Protein AF-0000000082090007 (afdb_homodimer)

Sequence (434 aa):
MTSSAVQLPGYALALIGLVGSVIATTMVEWKRHSYTESTVTSKETYLGLWMSCTVDATRHTMCVNYKSLFHLPAEILITRVVMILSVLLSAIGVLVATLGMRCTRCLEEDENQKDRVAIVGGFLFIIAGVLAISVTSWFANAIIRSFVFSDSPTSLHNRFEFGNAVLVSWGAGICSVVGGFLLGCRYLWSCPQGSRSVSSFTQPKVIPGTRPGTHYVMTSSAVQLPGYALALIGLVGSVIATTMVEWKRHSYTESTVTSKETYLGLWMSCTVDATRHTMCVNYKSLFHLPAEILITRVVMILSVLLSAIGVLVATLGMRCTRCLEEDENQKDRVAIVGGFLFIIAGVLAISVTSWFANAIIRSFVFSDSPTSLHNRFEFGNAVLVSWGAGICSVVGGFLLGCRYLWSCPQGSRSVSSFTQPKVIPGTRPGTHYV

InterPro domains:
  IPR004031 PMP-22/EMP/MP20/Claudin [PF00822] (5-183)
  IPR006187 Claudin [PTHR12002] (5-191)

Organism: Oncorhynchus tshawytscha (NCBI:txid74940)

Nearest PDB structures (foldseek):
  9cmi-assembly1_A  TM=8.777E-01  e=2.753E-13  Homo sapiens
  6akf-assembly1_A  TM=8.889E-01  e=2.957E-12  Mus musculus
  4p79-assembly1_A  TM=8.836E-01  e=3.077E-10  Mus musculus
  8oyv-assembly1_A  TM=7.530E-01  e=3.360E-03  synthetic construct
  8oyv-assembly2_B  TM=6.836E-01  e=5.928E-03  synthetic construct

Solvent-accessible surface area (backbone atoms only — not comparable to full-atom values): 21446 Å² total; per-residue (Å²): 117,71,69,60,60,47,34,52,55,14,47,51,33,27,50,50,10,42,54,31,36,48,46,27,65,55,37,44,37,44,34,30,38,34,36,45,81,44,93,73,56,24,32,35,34,30,36,26,72,56,32,36,31,35,27,38,52,85,59,46,15,35,29,38,69,64,75,56,77,82,78,48,56,65,69,46,54,52,43,47,53,48,44,52,49,21,42,52,36,28,56,51,15,54,56,37,30,58,46,12,34,85,34,23,50,71,54,60,78,43,72,68,56,24,52,51,37,20,38,50,12,12,49,32,19,29,52,19,10,49,46,32,36,48,44,48,49,52,50,50,47,52,54,49,44,56,60,64,60,49,60,69,88,66,70,98,28,60,46,75,43,83,16,67,24,45,55,37,25,44,51,12,12,50,31,9,29,54,10,11,45,40,38,20,47,51,50,67,67,56,49,68,69,70,71,66,62,64,68,64,64,63,63,71,73,67,64,72,69,76,70,72,78,74,72,80,116,118,69,67,60,60,46,34,52,57,13,49,51,34,27,50,50,10,42,54,30,37,48,46,27,64,55,36,46,37,44,35,31,39,35,36,46,82,42,92,75,58,25,32,34,33,29,37,28,72,58,32,36,30,36,26,39,52,84,60,46,16,36,28,38,71,65,76,57,76,81,78,48,57,69,70,46,54,52,44,48,53,48,44,53,49,20,42,51,36,29,55,51,14,54,56,37,31,57,47,12,33,86,33,23,48,70,53,60,79,44,70,67,58,25,52,50,38,19,38,50,12,12,47,32,19,30,52,19,11,48,47,32,35,48,45,48,49,51,52,50,45,52,53,49,45,54,58,64,60,48,59,68,87,64,68,99,28,62,47,76,42,84,16,69,24,45,54,38,25,45,51,12,12,50,31,10,30,54,10,11,45,41,38,21,48,51,52,67,65,55,48,67,68,69,73,66,63,61,67,65,65,62,63,71,72,68,63,73,71,75,69,74,73,72,71,79,117

Radius of gyration: 31.5 Å; Cα contacts (8 Å, |Δi|>4): 747; chains: 2; bounding box: 42×128×87 Å

pLDDT: mean 73.84, std 19.96, range [28.86, 97.62]

Foldseek 3Di:
DVLVVLLVVLLVLLVLLLVLLVVLLPDQAQKWKWFPPDCQFIKIWGGGLFKIWIAGSVRDIDIGGPPDLVVDPPLSNVLNVLSVVLNVLSVVLSVLLVCLDPVHCNVVPDVVVSLVSQLVSLVSLQVSLVSLQVSLVVSVVVNVCCVVPVPPPDDPRIDMDGTPSSVSSNSSSVSSNSSSCSRNVSSVVPPPPPPCPVPVCVVPPVPVPPPPPPPPD/DVLVVLLVVLLVLLVLLLVLLVVLLPDQAQKWKWFPPDCQFIWIWGGGLFKIWIQGSVRDIDIGGPPDLVVDPPLSNVLNVLSVVLNVLSVVLSVLLVCLDPVHCNVVPDVVVSLVSQLVSLVSLQVSLVSLQVSLVVSVVVNVCCVVPVPPPDDPRIDMDGTPSSVSSNSSSVSSNSSSCSRNVSSVVPPPPPPCPVPVCVVPPVPVPPPPPPPPD

Secondary structure (DSSP, 8-state):
-HHHHHHHHHHHHHHHHHHHHHHHHH-S-SEEEEE-SSSSS-EEEEE-SSEEEEE-TTS-EEEEE---GGGS-HHHHHHHHHHHHHHHHHHHHHHHHHHH-TTB-SS-S-HHHHHHHHHHHHHHHHHHHHHHHHHHHHHHHHHHHHHHT------TTEEEEE-HHHHHHHHHHHHHHHHHHHHHHHHHH----------------------------/-HHHHHHHHHHHHHHHHHHHHHHHHH-S-SEEEEE-SSTTS-EEEEE-SSEEEEE-TTS-EEEEE---GGGS-HHHHHHHHHHHHHHHHHHHHHHHHHHH-TTB-SS-S-HHHHHHHHHHHHHHHHHHHHHHHHHHHHHHHHHHHHHHT------TTEEEEE-HHHHHHHHHHHHHHHHHHHHHHHHHH----------------------------

Structure (mmCIF, N/CA/C/O backbone):
data_AF-0000000082090007-model_v1
#
loop_
_entity.id
_entity.type
_entity.pdbx_description
1 polymer Claudin
#
loop_
_atom_site.group_PDB
_atom_site.id
_atom_site.type_symbol
_atom_site.label_atom_id
_atom_site.label_alt_id
_atom_site.label_comp_id
_atom_site.label_asym_id
_atom_site.label_entity_id
_atom_site.label_seq_id
_atom_site.pdbx_PDB_ins_code
_atom_site.Cartn_x
_atom_site.Cartn_y
_atom_site.Cartn_z
_atom_site.occupancy
_atom_site.B_iso_or_equiv
_atom_site.auth_seq_id
_atom_site.auth_comp_id
_atom_site.auth_asym_id
_atom_site.auth_atom_id
_atom_site.pdbx_PDB_model_num
ATOM 1 N N . MET A 1 1 ? 2.451 21.078 24.266 1 41.59 1 MET A N 1
ATOM 2 C CA . MET A 1 1 ? 3.574 20.391 23.625 1 41.59 1 MET A CA 1
ATOM 3 C C . MET A 1 1 ? 3.348 18.891 23.594 1 41.59 1 MET A C 1
ATOM 5 O O . MET A 1 1 ? 3.742 18.219 22.641 1 41.59 1 MET A O 1
ATOM 9 N N . THR A 1 2 ? 2.744 18.312 24.719 1 49.06 2 THR A N 1
ATOM 10 C CA . THR A 1 2 ? 2.539 16.891 24.953 1 49.06 2 THR A CA 1
ATOM 11 C C . THR A 1 2 ? 1.57 16.312 23.938 1 49.06 2 THR A C 1
ATOM 13 O O . THR A 1 2 ? 1.733 15.164 23.5 1 49.06 2 THR A O 1
ATOM 16 N N . SER A 1 3 ? 0.665 17.203 23.484 1 57.69 3 SER A N 1
ATOM 17 C CA . SER A 1 3 ? -0.402 16.688 22.625 1 57.69 3 SER A CA 1
ATOM 18 C C . SER A 1 3 ? 0.12 16.359 21.234 1 57.69 3 SER A C 1
ATOM 20 O O . SER A 1 3 ? -0.281 15.359 20.641 1 57.69 3 SER A O 1
ATOM 22 N N . SER A 1 4 ? 1.176 17.109 20.828 1 63.59 4 SER A N 1
ATOM 23 C CA . SER A 1 4 ? 1.758 16.844 19.516 1 63.59 4 SER A CA 1
ATOM 24 C C . SER A 1 4 ? 2.578 15.562 19.516 1 63.59 4 SER A C 1
ATOM 26 O O . SER A 1 4 ? 2.697 14.898 18.484 1 63.59 4 SER A O 1
ATOM 28 N N . ALA A 1 5 ? 2.988 15.172 20.797 1 67.5 5 ALA A N 1
ATOM 29 C CA . ALA A 1 5 ? 3.863 14.008 20.906 1 67.5 5 ALA A CA 1
ATOM 30 C C . ALA A 1 5 ? 3.094 12.719 20.656 1 67.5 5 ALA A C 1
ATOM 32 O O . ALA A 1 5 ? 3.66 11.742 20.156 1 67.5 5 ALA A O 1
ATOM 33 N N . VAL A 1 6 ? 1.842 12.719 20.969 1 74.75 6 VAL A N 1
ATOM 34 C CA . VAL A 1 6 ? 1.074 11.492 20.797 1 74.75 6 VAL A CA 1
ATOM 35 C C . VAL A 1 6 ? 0.455 11.453 19.406 1 74.75 6 VAL A C 1
ATOM 37 O O . VAL A 1 6 ? 0.202 10.383 18.859 1 74.75 6 VAL A O 1
ATOM 40 N N . GLN A 1 7 ? 0.35 12.516 18.828 1 78.25 7 GLN A N 1
ATOM 41 C CA . GLN A 1 7 ? -0.293 12.602 17.516 1 78.25 7 GLN A CA 1
ATOM 42 C C . GLN A 1 7 ? 0.617 12.062 16.422 1 78.25 7 GLN A C 1
ATOM 44 O O . GLN A 1 7 ? 0.152 11.383 15.5 1 78.25 7 GLN A O 1
ATOM 49 N N . LEU A 1 8 ? 1.911 12.234 16.641 1 82.62 8 LEU A N 1
ATOM 50 C CA . LEU A 1 8 ? 2.838 11.812 15.602 1 82.62 8 LEU A CA 1
ATOM 51 C C . LEU A 1 8 ? 2.971 10.297 15.57 1 82.62 8 LEU A C 1
ATOM 53 O O . LEU A 1 8 ? 2.855 9.68 14.508 1 82.62 8 LEU A O 1
ATOM 57 N N . PRO A 1 9 ? 3.123 9.68 16.703 1 86.62 9 PRO A N 1
ATOM 58 C CA . PRO A 1 9 ? 3.156 8.219 16.672 1 86.62 9 PRO A CA 1
ATOM 59 C C . PRO A 1 9 ? 1.831 7.605 16.219 1 86.62 9 PRO A C 1
ATOM 61 O O . PRO A 1 9 ? 1.82 6.555 15.578 1 86.62 9 PRO A O 1
ATOM 64 N N . GLY A 1 10 ? 0.76 8.219 16.672 1 88.44 10 GLY A N 1
ATOM 65 C CA . GLY A 1 10 ? -0.526 7.758 16.172 1 88.44 10 GLY A CA 1
ATOM 66 C C . GLY A 1 10 ? -0.646 7.836 14.664 1 88.44 10 GLY A C 1
ATOM 67 O O . GLY A 1 10 ? -1.145 6.906 14.031 1 88.44 10 GLY A O 1
ATOM 68 N N . TYR A 1 11 ? -0.145 8.883 14.18 1 89.81 11 TYR A N 1
ATOM 69 C CA . TYR A 1 11 ? -0.153 9.062 12.734 1 89.81 11 TYR A CA 1
ATOM 70 C C . TYR A 1 11 ? 0.752 8.047 12.047 1 89.81 11 TYR A C 1
ATOM 72 O O . TYR A 1 11 ? 0.391 7.477 11.016 1 89.81 11 TYR A O 1
ATOM 80 N N . ALA A 1 12 ? 1.851 7.789 12.594 1 91.69 12 ALA A N 1
ATOM 81 C CA . ALA A 1 12 ? 2.779 6.805 12.039 1 91.69 12 ALA A CA 1
ATOM 82 C C . ALA A 1 12 ? 2.174 5.402 12.07 1 91.69 12 ALA A C 1
ATOM 84 O O . ALA A 1 12 ? 2.295 4.648 11.102 1 91.69 12 ALA A O 1
ATOM 85 N N . LEU A 1 13 ? 1.574 5.129 13.102 1 93.94 13 LEU A N 1
ATOM 86 C CA . LEU A 1 13 ? 0.938 3.822 13.234 1 93.94 13 LEU A CA 1
ATOM 87 C C . LEU A 1 13 ? -0.187 3.658 12.211 1 93.94 13 LEU A C 1
ATOM 89 O O . LEU A 1 13 ? -0.354 2.584 11.633 1 93.94 13 LEU A O 1
ATOM 93 N N . ALA A 1 14 ? -0.936 4.656 12.047 1 94.56 14 ALA A N 1
ATOM 94 C CA . ALA A 1 14 ? -2.014 4.621 11.062 1 94.56 14 ALA A CA 1
ATOM 95 C C . ALA A 1 14 ? -1.461 4.441 9.648 1 94.56 14 ALA A C 1
ATOM 97 O O . ALA A 1 14 ? -2.066 3.76 8.82 1 94.56 14 ALA A O 1
ATOM 98 N N . LEU A 1 15 ? -0.342 5.047 9.391 1 94.69 15 LEU A N 1
ATOM 99 C CA . LEU A 1 15 ? 0.294 4.906 8.086 1 94.69 15 LEU A CA 1
ATOM 100 C C . LEU A 1 15 ? 0.761 3.471 7.859 1 94.69 15 LEU A C 1
ATOM 102 O O . LEU A 1 15 ? 0.615 2.932 6.762 1 94.69 15 LEU A O 1
ATOM 106 N N . ILE A 1 16 ? 1.284 2.895 8.875 1 95 16 ILE A N 1
ATOM 107 C CA . ILE A 1 16 ? 1.68 1.492 8.805 1 95 16 ILE A CA 1
ATOM 108 C C . ILE A 1 16 ? 0.454 0.625 8.523 1 95 16 ILE A C 1
ATOM 110 O O . ILE A 1 16 ? 0.528 -0.335 7.75 1 95 16 ILE A O 1
ATOM 114 N N . GLY A 1 17 ? -0.614 1.001 9.211 1 96.25 17 GLY A N 1
ATOM 115 C CA . GLY A 1 17 ? -1.858 0.298 8.945 1 96.25 17 GLY A CA 1
ATOM 116 C C . GLY A 1 17 ? -2.301 0.395 7.496 1 96.25 17 GLY A C 1
ATOM 117 O O . GLY A 1 17 ? -2.742 -0.595 6.91 1 96.25 17 GLY A O 1
ATOM 118 N N . LEU A 1 18 ? -2.18 1.53 6.871 1 96.06 18 LEU A N 1
ATOM 119 C CA . LEU A 1 18 ? -2.551 1.724 5.473 1 96.06 18 LEU A CA 1
ATOM 120 C C . LEU A 1 18 ? -1.677 0.875 4.555 1 96.06 18 LEU A C 1
ATOM 122 O O . LEU A 1 18 ? -2.186 0.189 3.666 1 96.06 18 LEU A O 1
ATOM 126 N N . VAL A 1 19 ? -0.382 0.891 4.742 1 95.19 19 VAL A N 1
ATOM 127 C CA . VAL A 1 19 ? 0.553 0.125 3.926 1 95.19 19 VAL A CA 1
ATOM 128 C C . VAL A 1 19 ? 0.28 -1.369 4.09 1 95.19 19 VAL A C 1
ATOM 130 O O . VAL A 1 19 ? 0.233 -2.111 3.107 1 95.19 19 VAL A O 1
ATOM 133 N N . GLY A 1 20 ? 0.087 -1.74 5.32 1 95.12 20 GLY A N 1
ATOM 134 C CA . GLY A 1 20 ? -0.217 -3.139 5.582 1 95.12 20 GLY A CA 1
ATOM 135 C C . GLY A 1 20 ? -1.51 -3.6 4.938 1 95.12 20 GLY A C 1
ATOM 136 O O . GLY A 1 20 ? -1.596 -4.723 4.441 1 95.12 20 GLY A O 1
ATOM 137 N N . SER A 1 21 ? -2.518 -2.764 4.973 1 95.69 21 SER A N 1
ATOM 138 C CA . SER A 1 21 ? -3.793 -3.119 4.355 1 95.69 21 SER A CA 1
ATOM 139 C C . SER A 1 21 ? -3.654 -3.268 2.844 1 95.69 21 SER A C 1
ATOM 141 O O . SER A 1 21 ? -4.281 -4.137 2.24 1 95.69 21 SER A O 1
ATOM 143 N N . VAL A 1 22 ? -2.855 -2.449 2.242 1 94.94 22 VAL A N 1
ATOM 144 C CA . VAL A 1 22 ? -2.625 -2.547 0.805 1 94.94 22 VAL A CA 1
ATOM 145 C C . VAL A 1 22 ? -1.886 -3.846 0.487 1 94.94 22 VAL A C 1
ATOM 147 O O . VAL A 1 22 ? -2.236 -4.551 -0.462 1 94.94 22 VAL A O 1
ATOM 150 N N . ILE A 1 23 ? -0.953 -4.188 1.283 1 92.88 23 ILE A N 1
ATOM 151 C CA . ILE A 1 23 ? -0.194 -5.418 1.093 1 92.88 23 ILE A CA 1
ATOM 152 C C . ILE A 1 23 ? -1.124 -6.621 1.223 1 92.88 23 ILE A C 1
ATOM 154 O O . ILE A 1 23 ? -1.107 -7.523 0.378 1 92.88 23 ILE A O 1
ATOM 158 N N . ALA A 1 24 ? -1.917 -6.602 2.232 1 93 24 ALA A N 1
ATOM 159 C CA . ALA A 1 24 ? -2.82 -7.727 2.473 1 93 24 ALA A CA 1
ATOM 160 C C . ALA A 1 24 ? -3.824 -7.879 1.334 1 93 24 ALA A C 1
ATOM 162 O O . ALA A 1 24 ? -4.203 -8.992 0.979 1 93 24 ALA A O 1
ATOM 163 N N . THR A 1 25 ? -4.273 -6.77 0.793 1 91 25 THR A N 1
ATOM 164 C CA . THR A 1 25 ? -5.25 -6.805 -0.292 1 91 25 THR A CA 1
ATOM 165 C C . THR A 1 25 ? -4.617 -7.355 -1.567 1 91 25 THR A C 1
ATOM 167 O O . THR A 1 25 ? -5.297 -7.996 -2.373 1 91 25 THR A O 1
ATOM 170 N N . THR A 1 26 ? -3.342 -7.164 -1.77 1 88.06 26 THR A N 1
ATOM 171 C CA . THR A 1 26 ? -2.686 -7.543 -3.016 1 88.06 26 THR A CA 1
ATOM 172 C C . THR A 1 26 ? -2.066 -8.93 -2.896 1 88.06 26 THR A C 1
ATOM 174 O O . THR A 1 26 ? -1.794 -9.586 -3.906 1 88.06 26 THR A O 1
ATOM 177 N N . MET A 1 27 ? -1.935 -9.438 -1.695 1 84.44 27 MET A N 1
ATOM 178 C CA . MET A 1 27 ? -1.356 -10.758 -1.477 1 84.44 27 MET A CA 1
ATOM 179 C C . MET A 1 27 ? -2.355 -11.852 -1.835 1 84.44 27 MET A C 1
ATOM 181 O O . MET A 1 27 ? -3.559 -11.695 -1.619 1 84.44 27 MET A O 1
ATOM 185 N N . VAL A 1 28 ? -1.865 -12.961 -2.311 1 76.94 28 VAL A N 1
ATOM 186 C CA . VAL A 1 28 ? -2.744 -14.031 -2.758 1 76.94 28 VAL A CA 1
ATOM 187 C C . VAL A 1 28 ? -2.826 -15.117 -1.685 1 76.94 28 VAL A C 1
ATOM 189 O O . VAL A 1 28 ? -3.629 -16.047 -1.792 1 76.94 28 VAL A O 1
ATOM 192 N N . GLU A 1 29 ? -2.184 -15.078 -0.596 1 80.19 29 GLU A N 1
ATOM 193 C CA . GLU A 1 29 ? -2.17 -16.156 0.394 1 80.19 29 GLU A CA 1
ATOM 194 C C . GLU A 1 29 ? -3.133 -15.859 1.54 1 80.19 29 GLU A C 1
ATOM 196 O O . GLU A 1 29 ? -2.711 -15.695 2.688 1 80.19 29 GLU A O 1
ATOM 201 N N . TRP A 1 30 ? -4.43 -15.898 1.336 1 82.19 30 TRP A N 1
ATOM 202 C CA . TRP A 1 30 ? -5.414 -15.68 2.391 1 82.19 30 TRP A CA 1
ATOM 203 C C . TRP A 1 30 ? -5.793 -17 3.062 1 82.19 30 TRP A C 1
ATOM 205 O O . TRP A 1 30 ? -6.016 -17.031 4.273 1 82.19 30 TRP A O 1
ATOM 215 N N . LYS A 1 31 ? -5.91 -18.031 2.227 1 81.62 31 LYS A N 1
ATOM 216 C CA . LYS A 1 31 ? -6.223 -19.359 2.744 1 81.62 31 LYS A CA 1
ATOM 217 C C . LYS A 1 31 ? -5.242 -20.391 2.203 1 81.62 31 LYS A C 1
ATOM 219 O O . LYS A 1 31 ? -4.887 -20.359 1.024 1 81.62 31 LYS A O 1
ATOM 224 N N . ARG A 1 32 ? -4.781 -21.219 3.193 1 77.81 32 ARG A N 1
ATOM 225 C CA . ARG A 1 32 ? -3.879 -22.297 2.795 1 77.81 32 ARG A CA 1
ATOM 226 C C . ARG A 1 32 ? -4.426 -23.656 3.223 1 77.81 32 ARG A C 1
ATOM 228 O O . ARG A 1 32 ? -4.84 -23.828 4.371 1 77.81 32 ARG A O 1
ATOM 235 N N . HIS A 1 33 ? -4.594 -24.5 2.188 1 75.44 33 HIS A N 1
ATOM 236 C CA . HIS A 1 33 ? -5.066 -25.844 2.453 1 75.44 33 HIS A CA 1
ATOM 237 C C . HIS A 1 33 ? -4.031 -26.891 2.035 1 75.44 33 HIS A C 1
ATOM 239 O O . HIS A 1 33 ? -3.473 -26.812 0.938 1 75.44 33 HIS A O 1
ATOM 245 N N . SER A 1 34 ? -3.494 -27.656 3.037 1 73.5 34 SER A N 1
ATOM 246 C CA . SER A 1 34 ? -2.541 -28.703 2.693 1 73.5 34 SER A CA 1
ATOM 247 C C . SER A 1 34 ? -3.168 -30.094 2.832 1 73.5 34 SER A C 1
ATOM 249 O O . SER A 1 34 ? -3.924 -30.344 3.773 1 73.5 34 SER A O 1
ATOM 251 N N . TYR A 1 35 ? -3.223 -30.734 1.665 1 68.44 35 TYR A N 1
ATOM 252 C CA . TYR A 1 35 ? -3.684 -32.125 1.677 1 68.44 35 TYR A CA 1
ATOM 253 C C . TYR A 1 35 ? -2.508 -33.094 1.641 1 68.44 35 TYR A C 1
ATOM 255 O O . TYR A 1 35 ? -1.648 -33 0.761 1 68.44 35 TYR A O 1
ATOM 263 N N . THR A 1 36 ? -2.168 -33.562 2.773 1 60.84 36 THR A N 1
ATOM 264 C CA . THR A 1 36 ? -1.068 -34.531 2.807 1 60.84 36 THR A CA 1
ATOM 265 C C . THR A 1 36 ? -1.594 -35.969 2.684 1 60.84 36 THR A C 1
ATOM 267 O O . THR A 1 36 ? -2.221 -36.469 3.609 1 60.84 36 THR A O 1
ATOM 270 N N . GLU A 1 37 ? -2.012 -36.5 1.482 1 59.78 37 GLU A N 1
ATOM 271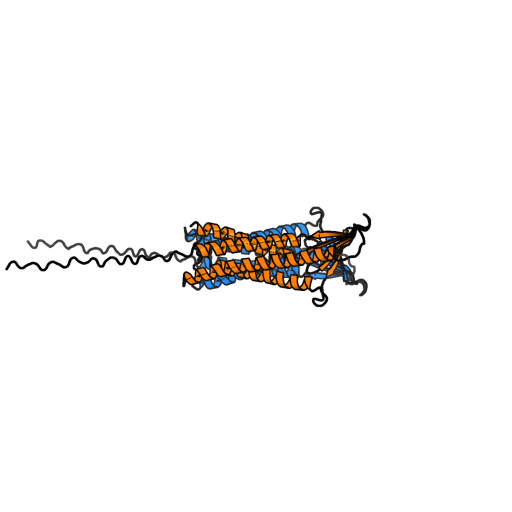 C CA . GLU A 1 37 ? -2.287 -37.938 1.447 1 59.78 37 GLU A CA 1
ATOM 272 C C . GLU A 1 37 ? -1.001 -38.75 1.574 1 59.78 37 GLU A C 1
ATOM 274 O O . GLU A 1 37 ? -0.936 -39.688 2.357 1 59.78 37 GLU A O 1
ATOM 279 N N . SER A 1 38 ? 0.025 -38.656 0.646 1 57.34 38 SER A N 1
ATOM 280 C CA . SER A 1 38 ? 1.357 -39.25 0.712 1 57.34 38 SER A CA 1
ATOM 281 C C . SER A 1 38 ? 2.439 -38.219 0.486 1 57.34 38 SER A C 1
ATOM 283 O O . SER A 1 38 ? 2.145 -37.094 0.078 1 57.34 38 SER A O 1
ATOM 285 N N . THR A 1 39 ? 3.623 -38.25 1.146 1 55.34 39 THR A N 1
ATOM 286 C CA . THR A 1 39 ? 4.77 -37.375 1.008 1 55.34 39 THR A CA 1
ATOM 287 C C . THR A 1 39 ? 4.945 -36.938 -0.445 1 55.34 39 THR A C 1
ATOM 289 O O . THR A 1 39 ? 5.465 -35.844 -0.716 1 55.34 39 THR A O 1
ATOM 292 N N . VAL A 1 40 ? 4.441 -37.938 -1.372 1 58.09 40 VAL A N 1
ATOM 293 C CA . VAL A 1 40 ? 4.684 -37.719 -2.799 1 58.09 40 VAL A CA 1
ATOM 294 C C . VAL A 1 40 ? 3.555 -36.906 -3.406 1 58.09 40 VAL A C 1
ATOM 296 O O . VAL A 1 40 ? 3.773 -36.156 -4.363 1 58.09 40 VAL A O 1
ATOM 299 N N . THR A 1 41 ? 2.322 -37 -2.746 1 61.72 41 THR A N 1
ATOM 300 C CA . THR A 1 41 ? 1.188 -36.312 -3.369 1 61.72 41 THR A CA 1
ATOM 301 C C . THR A 1 41 ? 0.667 -35.188 -2.48 1 61.72 41 THR A C 1
ATOM 303 O O . THR A 1 41 ? -0.542 -34.969 -2.393 1 61.72 41 THR A O 1
ATOM 306 N N . SER A 1 42 ? 1.658 -34.594 -1.74 1 68.44 42 SER A N 1
ATOM 307 C CA . SER A 1 42 ? 1.177 -33.5 -0.906 1 68.44 42 SER A CA 1
ATOM 308 C C . SER A 1 42 ? 0.817 -32.281 -1.749 1 68.44 42 SER A C 1
ATOM 310 O O . SER A 1 42 ? 1.557 -31.906 -2.662 1 68.44 42 SER A O 1
ATOM 312 N N . LYS A 1 43 ? -0.474 -32.031 -1.738 1 73.31 43 LYS A N 1
ATOM 313 C CA . LYS A 1 43 ? -0.955 -30.844 -2.451 1 73.31 43 LYS A CA 1
ATOM 314 C C . LYS A 1 43 ? -1.351 -29.734 -1.478 1 73.31 43 LYS A C 1
ATOM 316 O O . LYS A 1 43 ? -1.983 -30 -0.453 1 73.31 43 LYS A O 1
ATOM 321 N N . GLU A 1 44 ? -0.694 -28.578 -1.656 1 77.25 44 GLU A N 1
ATOM 322 C CA . GLU A 1 44 ? -1.05 -27.406 -0.88 1 77.25 44 GLU A CA 1
ATOM 323 C C . GLU A 1 44 ? -1.771 -26.375 -1.745 1 77.25 44 GLU A C 1
ATOM 325 O O . GLU A 1 44 ? -1.311 -26.047 -2.84 1 77.25 44 GLU A O 1
ATOM 330 N N . THR A 1 45 ? -2.988 -26.078 -1.346 1 77.25 45 THR A N 1
ATOM 331 C CA . THR A 1 45 ? -3.742 -25.078 -2.096 1 77.25 45 THR A CA 1
ATOM 332 C C . THR A 1 45 ? -3.799 -23.75 -1.332 1 77.25 45 THR A C 1
ATOM 334 O O . THR A 1 45 ? -4.051 -23.75 -0.125 1 77.25 45 THR A O 1
ATOM 337 N N . TYR A 1 46 ? -3.357 -22.703 -2.025 1 79.75 46 TYR A N 1
ATOM 338 C CA . TYR A 1 46 ? -3.469 -21.344 -1.507 1 79.75 46 TYR A CA 1
ATOM 339 C C . TYR A 1 46 ? -4.559 -20.578 -2.238 1 79.75 46 TYR A C 1
ATOM 341 O O . TYR A 1 46 ? -4.641 -20.625 -3.467 1 79.75 46 TYR A O 1
ATOM 349 N N . LEU A 1 47 ? -5.547 -20.109 -1.479 1 77.12 47 LEU A N 1
ATOM 350 C CA . LEU A 1 47 ? -6.609 -19.281 -2.051 1 77.12 47 LEU A CA 1
ATOM 351 C C . LEU A 1 47 ? -6.406 -17.812 -1.71 1 77.12 47 LEU A C 1
ATOM 353 O O . LEU A 1 47 ? -6.176 -17.469 -0.549 1 77.12 47 LEU A O 1
ATOM 357 N N . GLY A 1 48 ? -6.328 -17.047 -2.723 1 77.25 48 GLY A N 1
ATOM 358 C CA . GLY A 1 48 ? -6.258 -15.609 -2.551 1 77.25 48 GLY A CA 1
ATOM 359 C C . GLY A 1 48 ? -7.516 -14.891 -2.998 1 77.25 48 GLY A C 1
ATOM 360 O O . GLY A 1 48 ? -8.523 -15.531 -3.303 1 77.25 48 GLY A O 1
ATOM 361 N N . LEU A 1 49 ? -7.523 -13.609 -2.92 1 81.5 49 LEU A N 1
ATOM 362 C CA . LEU A 1 49 ? -8.664 -12.789 -3.314 1 81.5 49 LEU A CA 1
ATOM 363 C C . LEU A 1 49 ? -8.758 -12.688 -4.832 1 81.5 49 LEU A C 1
ATOM 365 O O . LEU A 1 49 ? -9.852 -12.5 -5.379 1 81.5 49 LEU A O 1
ATOM 369 N N . TRP A 1 50 ? -7.613 -12.93 -5.473 1 80.56 50 TRP A N 1
ATOM 370 C CA . TRP A 1 50 ? -7.605 -12.688 -6.914 1 80.56 50 TRP A CA 1
ATOM 371 C C . TRP A 1 50 ? -7.277 -13.961 -7.68 1 80.56 50 TRP A C 1
ATOM 373 O O . TRP A 1 50 ? -7.535 -14.055 -8.883 1 80.56 50 TRP A O 1
ATOM 383 N N . MET A 1 51 ? -6.66 -14.852 -6.953 1 78.25 51 MET A N 1
ATOM 384 C CA . MET A 1 51 ? -6.27 -16.094 -7.621 1 78.25 51 MET A CA 1
ATOM 385 C C . MET A 1 51 ? -6.195 -17.25 -6.629 1 78.25 51 MET A C 1
ATOM 387 O O . MET A 1 51 ? -6.047 -17.031 -5.426 1 78.25 51 MET A O 1
ATOM 391 N N . SER A 1 52 ? -6.477 -18.406 -7.141 1 79.38 52 SER A N 1
ATOM 392 C CA . SER A 1 52 ? -6.305 -19.641 -6.359 1 79.38 52 SER A CA 1
ATOM 393 C C . SER A 1 52 ? -5.145 -20.469 -6.891 1 79.38 52 SER A C 1
ATOM 395 O O . SER A 1 52 ? -4.988 -20.625 -8.102 1 79.38 52 SER A O 1
ATOM 397 N N . CYS A 1 53 ? -4.309 -20.859 -5.926 1 76.25 53 CYS A N 1
ATOM 398 C CA . CYS A 1 53 ? -3.125 -21.594 -6.355 1 76.25 53 CYS A CA 1
ATOM 399 C C . CYS A 1 53 ? -3.014 -22.922 -5.629 1 76.25 53 CYS A C 1
ATOM 401 O O . CYS A 1 53 ? -3.328 -23.016 -4.438 1 76.25 53 CYS A O 1
ATOM 403 N N . THR A 1 54 ? -2.73 -23.969 -6.352 1 78.62 54 THR A N 1
ATOM 404 C CA . THR A 1 54 ? -2.504 -25.281 -5.777 1 78.62 54 THR A CA 1
ATOM 405 C C . TH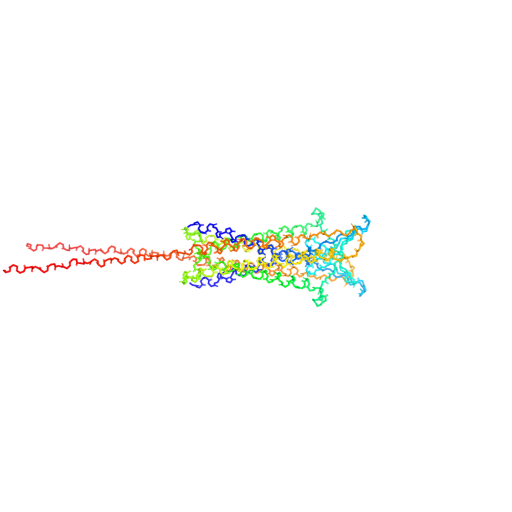R A 1 54 ? -1.064 -25.734 -6.012 1 78.62 54 THR A C 1
ATOM 407 O O . THR A 1 54 ? -0.537 -25.594 -7.117 1 78.62 54 THR A O 1
ATOM 410 N N . VAL A 1 55 ? -0.35 -25.984 -4.957 1 75.06 55 VAL A N 1
ATOM 411 C CA . VAL A 1 55 ? 1.037 -26.422 -5.047 1 75.06 55 VAL A CA 1
ATOM 412 C C . VAL A 1 55 ? 1.106 -27.938 -4.887 1 75.06 55 VAL A C 1
ATOM 414 O O . VAL A 1 55 ? 0.557 -28.5 -3.934 1 75.06 55 VAL A O 1
ATOM 417 N N . ASP A 1 56 ? 1.698 -28.547 -5.922 1 73.44 56 ASP A N 1
ATOM 418 C CA . ASP A 1 56 ? 1.84 -30 -5.848 1 73.44 56 ASP A CA 1
ATOM 419 C C . ASP A 1 56 ? 3.158 -30.391 -5.184 1 73.44 56 ASP A C 1
ATOM 421 O O . ASP A 1 56 ? 3.949 -29.531 -4.805 1 73.44 56 ASP A O 1
ATOM 425 N N . ALA A 1 57 ? 3.369 -31.656 -4.91 1 69.69 57 ALA A N 1
ATOM 426 C CA . ALA A 1 57 ? 4.547 -32.188 -4.227 1 69.69 57 ALA A CA 1
ATOM 427 C C . ALA A 1 57 ? 5.828 -31.812 -4.965 1 69.69 57 ALA A C 1
ATOM 429 O O . ALA A 1 57 ? 6.883 -31.656 -4.348 1 69.69 57 ALA A O 1
ATOM 430 N N . THR A 1 58 ? 5.73 -31.609 -6.316 1 65.81 58 THR A N 1
ATOM 431 C CA . THR A 1 58 ? 6.914 -31.281 -7.105 1 65.81 58 THR A CA 1
ATOM 432 C C . THR A 1 58 ? 7.164 -29.766 -7.105 1 65.81 58 THR A C 1
ATOM 434 O O . THR A 1 58 ? 7.996 -29.281 -7.871 1 65.81 58 THR A O 1
ATOM 437 N N . ARG A 1 59 ? 6.527 -29 -6.145 1 65.5 59 ARG A N 1
ATOM 438 C CA . ARG A 1 59 ? 6.711 -27.562 -5.934 1 65.5 59 ARG A CA 1
ATOM 439 C C . ARG A 1 59 ? 6.266 -26.766 -7.156 1 65.5 59 ARG A C 1
ATOM 441 O O . ARG A 1 59 ? 6.84 -25.719 -7.465 1 65.5 59 ARG A O 1
ATOM 448 N N . HIS A 1 60 ? 5.398 -27.516 -8.062 1 70.69 60 HIS A N 1
ATOM 449 C CA . HIS A 1 60 ? 4.734 -26.766 -9.117 1 70.69 60 HIS A CA 1
ATOM 450 C C . HIS A 1 60 ? 3.402 -26.188 -8.633 1 70.69 60 HIS A C 1
ATOM 452 O O . HIS A 1 60 ? 2.604 -26.906 -8.023 1 70.69 60 HIS A O 1
ATOM 458 N N . THR A 1 61 ? 3.383 -24.938 -8.703 1 72.81 61 THR A N 1
ATOM 459 C CA . THR A 1 61 ? 2.178 -24.25 -8.242 1 72.81 61 THR A CA 1
ATOM 460 C C . THR A 1 61 ? 1.25 -23.953 -9.414 1 72.81 61 THR A C 1
ATOM 462 O O . THR A 1 61 ? 1.668 -23.344 -10.406 1 72.81 61 THR A O 1
ATOM 465 N N . MET A 1 62 ? 0.06 -24.594 -9.469 1 76.12 62 MET A N 1
ATOM 466 C CA . MET A 1 62 ? -0.979 -24.266 -10.438 1 76.12 62 MET A CA 1
ATOM 467 C C . MET A 1 62 ? -1.948 -23.234 -9.883 1 76.12 62 MET A C 1
ATOM 469 O O . MET A 1 62 ? -2.502 -23.422 -8.797 1 76.12 62 MET A O 1
ATOM 473 N N . CYS A 1 63 ? -1.974 -22.141 -10.562 1 73.81 63 CYS A N 1
ATOM 474 C CA . CYS A 1 63 ? -2.846 -21.078 -10.094 1 73.81 63 CYS A CA 1
ATOM 475 C C . CYS A 1 63 ? -3.936 -20.766 -11.117 1 73.81 63 CYS A C 1
ATOM 477 O O . CYS A 1 63 ? -3.711 -20.891 -12.32 1 73.81 63 CYS A O 1
ATOM 479 N N . VAL A 1 64 ? -5.191 -20.578 -10.625 1 74.88 64 VAL A N 1
ATOM 480 C CA . VAL A 1 64 ? -6.324 -20.203 -11.469 1 74.88 64 VAL A CA 1
ATOM 481 C C . VAL A 1 64 ? -6.793 -18.797 -11.094 1 74.88 64 VAL A C 1
ATOM 483 O O . VAL A 1 64 ? -7.004 -18.5 -9.922 1 74.88 64 VAL A O 1
ATOM 486 N N . ASN A 1 65 ? -6.766 -17.891 -12.164 1 73.25 65 ASN A N 1
ATOM 487 C CA . ASN A 1 65 ? -7.238 -16.516 -11.938 1 73.25 65 ASN A CA 1
ATOM 488 C C . ASN A 1 65 ? -8.766 -16.453 -11.914 1 73.25 65 ASN A C 1
ATOM 490 O O . ASN A 1 65 ? -9.43 -17.094 -12.734 1 73.25 65 ASN A O 1
ATOM 494 N N . TYR A 1 66 ? -9.203 -15.727 -10.859 1 71.38 66 TYR A N 1
ATOM 495 C CA . TYR A 1 66 ? -10.648 -15.57 -10.75 1 71.38 66 TYR A CA 1
ATOM 496 C C . TYR A 1 66 ? -11.164 -14.547 -11.75 1 71.38 66 TYR A C 1
ATOM 498 O O . TYR A 1 66 ? -10.867 -13.359 -11.633 1 71.38 66 TYR A O 1
ATOM 506 N N . LYS A 1 67 ? -11.18 -14.852 -13.133 1 61.75 67 LYS A N 1
ATOM 507 C CA . LYS A 1 67 ? -11.617 -13.867 -14.117 1 61.75 67 LYS A CA 1
ATOM 508 C C . LYS A 1 67 ? -13.078 -13.477 -13.898 1 61.75 67 LYS A C 1
ATOM 510 O O . LYS A 1 67 ? -13.469 -12.336 -14.133 1 61.75 67 LYS A O 1
ATOM 515 N N . SER A 1 68 ? -14.008 -14.469 -13.633 1 61.81 68 SER A N 1
ATOM 516 C CA . SER A 1 68 ? -15.414 -14.086 -13.656 1 61.81 68 SER A CA 1
ATOM 517 C C . SER A 1 68 ? -15.914 -13.75 -12.258 1 61.81 68 SER A C 1
ATOM 519 O O . SER A 1 68 ? -15.867 -14.586 -11.352 1 61.81 68 SER A O 1
ATOM 521 N N . LEU A 1 69 ? -15.93 -12.375 -11.914 1 59 69 LEU A N 1
ATOM 522 C CA . LEU A 1 69 ? -16.469 -11.844 -10.672 1 59 69 LEU A CA 1
ATOM 523 C C . LEU A 1 69 ? -17.75 -12.594 -10.281 1 59 69 LEU A C 1
ATOM 525 O O . LEU A 1 69 ? -17.984 -12.836 -9.094 1 59 69 LEU A O 1
ATOM 529 N N . PHE A 1 70 ? -18.453 -12.977 -11.281 1 59.72 70 PHE A N 1
ATOM 530 C CA . PHE A 1 70 ? -19.812 -13.438 -11.039 1 59.72 70 PHE A CA 1
ATOM 531 C C . PHE A 1 70 ? -19.828 -14.906 -10.641 1 59.72 70 PHE A C 1
ATOM 533 O O . PHE A 1 70 ? -20.766 -15.367 -9.969 1 59.72 70 PHE A O 1
ATOM 540 N N . HIS A 1 71 ? -18.828 -15.586 -10.867 1 66.56 71 HIS A N 1
ATOM 541 C CA . HIS A 1 71 ? -18.891 -17 -10.5 1 66.56 71 HIS A CA 1
ATOM 542 C C . HIS A 1 71 ? -18.047 -17.281 -9.258 1 66.56 71 HIS A C 1
ATOM 544 O O . HIS A 1 71 ? -17.953 -18.422 -8.812 1 66.56 71 HIS A O 1
ATOM 550 N N . LEU A 1 72 ? -17.688 -16.156 -8.609 1 70.75 72 LEU A N 1
ATOM 551 C CA . LEU A 1 72 ? -16.875 -16.328 -7.406 1 70.75 72 LEU A CA 1
ATOM 552 C C . LEU A 1 72 ? -17.766 -16.453 -6.172 1 70.75 72 LEU A C 1
ATOM 554 O O . LEU A 1 72 ? -18.859 -15.883 -6.125 1 70.75 72 LEU A O 1
ATOM 558 N N . PRO A 1 73 ? -17.359 -17.25 -5.23 1 77.94 73 PRO A N 1
ATOM 559 C CA . PRO A 1 73 ? -18.109 -17.297 -3.969 1 77.94 73 PRO A CA 1
ATOM 560 C C . PRO A 1 73 ? -18.234 -15.93 -3.301 1 77.94 73 PRO A C 1
ATOM 562 O O . PRO A 1 73 ? -17.359 -15.078 -3.459 1 77.94 73 PRO A O 1
ATOM 565 N N . ALA A 1 74 ? -19.422 -15.734 -2.818 1 77.62 74 ALA A N 1
ATOM 566 C CA . ALA A 1 74 ? -19.766 -14.477 -2.154 1 77.62 74 ALA A CA 1
ATOM 567 C C . ALA A 1 74 ? -18.672 -14.07 -1.161 1 77.62 74 ALA A C 1
ATOM 569 O O . ALA A 1 74 ? -18.406 -12.883 -0.965 1 77.62 74 ALA A O 1
ATOM 570 N N . GLU A 1 75 ? -17.984 -15.039 -0.537 1 83.94 75 GLU A N 1
ATOM 571 C CA . GLU A 1 75 ? -16.984 -14.758 0.486 1 83.94 75 GLU A CA 1
ATOM 572 C C . GLU A 1 75 ? -15.789 -14.008 -0.099 1 83.94 75 GLU A C 1
ATOM 574 O O . GLU A 1 75 ? -15.281 -13.07 0.513 1 83.94 75 GLU A O 1
ATOM 579 N N . ILE A 1 76 ? -15.469 -14.336 -1.282 1 85.31 76 ILE A N 1
ATOM 580 C CA . ILE A 1 76 ? -14.312 -13.719 -1.919 1 85.31 76 ILE A CA 1
ATOM 581 C C . ILE A 1 76 ? -14.688 -12.336 -2.449 1 85.31 76 ILE A C 1
ATOM 583 O O . ILE A 1 76 ? -13.938 -11.375 -2.281 1 85.31 76 ILE A O 1
ATOM 587 N N . LEU A 1 77 ? -15.891 -12.242 -2.975 1 85.06 77 LEU A N 1
ATOM 588 C CA . LEU A 1 77 ? -16.344 -10.977 -3.551 1 85.06 77 LEU A CA 1
ATOM 589 C C . LEU A 1 77 ? -16.516 -9.922 -2.469 1 85.06 77 LEU A C 1
ATOM 591 O O . LEU A 1 77 ? -16.078 -8.781 -2.631 1 85.06 77 LEU A O 1
ATOM 595 N N . ILE A 1 78 ? -17.141 -10.336 -1.406 1 88.38 78 ILE A N 1
ATOM 596 C CA . ILE A 1 78 ? -17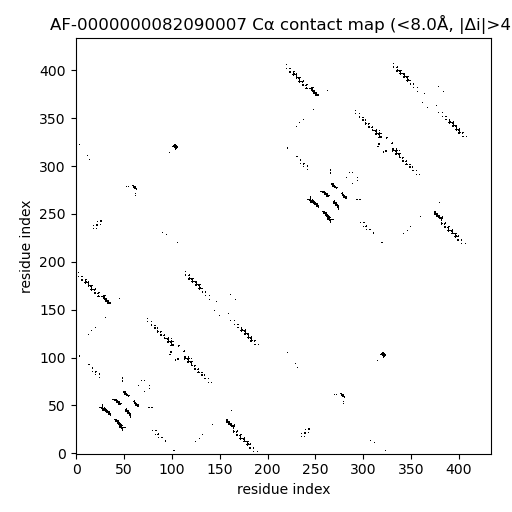.375 -9.398 -0.313 1 88.38 78 ILE A CA 1
ATOM 597 C C . ILE A 1 78 ? -16.047 -8.992 0.316 1 88.38 78 ILE A C 1
ATOM 599 O O . ILE A 1 78 ? -15.844 -7.824 0.645 1 88.38 78 ILE A O 1
ATOM 603 N N . THR A 1 79 ? -15.117 -9.922 0.487 1 90.25 79 THR A N 1
ATOM 604 C CA . THR A 1 79 ? -13.82 -9.617 1.083 1 90.25 79 THR A CA 1
ATOM 605 C C . THR A 1 79 ? -13.016 -8.672 0.19 1 90.25 79 THR A C 1
ATOM 607 O O . THR A 1 79 ? -12.391 -7.734 0.679 1 90.25 79 THR A O 1
ATOM 610 N N . ARG A 1 80 ? -13.18 -8.812 -1.082 1 90.19 80 ARG A N 1
ATOM 611 C CA . ARG A 1 80 ? -12.5 -7.938 -2.035 1 90.19 80 ARG A CA 1
ATOM 612 C C . ARG A 1 80 ? -12.992 -6.5 -1.903 1 90.19 80 ARG A C 1
ATOM 614 O O . ARG A 1 80 ? -12.188 -5.574 -1.787 1 90.19 80 ARG A O 1
ATOM 621 N N . VAL A 1 81 ? -14.281 -6.422 -1.946 1 91.38 81 VAL A N 1
ATOM 622 C CA . VAL A 1 81 ? -14.891 -5.094 -1.946 1 91.38 81 VAL A CA 1
ATOM 623 C C . VAL A 1 81 ? -14.594 -4.387 -0.626 1 91.38 81 VAL A C 1
ATOM 625 O O . VAL A 1 81 ? -14.219 -3.215 -0.615 1 91.38 81 VAL A O 1
ATOM 628 N N . VAL A 1 82 ? -14.695 -5.07 0.441 1 95.19 82 VAL A N 1
ATOM 629 C CA . VAL A 1 82 ? -14.523 -4.461 1.757 1 95.19 82 VAL A CA 1
ATOM 630 C C . VAL A 1 82 ? -13.062 -4.074 1.958 1 95.19 82 VAL A C 1
ATOM 632 O O . VAL A 1 82 ? -12.766 -3.018 2.523 1 95.19 82 VAL A O 1
ATOM 635 N N . MET A 1 83 ? -12.125 -4.879 1.536 1 95 83 MET A N 1
ATOM 636 C CA . MET A 1 83 ? -10.703 -4.555 1.677 1 95 83 MET A CA 1
ATOM 637 C C . MET A 1 83 ? -10.344 -3.334 0.842 1 95 83 MET A C 1
ATOM 639 O O . MET A 1 83 ? -9.578 -2.475 1.29 1 95 83 MET A O 1
ATOM 643 N N . ILE A 1 84 ? -10.875 -3.209 -0.344 1 94.38 84 ILE A N 1
ATOM 644 C CA . ILE A 1 84 ? -10.625 -2.045 -1.189 1 94.38 84 ILE A CA 1
ATOM 645 C C . ILE A 1 84 ? -11.188 -0.792 -0.52 1 94.38 84 ILE A C 1
ATOM 647 O O . ILE A 1 84 ? -10.531 0.255 -0.508 1 94.38 84 ILE A O 1
ATOM 651 N N . LEU A 1 85 ? -12.336 -0.952 0.004 1 96.06 85 LEU A N 1
ATOM 652 C CA . LEU A 1 85 ? -12.961 0.171 0.696 1 96.06 85 LEU A CA 1
ATOM 653 C C . LEU A 1 85 ? -12.133 0.585 1.91 1 96.06 85 LEU A C 1
ATOM 655 O O . LEU A 1 85 ? -11.992 1.777 2.193 1 96.06 85 LEU A O 1
ATOM 659 N N . SER A 1 86 ? -11.68 -0.38 2.572 1 96.62 86 SER A N 1
ATOM 660 C CA . SER A 1 86 ? -10.844 -0.088 3.732 1 96.62 86 SER A CA 1
ATOM 661 C C . SER A 1 86 ? -9.594 0.685 3.332 1 96.62 86 SER A C 1
ATOM 663 O O . SER A 1 86 ? -9.211 1.651 3.998 1 96.62 86 SER A O 1
ATOM 665 N N . VAL A 1 87 ? -9.008 0.318 2.285 1 96.38 87 VAL A N 1
ATOM 666 C CA . VAL A 1 87 ? -7.801 0.981 1.804 1 96.38 87 VAL A CA 1
ATOM 667 C C . VAL A 1 87 ? -8.125 2.412 1.386 1 96.38 87 VAL A C 1
ATOM 669 O O . VAL A 1 87 ? -7.398 3.348 1.725 1 96.38 87 VAL A O 1
ATOM 672 N N . LEU A 1 88 ? -9.195 2.602 0.693 1 95.94 88 LEU A N 1
ATOM 673 C CA . LEU A 1 88 ? -9.602 3.926 0.241 1 95.94 88 LEU A CA 1
ATOM 674 C C . LEU A 1 88 ? -9.898 4.836 1.428 1 95.94 88 LEU A C 1
ATOM 676 O O . LEU A 1 88 ? -9.477 5.992 1.45 1 95.94 88 LEU A O 1
ATOM 680 N N . LEU A 1 89 ? -10.578 4.277 2.344 1 96.31 89 LEU A N 1
ATOM 681 C CA . LEU A 1 89 ? -10.906 5.055 3.535 1 96.31 89 LEU A CA 1
ATOM 682 C C . LEU A 1 89 ? -9.641 5.457 4.285 1 96.31 89 LEU A C 1
ATOM 684 O O . LEU A 1 89 ? -9.539 6.586 4.777 1 96.31 89 LEU A O 1
ATOM 688 N N . SER A 1 90 ? -8.75 4.539 4.406 1 95.62 90 SER A N 1
ATOM 689 C CA . SER A 1 90 ? -7.5 4.836 5.098 1 95.62 90 SER A CA 1
ATOM 690 C C . SER A 1 90 ? -6.699 5.902 4.355 1 95.62 90 SER A C 1
ATOM 692 O O . SER A 1 90 ? -6.113 6.789 4.977 1 95.62 90 SER A O 1
ATOM 694 N N . ALA A 1 91 ? -6.691 5.812 3.068 1 94.5 91 ALA A N 1
ATOM 695 C CA . ALA A 1 91 ? -5.98 6.801 2.262 1 94.5 91 ALA A CA 1
ATOM 696 C C . ALA A 1 91 ? -6.59 8.188 2.439 1 94.5 91 ALA A C 1
ATOM 698 O O . ALA A 1 91 ? -5.871 9.172 2.629 1 94.5 91 ALA A O 1
ATOM 699 N N . ILE A 1 92 ? -7.852 8.273 2.422 1 94.12 92 ILE A N 1
ATOM 700 C CA . ILE A 1 92 ? -8.547 9.531 2.656 1 94.12 92 ILE A CA 1
ATOM 701 C C . ILE A 1 92 ? -8.289 10.008 4.086 1 94.12 92 ILE A C 1
ATOM 703 O O . ILE A 1 92 ? -8.133 11.203 4.328 1 94.12 92 ILE A O 1
ATOM 707 N N . GLY A 1 93 ? -8.273 9.016 4.977 1 93.56 93 GLY A N 1
ATOM 708 C CA . GLY A 1 93 ? -7.98 9.344 6.359 1 93.56 93 GLY A CA 1
ATOM 709 C C . GLY A 1 93 ? -6.637 10.031 6.535 1 93.56 93 GLY A C 1
ATOM 710 O O . GLY A 1 93 ? -6.516 10.977 7.32 1 93.56 93 GLY A O 1
ATOM 711 N N . VAL A 1 94 ? -5.633 9.602 5.855 1 92.19 94 VAL A N 1
ATOM 712 C CA . VAL A 1 94 ? -4.312 10.219 5.941 1 92.19 94 VAL A CA 1
ATOM 713 C C . VAL A 1 94 ? -4.395 11.68 5.508 1 92.19 94 VAL A C 1
A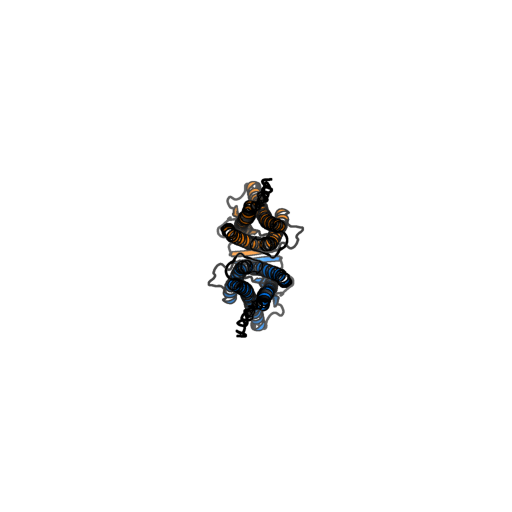TOM 715 O O . VAL A 1 94 ? -3.828 12.562 6.164 1 92.19 94 VAL A O 1
ATOM 718 N N . LEU A 1 95 ? -5.152 11.977 4.48 1 89.12 95 LEU A N 1
ATOM 719 C CA . LEU A 1 95 ? -5.297 13.328 3.965 1 89.12 95 LEU A CA 1
ATOM 720 C C . LEU A 1 95 ? -6.043 14.211 4.961 1 89.12 95 LEU A C 1
ATOM 722 O O . LEU A 1 95 ? -5.59 15.312 5.281 1 89.12 95 LEU A O 1
ATOM 726 N N . VAL A 1 96 ? -7.09 13.719 5.465 1 89.19 96 VAL A N 1
ATOM 727 C CA . VAL A 1 96 ? -7.93 14.477 6.387 1 89.19 96 VAL A CA 1
ATOM 728 C C . VAL A 1 96 ? -7.184 14.695 7.703 1 89.19 96 VAL A C 1
ATOM 730 O O . VAL A 1 96 ? -7.254 15.781 8.289 1 89.19 96 VAL A O 1
ATOM 733 N N . ALA A 1 97 ? -6.531 13.664 8.156 1 87.69 97 ALA A N 1
ATOM 734 C CA . ALA A 1 97 ? -5.773 13.781 9.398 1 87.69 97 ALA A CA 1
ATOM 735 C C . ALA A 1 97 ? -4.656 14.812 9.266 1 87.69 97 ALA A C 1
ATOM 737 O O . ALA A 1 97 ? -4.359 15.539 10.219 1 87.69 97 ALA A O 1
ATOM 738 N N . THR A 1 98 ? -4.035 14.867 8.188 1 85.5 98 THR A N 1
ATOM 739 C CA . THR A 1 98 ? -2.969 15.836 7.965 1 85.5 98 THR A CA 1
ATOM 740 C C . THR A 1 98 ? -3.521 17.25 7.949 1 85.5 98 THR A C 1
ATOM 742 O O . THR A 1 98 ? -2.881 18.188 8.453 1 85.5 98 THR A O 1
ATOM 745 N N . LEU A 1 99 ? -4.742 17.438 7.477 1 81.19 99 LEU A N 1
ATOM 746 C CA . LEU A 1 99 ? -5.363 18.766 7.414 1 81.19 99 LEU A CA 1
ATOM 747 C C . LEU A 1 99 ? -5.871 19.188 8.789 1 81.19 99 LEU A C 1
ATOM 749 O O . LEU A 1 99 ? -5.949 20.391 9.078 1 81.19 99 LEU A O 1
ATOM 753 N N . GLY A 1 100 ? -6.258 18.25 9.555 1 74.69 100 GLY A N 1
ATOM 754 C CA . GLY A 1 100 ? -6.91 18.562 10.812 1 74.69 100 GLY A CA 1
ATOM 755 C C . GLY A 1 100 ? -5.949 18.609 11.992 1 74.69 100 GLY A C 1
ATOM 756 O O . GLY A 1 100 ? -6.34 18.953 13.109 1 74.69 100 GLY A O 1
ATOM 757 N N . MET A 1 101 ? -4.777 18.312 11.828 1 71 101 MET A N 1
ATOM 758 C CA . MET A 1 101 ? -3.844 18.312 12.953 1 71 101 MET A CA 1
ATOM 759 C C . MET A 1 101 ? -3.646 19.719 13.508 1 71 101 MET A C 1
ATOM 761 O O . MET A 1 101 ? -3.729 20.703 12.766 1 71 101 MET A O 1
ATOM 765 N N . ARG A 1 102 ? -3.625 19.891 14.836 1 61.91 102 ARG A N 1
ATOM 766 C CA . ARG A 1 102 ? -3.551 21.172 15.516 1 61.91 102 ARG A CA 1
ATOM 767 C C . ARG A 1 102 ? -2.314 21.953 15.086 1 61.91 102 ARG A C 1
ATOM 769 O O . ARG A 1 102 ? -2.311 23.188 15.109 1 61.91 102 ARG A O 1
ATOM 776 N N . CYS A 1 103 ? -1.407 21.109 14.68 1 61.38 103 CYS A N 1
ATOM 777 C CA . CYS A 1 103 ? -0.191 21.812 14.281 1 61.38 103 CYS A CA 1
ATOM 778 C C . CYS A 1 103 ? -0.292 22.312 12.836 1 61.38 103 CYS A C 1
ATOM 780 O O . CYS A 1 103 ? 0.591 23.016 12.359 1 61.38 103 CYS A O 1
ATOM 782 N N . THR A 1 104 ? -1.549 22.016 12.234 1 66.44 104 THR A N 1
ATOM 783 C CA . THR A 1 104 ? -1.714 22.453 10.852 1 66.44 104 THR A CA 1
ATOM 784 C C . THR A 1 104 ? -2.643 23.656 10.773 1 66.44 104 THR A C 1
ATOM 786 O O . THR A 1 104 ? -3.594 23.766 11.547 1 66.44 104 THR A O 1
ATOM 789 N N . ARG A 1 105 ? -2.191 24.766 10.219 1 62.34 105 ARG A N 1
ATOM 790 C CA . ARG A 1 105 ? -3.018 25.953 10.031 1 62.34 105 ARG A CA 1
ATOM 791 C C . ARG A 1 105 ? -3.641 25.969 8.641 1 62.34 105 ARG A C 1
ATOM 793 O O . ARG A 1 105 ? -3.939 27.047 8.102 1 62.34 105 ARG A O 1
ATOM 800 N N . CYS A 1 106 ? -3.646 24.703 8.031 1 63.84 106 CYS A N 1
ATOM 801 C CA . CYS A 1 106 ? -4.176 24.641 6.672 1 63.84 106 CYS A CA 1
ATOM 802 C C . CYS A 1 106 ? -5.652 25.031 6.645 1 63.84 106 CYS A C 1
ATOM 804 O O . CYS A 1 106 ? -6.137 25.578 5.656 1 63.84 106 CYS A O 1
ATOM 806 N N . LEU A 1 107 ? -6.277 24.719 7.836 1 61.97 107 LEU A N 1
ATOM 807 C CA . LEU A 1 107 ? -7.676 25.125 7.926 1 61.97 107 LEU A CA 1
ATOM 808 C C . LEU A 1 107 ? -7.844 26.297 8.883 1 61.97 107 LEU A C 1
ATOM 810 O O . LEU A 1 107 ? -7.668 26.156 10.094 1 61.97 107 LEU A O 1
ATOM 814 N N . GLU A 1 108 ? -7.008 27.375 8.648 1 59.41 108 GLU A N 1
ATOM 815 C CA . GLU A 1 108 ? -6.848 28.562 9.508 1 59.41 108 GLU A CA 1
ATOM 816 C C . GLU A 1 108 ? -8.188 29.016 10.07 1 59.41 108 GLU A C 1
ATOM 818 O O . GLU A 1 108 ? -8.227 29.75 11.055 1 59.41 108 GLU A O 1
ATOM 823 N N . GLU A 1 109 ? -9.227 28.688 9.516 1 60.62 109 GLU A N 1
ATOM 824 C CA . GLU A 1 109 ? -10.32 29.547 9.953 1 60.62 109 GLU A CA 1
ATOM 825 C C . GLU A 1 109 ? -10.641 29.328 11.43 1 60.62 109 GLU A C 1
ATOM 827 O O . GLU A 1 109 ? -10.594 30.281 12.219 1 60.62 109 GLU A O 1
ATOM 832 N N . ASP A 1 110 ? -11.43 28.422 11.727 1 62.16 110 ASP A N 1
ATOM 833 C CA . ASP A 1 110 ? -12.07 28.219 13.031 1 62.16 110 ASP A CA 1
ATOM 834 C C . ASP A 1 110 ? -11.469 27.016 13.75 1 62.16 110 ASP A C 1
ATOM 836 O O . ASP A 1 110 ? -11.281 25.953 13.148 1 62.16 110 ASP A O 1
ATOM 840 N N . GLU A 1 111 ? -10.742 27.281 14.836 1 67.56 111 GLU A N 1
ATOM 841 C CA . GLU A 1 111 ? -10.211 26.219 15.688 1 67.56 111 GLU A CA 1
ATOM 842 C C . GLU A 1 111 ? -11.211 25.078 15.852 1 67.56 111 GLU A C 1
ATOM 844 O O . GLU A 1 111 ? -10.828 23.906 15.875 1 67.56 111 GLU A O 1
ATOM 849 N N . ASN A 1 112 ? -12.461 25.531 15.961 1 71.69 112 ASN A N 1
ATOM 850 C CA . ASN A 1 112 ? -13.492 24.5 16.109 1 71.69 112 ASN A CA 1
ATOM 851 C C . ASN A 1 112 ? -13.586 23.609 14.883 1 71.69 112 ASN A C 1
ATOM 853 O O . ASN A 1 112 ? -13.789 22.406 15.008 1 71.69 112 ASN A O 1
ATOM 857 N N . GLN A 1 113 ? -13.414 24.266 13.742 1 75.44 113 GLN A N 1
ATOM 858 C CA . GLN A 1 113 ? -13.477 23.484 12.508 1 75.44 113 GLN A CA 1
ATOM 859 C C . GLN A 1 113 ? -12.266 22.562 12.391 1 75.44 113 GLN A C 1
ATOM 861 O O . GLN A 1 113 ? -12.383 21.422 11.906 1 75.44 113 GLN A O 1
ATOM 866 N N . LYS A 1 114 ? -11.25 22.953 12.953 1 73.5 114 LYS A N 1
ATOM 867 C CA . LYS A 1 114 ? -10.023 22.172 12.898 1 73.5 114 LYS A CA 1
ATOM 868 C C . LYS A 1 114 ? -10.125 20.922 13.781 1 73.5 114 LYS A C 1
ATOM 870 O O . LYS A 1 114 ? -9.719 19.844 13.383 1 73.5 114 LYS A O 1
ATOM 875 N N . ASP A 1 115 ? -10.656 21.156 14.914 1 75.69 115 ASP A N 1
ATOM 876 C CA . ASP A 1 115 ? -10.836 20.016 15.812 1 75.69 115 ASP A CA 1
ATOM 877 C C . ASP A 1 115 ? -11.797 19 15.211 1 75.69 115 ASP A C 1
ATOM 879 O O . ASP A 1 115 ? -11.594 17.781 15.359 1 75.69 115 ASP A O 1
ATOM 883 N N . ARG A 1 116 ? -12.766 19.516 14.57 1 82.25 116 ARG A N 1
ATOM 884 C CA . ARG A 1 116 ? -13.734 18.625 13.945 1 82.25 116 ARG A CA 1
ATOM 885 C C . ARG A 1 116 ? -13.094 17.812 12.828 1 82.25 116 ARG A C 1
ATOM 887 O O . ARG A 1 116 ? -13.352 16.609 12.695 1 82.25 116 ARG A O 1
ATOM 894 N N . VAL A 1 117 ? -12.32 18.406 12.07 1 83.56 117 VAL A N 1
ATOM 895 C CA . VAL A 1 117 ? -11.672 17.734 10.945 1 83.56 117 VAL A CA 1
ATOM 896 C C . VAL A 1 117 ? -10.664 16.703 11.469 1 83.56 117 VAL A C 1
ATOM 898 O O . VAL A 1 117 ? -10.531 15.617 10.898 1 83.56 117 VAL A O 1
ATOM 901 N N . ALA A 1 118 ? -10 17.062 12.523 1 81.62 118 ALA A N 1
ATOM 902 C CA . ALA A 1 118 ? -9.047 16.125 13.125 1 81.62 118 ALA A CA 1
ATOM 903 C C . ALA A 1 118 ? -9.75 14.883 13.656 1 81.62 118 ALA A C 1
ATOM 905 O O . ALA A 1 118 ? -9.266 13.766 13.5 1 81.62 118 ALA A O 1
ATOM 906 N N . ILE A 1 119 ? -10.875 15.102 14.266 1 84.5 119 ILE A N 1
ATOM 907 C CA . ILE A 1 119 ? -11.648 13.992 14.805 1 84.5 119 ILE A CA 1
ATOM 908 C C . ILE A 1 119 ? -12.156 13.109 13.664 1 84.5 119 ILE A C 1
ATOM 910 O O . ILE A 1 119 ? -12.141 11.883 13.766 1 84.5 119 ILE A O 1
ATOM 914 N N . VAL A 1 120 ? -12.531 13.75 12.617 1 89.25 120 VAL A N 1
ATOM 915 C CA . VAL A 1 120 ? -13.031 13.008 11.469 1 89.25 120 VAL A CA 1
ATOM 916 C C . VAL A 1 120 ? -11.914 12.148 10.875 1 89.25 120 VAL A C 1
ATOM 918 O O . VAL A 1 120 ? -12.141 11 10.492 1 89.25 120 VAL A O 1
ATOM 921 N N . GLY A 1 121 ? -10.766 12.695 10.828 1 89.69 121 GLY A N 1
ATOM 922 C CA . GLY A 1 121 ? -9.633 11.922 10.336 1 89.69 121 GLY A CA 1
ATOM 923 C C . GLY A 1 121 ? -9.359 10.68 11.164 1 89.69 121 GLY A C 1
ATOM 924 O O . GLY A 1 121 ? -9.18 9.594 10.617 1 89.69 121 GLY A O 1
ATOM 925 N N . GLY A 1 122 ? -9.305 10.852 12.461 1 90.31 122 GLY A N 1
ATOM 926 C CA . GLY A 1 122 ? -9.109 9.703 13.336 1 90.31 122 GLY A CA 1
ATOM 927 C C . GLY A 1 122 ? -10.203 8.664 13.203 1 90.31 122 GLY A C 1
ATOM 928 O O . GLY A 1 122 ? -9.93 7.465 13.156 1 90.31 122 GLY A O 1
ATOM 929 N N . PHE A 1 123 ? -11.383 9.094 13.062 1 93 123 PHE A N 1
ATOM 930 C CA . PHE A 1 123 ? -12.523 8.195 12.945 1 93 123 PHE A CA 1
ATOM 931 C C . PHE A 1 123 ? -12.461 7.418 11.633 1 93 123 PHE A C 1
ATOM 933 O O . PHE A 1 123 ? -12.844 6.25 11.578 1 93 123 PHE A O 1
ATOM 940 N N . LEU A 1 124 ? -12.039 8.008 10.609 1 95.81 124 LEU A N 1
ATOM 941 C CA . LEU A 1 124 ? -11.906 7.324 9.328 1 95.81 124 LEU A CA 1
ATOM 942 C C . LEU A 1 124 ? -10.93 6.156 9.43 1 95.81 124 LEU A C 1
ATOM 944 O O . LEU A 1 124 ? -11.188 5.082 8.883 1 95.81 124 LEU A O 1
ATOM 948 N N . PHE A 1 125 ? -9.898 6.336 10.18 1 96.19 125 PHE A N 1
ATOM 949 C CA . PHE A 1 125 ? -8.93 5.262 10.375 1 96.19 125 PHE A CA 1
ATOM 950 C C . PHE A 1 125 ? -9.523 4.137 11.203 1 96.19 125 PHE A C 1
ATOM 952 O O . PHE A 1 125 ? -9.289 2.961 10.93 1 96.19 125 PHE A O 1
ATOM 959 N N . ILE A 1 126 ? -10.289 4.504 12.133 1 96.25 126 ILE A N 1
ATOM 960 C CA . ILE A 1 126 ? -10.906 3.498 12.992 1 96.25 126 ILE A CA 1
ATOM 961 C C . ILE A 1 126 ? -11.898 2.664 12.188 1 96.25 126 ILE A C 1
ATOM 963 O O . ILE A 1 126 ? -11.875 1.432 12.242 1 96.25 126 ILE A O 1
ATOM 967 N N . ILE A 1 127 ? -12.664 3.318 11.391 1 97.38 127 ILE A N 1
ATOM 968 C CA . ILE A 1 127 ? -13.641 2.604 10.578 1 97.38 127 ILE A CA 1
ATOM 969 C C . ILE A 1 127 ? -12.922 1.703 9.578 1 97.38 127 ILE A C 1
ATOM 971 O O . ILE A 1 127 ? -13.305 0.548 9.383 1 97.38 127 ILE A O 1
ATOM 975 N N . ALA A 1 128 ? -11.945 2.27 8.977 1 97.62 128 ALA A N 1
ATOM 976 C CA . ALA A 1 128 ? -11.172 1.486 8.016 1 97.62 128 ALA A CA 1
ATOM 977 C C . ALA A 1 128 ? -10.57 0.248 8.68 1 97.62 128 ALA A C 1
ATOM 979 O O . ALA A 1 128 ? -10.625 -0.85 8.117 1 97.62 128 ALA A O 1
ATOM 980 N N . GLY A 1 129 ? -9.992 0.412 9.867 1 97.5 129 GLY A N 1
ATOM 981 C CA . GLY A 1 129 ? -9.414 -0.708 10.586 1 97.5 129 GLY A CA 1
ATOM 982 C C . GLY A 1 129 ? -10.438 -1.739 11.016 1 97.5 129 GLY A C 1
ATOM 983 O O . GLY A 1 129 ? -10.211 -2.943 10.891 1 97.5 129 GLY A O 1
ATOM 984 N N . VAL A 1 130 ? -11.516 -1.301 11.453 1 97.12 130 VAL A N 1
ATOM 985 C CA . VAL A 1 130 ? -12.578 -2.199 11.906 1 97.12 130 VAL A CA 1
ATOM 986 C C . VAL A 1 130 ? -13.125 -2.98 10.711 1 97.12 130 VAL A C 1
ATOM 988 O O . VAL A 1 130 ? -13.414 -4.176 10.828 1 97.12 130 VAL A O 1
ATOM 991 N N . LEU A 1 131 ? -13.297 -2.307 9.609 1 97.31 131 LEU A N 1
ATOM 992 C CA . LEU A 1 131 ? -13.75 -2.998 8.406 1 97.31 131 LEU A CA 1
ATOM 993 C C . LEU A 1 131 ? -12.773 -4.102 8.023 1 97.31 131 LEU A C 1
ATOM 995 O O . LEU A 1 131 ? -13.188 -5.227 7.723 1 97.31 131 LEU A O 1
ATOM 999 N N . ALA A 1 132 ? -11.539 -3.785 8.078 1 96.62 132 ALA A N 1
ATOM 1000 C CA . ALA A 1 132 ? -10.516 -4.77 7.715 1 96.62 132 ALA A CA 1
ATOM 1001 C C . ALA A 1 132 ? -10.508 -5.938 8.695 1 96.62 132 ALA A C 1
ATOM 1003 O O . ALA A 1 132 ? -10.461 -7.102 8.281 1 96.62 132 ALA A O 1
ATOM 1004 N N . ILE A 1 133 ? -10.578 -5.656 9.969 1 96.62 133 ILE A N 1
ATOM 1005 C CA . ILE A 1 133 ? -10.562 -6.707 10.984 1 96.62 133 ILE A CA 1
ATOM 1006 C C . ILE A 1 133 ? -11.828 -7.555 10.867 1 96.62 133 ILE A C 1
ATOM 1008 O O . ILE A 1 133 ? -11.766 -8.781 10.961 1 96.62 133 ILE A O 1
ATOM 1012 N N . SER A 1 134 ? -12.969 -6.977 10.617 1 96.06 134 SER A N 1
ATOM 1013 C CA . SER A 1 134 ? -14.242 -7.68 10.531 1 96.06 134 SER A CA 1
ATOM 1014 C C . SER A 1 134 ? -14.273 -8.617 9.328 1 96.06 134 SER A C 1
ATOM 1016 O O . SER A 1 134 ? -14.633 -9.789 9.461 1 96.06 134 SER A O 1
ATOM 1018 N N . VAL A 1 135 ? -13.922 -8.062 8.234 1 94.81 135 VAL A N 1
ATOM 1019 C CA . VAL A 1 135 ? -13.992 -8.891 7.031 1 94.81 135 VAL A CA 1
ATOM 1020 C C . VAL A 1 135 ? -12.969 -10.023 7.117 1 94.81 135 VAL A C 1
ATOM 1022 O O . VAL A 1 135 ? -13.242 -11.141 6.688 1 94.81 135 VAL A O 1
ATOM 1025 N N . THR A 1 136 ? -11.797 -9.727 7.621 1 93.12 136 THR A N 1
ATOM 1026 C CA . THR A 1 136 ? -10.781 -10.758 7.785 1 93.12 136 THR A CA 1
ATOM 1027 C C . THR A 1 136 ? -11.258 -11.836 8.742 1 93.12 136 THR A C 1
ATOM 1029 O O . THR A 1 136 ? -11 -13.023 8.523 1 93.12 136 THR A O 1
ATOM 1032 N N . SER A 1 137 ? -11.93 -11.438 9.805 1 92.31 137 SER A N 1
ATOM 1033 C CA . SER A 1 137 ? -12.461 -12.398 10.766 1 92.31 137 SER A CA 1
ATOM 1034 C C . SER A 1 137 ? -13.594 -13.211 10.148 1 92.31 137 SER A C 1
ATOM 1036 O O . SER A 1 137 ? -13.719 -14.406 10.422 1 92.31 137 SER A O 1
ATOM 1038 N N . TRP A 1 138 ? -14.398 -12.492 9.43 1 89.62 138 TRP A N 1
ATOM 1039 C CA . TRP A 1 138 ? -15.461 -13.203 8.727 1 89.62 138 TRP A CA 1
ATOM 1040 C C . TRP A 1 138 ? -14.875 -14.227 7.758 1 89.62 138 TRP A C 1
ATOM 1042 O O . TRP A 1 138 ? -15.352 -15.367 7.688 1 89.62 138 TRP A O 1
ATOM 1052 N N . PHE A 1 139 ? -13.844 -13.836 7.027 1 88.06 139 PHE A N 1
ATOM 1053 C CA . PHE A 1 139 ? -13.18 -14.742 6.094 1 88.06 139 PHE A CA 1
ATOM 1054 C C . PHE A 1 139 ? -12.531 -15.906 6.832 1 88.06 139 PHE A C 1
ATOM 1056 O O . PHE A 1 139 ? -12.633 -17.062 6.398 1 88.06 139 PHE A O 1
ATOM 1063 N N . ALA A 1 140 ? -11.922 -15.57 7.898 1 84.25 140 ALA A N 1
ATOM 1064 C CA . ALA A 1 140 ? -11.281 -16.609 8.703 1 84.25 140 ALA A CA 1
ATOM 1065 C C . ALA A 1 140 ? -12.312 -17.609 9.234 1 84.25 140 ALA A C 1
ATOM 1067 O O . ALA A 1 140 ? -12.055 -18.812 9.281 1 84.25 140 ALA A O 1
ATOM 1068 N N . ASN A 1 141 ? -13.445 -17.094 9.633 1 84.25 141 ASN A N 1
ATOM 1069 C CA . ASN A 1 141 ? -14.516 -17.953 10.117 1 84.25 141 ASN A CA 1
ATOM 1070 C C . ASN A 1 141 ? -15.031 -18.875 9.016 1 84.25 141 ASN A C 1
ATOM 1072 O O . ASN A 1 141 ? -15.359 -20.031 9.266 1 84.25 141 ASN A O 1
ATOM 1076 N N . ALA A 1 142 ? -15.18 -18.281 7.887 1 79.94 142 ALA A N 1
ATOM 1077 C CA . ALA A 1 142 ? -15.617 -19.094 6.75 1 79.94 142 ALA A CA 1
ATOM 1078 C C . ALA A 1 142 ? -14.633 -20.219 6.469 1 79.94 142 ALA A C 1
ATOM 1080 O O . ALA A 1 142 ? -15.039 -21.328 6.109 1 79.94 142 ALA A O 1
ATOM 1081 N N . ILE A 1 143 ? -13.391 -19.906 6.648 1 75.25 143 ILE A N 1
ATOM 1082 C CA . ILE A 1 143 ? -12.359 -20.922 6.453 1 75.25 143 ILE A CA 1
ATOM 1083 C C . ILE A 1 143 ? -12.523 -22.031 7.492 1 75.25 143 ILE A C 1
ATOM 1085 O O . ILE A 1 143 ? -12.461 -23.219 7.16 1 75.25 143 ILE A O 1
ATOM 1089 N N . ILE A 1 144 ? -12.758 -21.641 8.711 1 76.06 144 ILE A N 1
ATOM 1090 C CA . ILE A 1 144 ? -12.891 -22.609 9.805 1 76.06 144 ILE A CA 1
ATOM 1091 C C . ILE A 1 144 ? -14.148 -23.453 9.594 1 76.06 144 ILE A C 1
ATOM 1093 O O . ILE A 1 144 ? -14.133 -24.672 9.797 1 76.06 144 ILE A O 1
ATOM 1097 N N . ARG A 1 145 ? -15.242 -22.828 9.195 1 75.88 145 ARG A N 1
ATOM 1098 C CA . ARG A 1 145 ? -16.516 -23.516 9 1 75.88 145 ARG A CA 1
ATOM 1099 C C . ARG A 1 145 ? -16.406 -24.516 7.855 1 75.88 145 ARG A C 1
ATOM 1101 O O . ARG A 1 145 ? -17.016 -25.594 7.91 1 75.88 145 ARG A O 1
ATOM 1108 N N . SER A 1 146 ? -15.75 -24.062 6.805 1 72.56 146 SER A N 1
ATOM 1109 C CA . SER A 1 146 ? -15.586 -24.984 5.684 1 72.56 146 SER A CA 1
ATOM 1110 C C . SER A 1 146 ? -14.797 -26.219 6.094 1 72.56 146 SER A C 1
ATOM 1112 O O . SER A 1 146 ? -14.992 -27.297 5.531 1 72.56 146 SER A O 1
ATOM 1114 N N . PHE A 1 147 ? -14.008 -26.062 7.098 1 68.81 147 PHE A N 1
ATOM 1115 C CA . PHE A 1 147 ? -13.203 -27.188 7.551 1 68.81 147 PHE A CA 1
ATOM 1116 C C . PHE A 1 147 ? -13.969 -28.016 8.57 1 68.81 147 PHE A C 1
ATOM 1118 O O . PHE A 1 147 ? -13.844 -29.25 8.602 1 68.81 147 PHE A O 1
ATOM 1125 N N . VAL A 1 148 ? -14.688 -27.25 9.391 1 63.16 148 VAL A N 1
ATOM 1126 C CA . VAL A 1 148 ? -15.406 -27.969 10.438 1 63.16 148 VAL A CA 1
ATOM 1127 C C . VAL A 1 148 ? -16.625 -28.688 9.844 1 63.16 148 VAL A C 1
ATOM 1129 O O . VAL A 1 148 ? -16.891 -29.844 10.18 1 63.16 148 VAL A O 1
ATOM 1132 N N . PHE A 1 149 ? -17.453 -27.938 9.094 1 57.91 149 PHE A N 1
ATOM 1133 C CA . PHE A 1 149 ? -18.703 -28.516 8.609 1 57.91 149 PHE A CA 1
ATOM 1134 C C . PHE A 1 149 ? -18.469 -29.375 7.371 1 57.91 149 PHE A C 1
ATOM 1136 O O . PHE A 1 149 ? -19.359 -30.062 6.902 1 57.91 149 PHE A O 1
ATOM 1143 N N . SER A 1 150 ? -17.594 -28.938 6.613 1 52.91 150 SER A N 1
ATOM 1144 C CA . SER A 1 150 ? -17.375 -29.922 5.559 1 52.91 150 SER A CA 1
ATOM 1145 C C . SER A 1 150 ? -17.188 -31.312 6.141 1 52.91 150 SER A C 1
ATOM 1147 O O . SER A 1 150 ? -16.203 -31.578 6.84 1 52.91 150 SER A O 1
ATOM 1149 N N . ASP A 1 151 ? -18.312 -31.891 6.68 1 44.72 151 ASP A N 1
ATOM 1150 C CA . ASP A 1 151 ? -18.609 -33.25 7.102 1 44.72 151 ASP A CA 1
ATOM 1151 C C . ASP A 1 151 ? -17.656 -34.25 6.438 1 44.72 151 ASP A C 1
ATOM 1153 O O . ASP A 1 151 ? -17.906 -35.438 6.457 1 44.72 151 ASP A O 1
ATOM 1157 N N . SER A 1 152 ? -17.141 -33.969 5.281 1 44.19 152 SER A N 1
ATOM 1158 C CA . SER A 1 152 ? -16.625 -35.25 4.832 1 44.19 152 SER A CA 1
ATOM 1159 C C . SER A 1 152 ? -15.82 -35.938 5.93 1 44.19 152 SER A C 1
ATOM 1161 O O . SER A 1 152 ? -14.922 -35.344 6.516 1 44.19 152 SER A O 1
ATOM 1163 N N . PRO A 1 153 ? -16.422 -36.938 6.723 1 40.62 153 PRO A N 1
ATOM 1164 C CA . PRO A 1 153 ? -15.641 -37.875 7.535 1 40.62 153 PRO A CA 1
ATOM 1165 C C . PRO A 1 153 ? -14.156 -37.844 7.184 1 40.62 153 PRO A C 1
ATOM 1167 O O . PRO A 1 153 ? -13.375 -38.625 7.762 1 40.62 153 PRO A O 1
ATOM 1170 N N . THR A 1 154 ? -13.914 -37.844 5.906 1 42.44 154 THR A N 1
ATOM 1171 C CA . THR A 1 154 ? -12.68 -38.375 5.32 1 42.44 154 THR A CA 1
ATOM 1172 C C . THR A 1 154 ? -11.469 -37.656 5.918 1 42.44 154 THR A C 1
ATOM 1174 O O . THR A 1 154 ? -11.602 -36.594 6.547 1 42.44 154 THR A O 1
ATOM 1177 N N . SER A 1 155 ? -10.133 -37.25 5.066 1 43.47 155 SER A N 1
ATOM 1178 C CA . SER A 1 155 ? -8.727 -37.562 5.316 1 43.47 155 SER A CA 1
ATOM 1179 C C . SER A 1 155 ? -8.109 -36.562 6.281 1 43.47 155 SER A C 1
ATOM 1181 O O . SER A 1 155 ? -8.273 -35.344 6.117 1 43.47 155 SER A O 1
ATOM 1183 N N . LEU A 1 156 ? -8.039 -36.812 7.684 1 47.28 156 LEU A N 1
ATOM 1184 C CA . LEU A 1 156 ? -6.973 -36.562 8.641 1 47.28 156 LEU A CA 1
ATOM 1185 C C . LEU A 1 156 ? -5.832 -35.781 7.973 1 47.28 156 LEU A C 1
ATOM 1187 O O . LEU A 1 156 ? -4.945 -35.281 8.656 1 47.28 156 LEU A O 1
ATOM 1191 N N . HIS A 1 157 ? -6.016 -35.75 6.613 1 55.38 157 HIS A N 1
ATOM 1192 C CA . HIS A 1 157 ? -4.82 -35.344 5.902 1 55.38 157 HIS A CA 1
ATOM 1193 C C . HIS A 1 157 ? -4.953 -33.906 5.406 1 55.38 157 HIS A C 1
ATOM 1195 O O . HIS A 1 157 ? -4.016 -33.344 4.828 1 55.38 157 HIS A O 1
ATOM 1201 N N . ASN A 1 158 ? -6.266 -33.281 5.73 1 60.62 158 ASN A N 1
ATOM 1202 C CA . ASN A 1 158 ? -6.387 -31.891 5.277 1 60.62 158 ASN A CA 1
ATOM 1203 C C . ASN A 1 158 ? -6.105 -30.906 6.406 1 60.62 158 ASN A C 1
ATOM 1205 O O . ASN A 1 158 ? -6.773 -30.938 7.441 1 60.62 158 ASN A O 1
ATOM 1209 N N . ARG A 1 159 ? -4.918 -30.391 6.422 1 68.94 159 ARG A N 1
ATOM 1210 C CA . ARG A 1 159 ? -4.582 -29.344 7.375 1 68.94 159 ARG A CA 1
ATOM 1211 C C . ARG A 1 159 ? -4.754 -27.953 6.75 1 68.94 159 ARG A C 1
ATOM 1213 O O . ARG A 1 159 ? -4.348 -27.734 5.609 1 68.94 159 ARG A O 1
ATOM 1220 N N . PHE A 1 160 ? -5.711 -27.203 7.355 1 69.75 160 PHE A N 1
ATOM 1221 C CA . PHE A 1 160 ? -5.84 -25.828 6.914 1 69.75 160 PHE A CA 1
ATOM 1222 C C . PHE A 1 160 ? -4.957 -24.906 7.75 1 69.75 160 PHE A C 1
ATOM 1224 O O . PHE A 1 160 ? -4.742 -25.156 8.938 1 69.75 160 PHE A O 1
ATOM 1231 N N . GLU A 1 161 ? -4.234 -24.062 7.074 1 75.88 161 GLU A N 1
ATOM 1232 C CA . GLU A 1 161 ? -3.453 -23.016 7.734 1 75.88 161 GLU A CA 1
ATOM 1233 C C . GLU A 1 161 ? -3.855 -21.641 7.242 1 75.88 161 GLU A C 1
ATOM 1235 O O . GLU A 1 161 ? -4.27 -21.469 6.094 1 75.88 161 GLU A O 1
ATOM 1240 N N . PHE A 1 162 ? -4.105 -20.781 8.258 1 80.81 162 PHE A N 1
ATOM 1241 C CA . PHE A 1 162 ? -4.312 -19.391 7.879 1 80.81 162 PHE A CA 1
ATOM 1242 C C . PHE A 1 162 ? -3.16 -18.875 7.016 1 80.81 162 PHE A C 1
ATOM 1244 O O . PHE A 1 162 ? -1.994 -19.156 7.309 1 80.81 162 PHE A O 1
ATOM 1251 N N . GLY A 1 163 ? -3.582 -18.25 5.969 1 81.69 163 GLY A N 1
ATOM 1252 C CA . GLY A 1 163 ? -2.559 -17.641 5.137 1 81.69 163 GLY A CA 1
ATOM 1253 C C . GLY A 1 163 ? -1.91 -16.422 5.777 1 81.69 163 GLY A C 1
ATOM 1254 O O . GLY A 1 163 ? -2.48 -15.82 6.688 1 81.69 163 GLY A O 1
ATOM 1255 N N . ASN A 1 164 ? -0.71 -16.078 5.309 1 84.44 164 ASN A N 1
ATOM 1256 C CA . ASN A 1 164 ? 0.022 -14.93 5.82 1 84.44 164 ASN A CA 1
ATOM 1257 C C . ASN A 1 164 ? -0.746 -13.625 5.59 1 84.44 164 ASN A C 1
ATOM 1259 O O . ASN A 1 164 ? -0.616 -12.68 6.363 1 84.44 164 ASN A O 1
ATOM 1263 N N . ALA A 1 165 ? -1.581 -13.602 4.582 1 89.38 165 ALA A N 1
ATOM 1264 C CA . ALA A 1 165 ? -2.334 -12.391 4.266 1 89.38 165 ALA A CA 1
ATOM 1265 C C . ALA A 1 165 ? -3.34 -12.07 5.367 1 89.38 165 ALA A C 1
ATOM 1267 O O . ALA A 1 165 ? -3.617 -10.898 5.641 1 89.38 165 ALA A O 1
ATOM 1268 N N . VAL A 1 166 ? -3.91 -13.109 6 1 90.81 166 VAL A N 1
ATOM 1269 C CA . VAL A 1 166 ? -4.887 -12.914 7.07 1 90.81 166 VAL A CA 1
ATOM 1270 C C . VAL A 1 166 ? -4.203 -12.289 8.281 1 90.81 166 VAL A C 1
ATOM 1272 O O . VAL A 1 166 ? -4.734 -11.352 8.883 1 90.81 166 VAL A O 1
ATOM 1275 N N . LEU A 1 167 ? -2.988 -12.75 8.539 1 91.5 167 LEU A N 1
ATOM 1276 C CA . LEU A 1 167 ? -2.24 -12.211 9.664 1 91.5 167 LEU A CA 1
ATOM 1277 C C . LEU A 1 167 ? -1.839 -10.758 9.406 1 91.5 167 LEU A C 1
ATOM 1279 O O . LEU A 1 167 ? -1.927 -9.914 10.297 1 91.5 167 LEU A O 1
ATOM 1283 N N . VAL A 1 168 ? -1.478 -10.523 8.266 1 92.88 168 VAL A N 1
ATOM 1284 C CA . VAL A 1 168 ? -1.086 -9.164 7.891 1 92.88 168 VAL A CA 1
ATOM 1285 C C . VAL A 1 168 ? -2.299 -8.242 7.961 1 92.88 168 VAL A C 1
ATOM 1287 O O . VAL A 1 168 ? -2.195 -7.109 8.438 1 92.88 168 VAL A O 1
ATOM 1290 N N . SER A 1 169 ? -3.408 -8.719 7.484 1 94.44 169 SER A N 1
ATOM 1291 C CA . SER A 1 169 ? -4.617 -7.902 7.492 1 94.44 169 SER A CA 1
ATOM 1292 C C . SER A 1 169 ? -5.074 -7.613 8.914 1 94.44 169 SER A C 1
ATOM 1294 O O . SER A 1 169 ? -5.457 -6.484 9.234 1 94.44 169 SER A O 1
ATOM 1296 N N . TRP A 1 170 ? -5.039 -8.578 9.844 1 95.25 170 TRP A N 1
ATOM 1297 C CA . TRP A 1 170 ? -5.375 -8.367 11.25 1 95.25 170 TRP A CA 1
ATOM 1298 C C . TRP A 1 170 ? -4.445 -7.344 11.883 1 95.25 170 TRP A C 1
ATOM 1300 O O . TRP A 1 170 ? -4.902 -6.422 12.562 1 95.25 170 TRP A O 1
ATOM 1310 N N . GLY A 1 171 ? -3.18 -7.578 11.641 1 95.5 171 GLY A N 1
ATOM 1311 C CA . GLY A 1 171 ? -2.201 -6.641 12.172 1 95.5 171 GLY A CA 1
ATOM 1312 C C . GLY A 1 171 ? -2.385 -5.227 11.656 1 95.5 171 GLY A C 1
ATOM 1313 O O . GLY A 1 171 ? -2.334 -4.266 12.43 1 95.5 171 GLY A O 1
ATOM 1314 N N . ALA A 1 172 ? -2.602 -5.125 10.398 1 96.88 172 ALA A N 1
ATOM 1315 C CA . ALA A 1 172 ? -2.809 -3.814 9.789 1 96.88 172 ALA A CA 1
ATOM 1316 C C . ALA A 1 172 ? -4.066 -3.145 10.344 1 96.88 172 ALA A C 1
ATOM 1318 O O . ALA A 1 172 ? -4.07 -1.94 10.602 1 96.88 172 ALA A O 1
ATOM 1319 N N . GLY A 1 173 ? -5.137 -3.939 10.453 1 97.25 173 GLY A N 1
ATOM 1320 C CA . GLY A 1 173 ? -6.363 -3.4 11.016 1 97.25 173 GLY A CA 1
ATOM 1321 C C . GLY A 1 173 ? -6.191 -2.883 12.43 1 97.25 173 GLY A C 1
ATOM 1322 O O . GLY A 1 173 ? -6.664 -1.794 12.766 1 97.25 173 GLY A O 1
ATOM 1323 N N . ILE A 1 174 ? -5.508 -3.602 13.234 1 96.94 174 ILE A N 1
ATOM 1324 C CA . ILE A 1 174 ? -5.258 -3.203 14.617 1 96.94 174 ILE A CA 1
ATOM 1325 C C . ILE A 1 174 ? -4.418 -1.929 14.641 1 96.94 174 ILE A C 1
ATOM 1327 O O . ILE A 1 174 ? -4.703 -1.008 15.414 1 96.94 174 ILE A O 1
ATOM 1331 N N . CYS A 1 175 ? -3.424 -1.913 13.844 1 96.88 175 CYS A N 1
ATOM 1332 C CA . CYS A 1 175 ? -2.586 -0.721 13.758 1 96.88 175 CYS A CA 1
ATOM 1333 C C . CYS A 1 175 ? -3.41 0.497 13.359 1 96.88 175 CYS A C 1
ATOM 1335 O O . CYS A 1 175 ? -3.24 1.579 13.922 1 96.88 175 CYS A O 1
ATOM 1337 N N . SER A 1 176 ? -4.324 0.32 12.445 1 96.75 176 SER A N 1
ATOM 1338 C CA . SER A 1 176 ? -5.164 1.427 11.992 1 96.75 176 SER A CA 1
ATOM 1339 C C . SER A 1 176 ? -6.113 1.886 13.094 1 96.75 176 SER A C 1
ATOM 1341 O O . SER A 1 176 ? -6.312 3.086 13.289 1 96.75 176 SER A O 1
ATOM 1343 N N . VAL A 1 177 ? -6.664 0.993 13.797 1 96.69 177 VAL A N 1
ATOM 1344 C CA . VAL A 1 177 ? -7.613 1.328 14.859 1 96.69 177 VAL A CA 1
ATOM 1345 C C . VAL A 1 177 ? -6.887 2.031 16 1 96.69 177 VAL A C 1
ATOM 1347 O O . VAL A 1 177 ? -7.328 3.078 16.484 1 96.69 177 VAL A O 1
ATOM 1350 N N . VAL A 1 178 ? -5.762 1.469 16.422 1 95 178 VAL A N 1
ATOM 1351 C CA . VAL A 1 178 ? -4.992 2.053 17.516 1 95 178 VAL A CA 1
ATOM 1352 C C . VAL A 1 178 ? -4.473 3.43 17.094 1 95 178 VAL A C 1
ATOM 1354 O O . VAL A 1 178 ? -4.559 4.387 17.875 1 95 178 VAL A O 1
ATOM 1357 N N . GLY A 1 179 ? -3.971 3.467 15.906 1 93.88 179 GLY A N 1
ATOM 1358 C CA . GLY A 1 179 ? -3.518 4.754 15.406 1 93.88 179 GLY A CA 1
ATOM 1359 C C . GLY A 1 179 ? -4.625 5.785 15.328 1 93.88 179 GLY A C 1
ATOM 1360 O O . GLY A 1 179 ? -4.434 6.941 15.711 1 93.88 179 GLY A O 1
ATOM 1361 N N . GLY A 1 180 ? -5.762 5.406 14.758 1 92.69 180 GLY A N 1
ATOM 1362 C CA . GLY A 1 180 ? -6.895 6.316 14.695 1 92.69 180 GLY A CA 1
ATOM 1363 C C . GLY A 1 180 ? -7.359 6.777 16.062 1 92.69 180 GLY A C 1
ATOM 1364 O O . GLY A 1 180 ? -7.715 7.941 16.25 1 92.69 180 GLY A O 1
ATOM 1365 N N . PHE A 1 181 ? -7.32 5.871 17.016 1 91.5 181 PHE A N 1
ATOM 1366 C CA . PHE A 1 181 ? -7.723 6.195 18.375 1 91.5 181 PHE A CA 1
ATOM 1367 C C . PHE A 1 181 ? -6.766 7.207 19 1 91.5 181 PHE A C 1
ATOM 1369 O O . PHE A 1 181 ? -7.199 8.164 19.641 1 91.5 181 PHE A O 1
ATOM 1376 N N . LEU A 1 182 ? -5.516 7.055 18.859 1 88.31 182 LEU A N 1
ATOM 1377 C CA . LEU A 1 182 ? -4.52 7.98 19.391 1 88.31 182 LEU A CA 1
ATOM 1378 C C . LEU A 1 182 ? -4.676 9.359 18.766 1 88.31 182 LEU A C 1
ATOM 1380 O O . LEU A 1 182 ? -4.516 10.375 19.438 1 88.31 182 LEU A O 1
ATOM 1384 N N . LEU A 1 183 ? -5.027 9.398 17.547 1 83.94 183 LEU A N 1
ATOM 1385 C CA . LEU A 1 183 ? -5.211 10.664 16.844 1 83.94 183 LEU A CA 1
ATOM 1386 C C . LEU A 1 183 ? -6.488 11.359 17.297 1 83.94 183 LEU A C 1
ATOM 1388 O O . LEU A 1 183 ? -6.508 12.578 17.469 1 83.94 183 LEU A O 1
ATOM 1392 N N . GLY A 1 184 ? -7.582 10.602 17.438 1 78.94 184 GLY A N 1
ATOM 1393 C CA . GLY A 1 184 ? -8.875 11.164 17.812 1 78.94 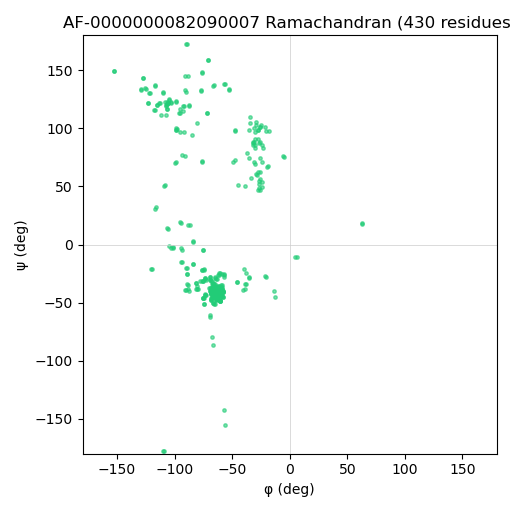184 GLY A CA 1
ATOM 1394 C C . GLY A 1 184 ? -8.969 11.539 19.266 1 78.94 184 GLY A C 1
ATOM 1395 O O . GLY A 1 184 ? -9.523 12.586 19.609 1 78.94 184 GLY A O 1
ATOM 1396 N N . CYS A 1 185 ? -8.562 10.742 20.125 1 74.38 185 CYS A N 1
ATOM 1397 C CA . CYS A 1 185 ? -8.711 10.961 21.547 1 74.38 185 CYS A CA 1
ATOM 1398 C C . CYS A 1 185 ? -7.918 12.188 22 1 74.38 185 CYS A C 1
ATOM 1400 O O . CYS A 1 185 ? -8.398 12.969 22.828 1 74.38 185 CYS A O 1
ATOM 1402 N N . ARG A 1 186 ? -6.773 12.328 21.516 1 67 186 ARG A N 1
ATOM 1403 C CA . ARG A 1 186 ? -5.996 13.492 21.922 1 67 186 ARG A CA 1
ATOM 1404 C C . ARG A 1 186 ? -6.723 14.789 21.578 1 67 186 ARG A C 1
ATOM 1406 O O . ARG A 1 186 ? -6.691 15.75 22.359 1 67 186 ARG A O 1
ATOM 1413 N N . TYR A 1 187 ? -7.391 14.734 20.516 1 64.12 187 TYR A N 1
ATOM 1414 C CA . TYR A 1 187 ? -8.102 15.938 20.094 1 64.12 187 TYR A CA 1
ATOM 1415 C C . TYR A 1 187 ? -9.422 16.078 20.844 1 64.12 187 TYR A C 1
ATOM 1417 O O . TYR A 1 187 ? -9.875 17.188 21.109 1 64.12 187 TYR A O 1
ATOM 1425 N N . LEU A 1 188 ? -9.891 14.93 21.078 1 62.16 188 LEU A N 1
ATOM 1426 C CA . LEU A 1 188 ? -11.125 14.961 21.859 1 62.16 188 LEU A CA 1
ATOM 1427 C C . LEU A 1 188 ? -10.852 15.43 23.281 1 62.16 188 LEU A C 1
ATOM 1429 O O . LEU A 1 188 ? -11.648 16.172 23.859 1 62.16 188 LEU A O 1
ATOM 1433 N N . TRP A 1 189 ? -9.609 15.047 23.672 1 58.88 189 TRP A N 1
ATOM 1434 C CA . TRP A 1 189 ? -9.266 15.422 25.031 1 58.88 189 TRP A CA 1
ATOM 1435 C C . TRP A 1 189 ? -8.633 16.812 25.078 1 58.88 189 TRP A C 1
ATOM 1437 O O . TRP A 1 189 ? -8.75 17.516 26.078 1 58.88 189 TRP A O 1
ATOM 1447 N N . SER A 1 190 ? -7.793 17.203 23.984 1 52.12 190 SER A N 1
ATOM 1448 C CA . SER A 1 190 ? -7.199 18.531 23.969 1 52.12 190 SER A CA 1
ATOM 1449 C C . SER A 1 190 ? -8.227 19.594 23.609 1 52.12 190 SER A C 1
ATOM 1451 O O . SER A 1 190 ? -7.871 20.719 23.219 1 52.12 190 SER A O 1
ATOM 1453 N N . CYS A 1 191 ? -9.406 19.312 23.281 1 44.84 191 CYS A N 1
ATOM 1454 C CA . CYS A 1 191 ? -10.32 20.438 23.188 1 44.84 191 CYS A CA 1
ATOM 1455 C C . CYS A 1 191 ? -9.891 21.562 24.109 1 44.84 191 CYS A C 1
ATOM 1457 O O . CYS A 1 191 ? -9.688 21.344 25.312 1 44.84 191 CYS A O 1
ATOM 1459 N N . PRO A 1 192 ? -9.227 22.547 23.578 1 40.38 192 PRO A N 1
ATOM 1460 C CA . PRO A 1 192 ? -8.969 23.688 24.453 1 40.38 192 PRO A CA 1
ATOM 1461 C C . PRO A 1 192 ? -10.039 23.875 25.516 1 40.38 192 PRO A C 1
ATOM 1463 O O . PRO A 1 192 ? -11.219 23.625 25.266 1 40.38 192 PRO A O 1
ATOM 1466 N N . GLN A 1 193 ? -9.875 23.578 26.766 1 35.5 193 GLN A N 1
ATOM 1467 C CA . GLN A 1 193 ? -10.641 24.438 27.672 1 35.5 193 GLN A CA 1
ATOM 1468 C C . GLN A 1 193 ? -10.945 25.781 27.047 1 35.5 193 GLN A C 1
ATOM 1470 O O . GLN A 1 193 ? -10.07 26.391 26.406 1 35.5 193 GLN A O 1
ATOM 1475 N N . GLY A 1 194 ? -12.172 26.172 26.5 1 34.91 194 GLY A N 1
ATOM 1476 C CA . GLY A 1 194 ? -12.539 27.578 26.406 1 34.91 194 GLY A CA 1
ATOM 1477 C C . GLY A 1 194 ? -11.531 28.5 27.078 1 34.91 194 GLY A C 1
ATOM 1478 O O . GLY A 1 194 ? -11.172 28.297 28.234 1 34.91 194 GLY A O 1
ATOM 1479 N N . SER A 1 195 ? -10.422 28.719 26.438 1 36.12 195 SER A N 1
ATOM 1480 C CA . SER A 1 195 ? -9.953 29.969 27.031 1 36.12 195 SER A CA 1
ATOM 1481 C C . SER A 1 195 ? -11.086 30.719 27.734 1 36.12 195 SER A C 1
ATOM 1483 O O . SER A 1 195 ? -12.062 31.125 27.094 1 36.12 195 SER A O 1
ATOM 1485 N N . ARG A 1 196 ? -11.57 30.141 28.812 1 35 196 ARG A N 1
ATOM 1486 C CA . ARG A 1 196 ? -12.141 31.156 29.703 1 35 196 ARG A CA 1
ATOM 1487 C C . ARG A 1 196 ? -11.477 32.5 29.5 1 35 196 ARG A C 1
ATOM 1489 O O . ARG A 1 196 ? -10.352 32.719 29.969 1 35 196 ARG A O 1
ATOM 1496 N N . SER A 1 197 ? -11.383 32.875 28.203 1 34.69 197 SER A N 1
ATOM 1497 C CA . SER A 1 197 ? -11.297 34.344 28.328 1 34.69 197 SER A CA 1
ATOM 1498 C C . SER A 1 197 ? -11.961 34.812 29.625 1 34.69 197 SER A C 1
ATOM 1500 O O . SER A 1 197 ? -13.172 34.656 29.797 1 34.69 197 SER A O 1
ATOM 1502 N N . VAL A 1 198 ? -11.422 34.375 30.656 1 33.09 198 VAL A N 1
ATOM 1503 C CA . VAL A 1 198 ? -11.711 35.312 31.75 1 33.09 198 VAL A CA 1
ATOM 1504 C C . VAL A 1 198 ? -11.906 36.719 31.188 1 33.09 198 VAL A C 1
ATOM 1506 O O . VAL A 1 198 ? -10.961 37.344 30.688 1 33.09 198 VAL A O 1
ATOM 1509 N N . SER A 1 199 ? -12.914 36.875 30.297 1 32.69 199 SER A N 1
ATOM 1510 C CA . SER A 1 199 ? -13.375 38.281 30.391 1 32.69 199 SER A CA 1
ATOM 1511 C C . SER A 1 199 ? -13.078 38.875 31.766 1 32.69 199 SER A C 1
ATOM 1513 O O . SER A 1 199 ? -13.742 38.531 32.75 1 32.69 199 SER A O 1
ATOM 1515 N N . SER A 1 200 ? -11.812 38.625 32.188 1 31.38 200 SER A N 1
ATOM 1516 C CA . SER A 1 200 ? -11.539 39.625 33.219 1 31.38 200 SER A CA 1
ATOM 1517 C C . SER A 1 200 ? -12.367 40.875 33 1 31.38 200 SER A C 1
ATOM 1519 O O . SER A 1 200 ? -12.102 41.656 32.062 1 31.38 200 SER A O 1
ATOM 1521 N N . PHE A 1 201 ? -13.719 40.688 32.844 1 31.44 201 PHE A N 1
ATOM 1522 C CA . PHE A 1 201 ? -14.516 41.844 33.219 1 31.44 201 PHE A CA 1
ATOM 1523 C C . PHE A 1 201 ? -13.75 42.719 34.219 1 31.44 201 PHE A C 1
ATOM 1525 O O . PHE A 1 201 ? -13.594 42.344 35.375 1 31.44 201 PHE A O 1
ATOM 1532 N N . THR A 1 202 ? -12.508 43.062 33.75 1 33.03 202 THR A N 1
ATOM 1533 C CA . THR A 1 202 ? -11.984 44.188 34.469 1 33.03 202 THR A CA 1
ATOM 1534 C C . THR A 1 202 ? -13.125 45 35.094 1 33.03 202 THR A C 1
ATOM 1536 O O . THR A 1 202 ? -14.023 45.469 34.406 1 33.03 202 THR A O 1
ATOM 1539 N N . GLN A 1 203 ? -13.586 44.531 36.281 1 35.12 203 GLN A N 1
ATOM 1540 C CA . GLN A 1 203 ? -14.469 45.375 37.094 1 35.12 203 GLN A CA 1
ATOM 1541 C C . GLN A 1 203 ? -14.367 46.844 36.656 1 35.12 203 GLN A C 1
ATOM 1543 O O . GLN A 1 203 ? -13.266 47.375 36.5 1 35.12 203 GLN A O 1
ATOM 1548 N N . PRO A 1 204 ? -15.352 47.219 35.812 1 38.75 204 PRO A N 1
ATOM 1549 C CA . PRO A 1 204 ? -15.273 48.656 35.531 1 38.75 204 PRO A CA 1
ATOM 1550 C C . PRO A 1 204 ? -14.609 49.438 36.656 1 38.75 204 PRO A C 1
ATOM 1552 O O . PRO A 1 204 ? -14.938 49.25 37.844 1 38.75 204 PRO A O 1
ATOM 1555 N N . LYS A 1 205 ? -13.234 49.531 36.594 1 37.72 205 LYS A N 1
ATOM 1556 C CA . LYS A 1 205 ? -12.68 50.469 37.562 1 37.72 205 LYS A CA 1
ATOM 1557 C C . LYS A 1 205 ? -13.719 51.5 37.969 1 37.72 205 LYS A C 1
ATOM 1559 O O . LYS A 1 205 ? -14.148 52.312 37.156 1 37.72 205 LYS A O 1
ATOM 1564 N N . VAL A 1 206 ? -14.695 51.031 38.719 1 37.34 206 VAL A N 1
ATOM 1565 C CA . VAL A 1 206 ? -15.516 52.031 39.375 1 37.34 206 VAL A CA 1
ATOM 1566 C C . VAL A 1 206 ? -14.68 53.281 39.656 1 37.34 206 VAL A C 1
ATOM 1568 O O . VAL A 1 206 ? -13.719 53.219 40.438 1 37.34 206 VAL A O 1
ATOM 1571 N N . ILE A 1 207 ? -14.328 53.969 38.531 1 36.34 207 ILE A N 1
ATOM 1572 C CA . ILE A 1 207 ? -13.805 55.312 38.844 1 36.34 207 ILE A CA 1
ATOM 1573 C C . ILE A 1 207 ? -14.461 55.844 40.125 1 36.34 207 ILE A C 1
ATOM 1575 O O . ILE A 1 207 ? -15.695 55.938 40.188 1 36.34 207 ILE A O 1
ATOM 1579 N N . PRO A 1 208 ? -13.914 55.438 41.281 1 36.97 208 PRO A N 1
ATOM 1580 C CA . PRO A 1 208 ? -14.523 56.062 42.438 1 36.97 208 PRO A CA 1
ATOM 1581 C C . PRO A 1 208 ? -15.102 57.438 42.125 1 36.97 208 PRO A C 1
ATOM 1583 O O . PRO A 1 208 ? -14.469 58.219 41.438 1 36.97 208 PRO A O 1
ATOM 1586 N N . GLY A 1 209 ? -16.422 57.5 41.719 1 35.81 209 GLY A N 1
ATOM 1587 C CA . GLY A 1 209 ? -17.141 58.75 41.594 1 35.81 209 GLY A CA 1
ATOM 1588 C C . GLY A 1 209 ? -16.547 59.875 42.406 1 35.81 209 GLY A C 1
ATOM 1589 O O . GLY A 1 209 ? -16.078 59.625 43.531 1 35.81 209 GLY A O 1
ATOM 1590 N N . THR A 1 210 ? -15.812 60.75 41.75 1 36.59 210 THR A N 1
ATOM 1591 C CA . THR A 1 210 ? -15.398 62 42.406 1 36.59 210 THR A CA 1
ATOM 1592 C C . THR A 1 210 ? -16.453 62.469 43.406 1 36.59 210 THR A C 1
ATOM 1594 O O . THR A 1 210 ? -17.609 62.656 43.062 1 36.59 210 THR A O 1
ATOM 1597 N N . ARG A 1 211 ? -16.375 62 44.688 1 34.19 211 ARG A N 1
ATOM 1598 C CA . ARG A 1 211 ? -17.188 62.625 45.75 1 34.19 211 ARG A CA 1
ATOM 1599 C C . ARG A 1 211 ? -17.438 64.125 45.469 1 34.19 211 ARG A C 1
ATOM 1601 O O . ARG A 1 211 ? -16.5 64.812 45.156 1 34.19 211 ARG A O 1
ATOM 1608 N N . PRO A 1 212 ? -18.609 64.438 44.875 1 38.47 212 PRO A N 1
ATOM 1609 C CA . PRO A 1 212 ? -18.906 65.875 44.812 1 38.47 212 PRO A CA 1
ATOM 1610 C C . PRO A 1 212 ? -18.391 66.625 46.031 1 38.47 212 PRO A C 1
ATOM 1612 O O . PRO A 1 212 ? -18.297 66.062 47.125 1 38.47 212 PRO A O 1
ATOM 1615 N N . GLY A 1 213 ? -17.359 67.438 45.844 1 34.72 213 GLY A N 1
ATOM 1616 C CA . GLY A 1 213 ? -16.953 68.438 46.844 1 34.72 213 GLY A CA 1
ATOM 1617 C C . GLY A 1 213 ? -18.125 69 47.656 1 34.72 213 GLY A C 1
ATOM 1618 O O . GLY A 1 213 ? -19.156 69.375 47.125 1 34.72 213 GLY A O 1
ATOM 1619 N N . THR A 1 214 ? -18.5 68.312 48.719 1 32.69 214 THR A N 1
ATOM 1620 C CA . THR A 1 214 ? -19.391 68.875 49.688 1 32.69 214 THR A CA 1
ATOM 1621 C C . THR A 1 214 ? -19.141 70.375 49.844 1 32.69 214 THR A C 1
ATOM 1623 O O . THR A 1 214 ? -18 70.812 50.062 1 32.69 214 THR A O 1
ATOM 1626 N N . HIS A 1 215 ? -20.031 71.125 49.281 1 31.39 215 HIS A N 1
ATOM 1627 C CA . HIS A 1 215 ? -20.406 72.562 49.531 1 31.39 215 HIS A CA 1
ATOM 1628 C C . HIS A 1 215 ? -20.375 72.875 51 1 31.39 215 HIS A C 1
ATOM 1630 O O . HIS A 1 215 ? -21.281 72.5 51.75 1 31.39 215 HIS A O 1
ATOM 1636 N N . TYR A 1 216 ? -19.219 72.5 51.656 1 31.39 216 TYR A N 1
ATOM 1637 C CA . TYR A 1 216 ? -19.203 73.25 52.938 1 31.39 216 TYR A CA 1
ATOM 1638 C C . TYR A 1 216 ? -19.562 74.688 52.719 1 31.39 216 TYR A C 1
ATOM 1640 O O . TYR A 1 216 ? -18.734 75.5 52.25 1 31.39 216 TYR A O 1
ATOM 1648 N N . VAL A 1 217 ? -20.688 75 52.031 1 28.89 217 VAL A N 1
ATOM 1649 C CA . VAL A 1 217 ? -21.156 76.312 52.562 1 28.89 217 VAL A CA 1
ATOM 1650 C C . VAL A 1 217 ? -21.547 76.125 54.031 1 28.89 217 VAL A C 1
ATOM 1652 O O . VAL A 1 217 ? -22.141 75.125 54.406 1 28.89 217 VAL A O 1
ATOM 1655 N N . MET B 1 1 ? -2.143 32.125 1.104 1 41.5 1 MET B N 1
ATOM 1656 C CA . MET B 1 1 ? -3.26 31.203 0.955 1 41.5 1 MET B CA 1
ATOM 1657 C C . MET B 1 1 ? -3.018 30.234 -0.201 1 41.5 1 MET B C 1
ATOM 1659 O O . MET B 1 1 ? -3.412 29.078 -0.135 1 41.5 1 MET B O 1
ATOM 1663 N N . THR B 1 2 ? -2.404 30.797 -1.349 1 48.91 2 THR B N 1
ATOM 1664 C CA . THR B 1 2 ? -2.18 30.094 -2.607 1 48.91 2 THR B CA 1
ATOM 1665 C C . THR B 1 2 ? -1.207 28.938 -2.416 1 48.91 2 THR B C 1
ATOM 1667 O O . THR B 1 2 ? -1.36 27.875 -3.035 1 48.91 2 THR B O 1
ATOM 1670 N N . SER B 1 3 ? -0.319 29.141 -1.446 1 57.66 3 SER B N 1
ATOM 1671 C CA . SER B 1 3 ? 0.753 28.156 -1.296 1 57.66 3 SER B CA 1
ATOM 1672 C C . SER B 1 3 ? 0.236 26.859 -0.682 1 57.66 3 SER B C 1
ATOM 1674 O O . SER B 1 3 ? 0.647 25.781 -1.085 1 57.66 3 SER B O 1
ATOM 1676 N N . SER B 1 4 ? -0.828 27.016 0.141 1 63.34 4 SER B N 1
ATOM 1677 C CA . SER B 1 4 ? -1.407 25.828 0.758 1 63.34 4 SER B CA 1
ATOM 1678 C C . SER B 1 4 ? -2.215 25.016 -0.251 1 63.34 4 SER B C 1
ATOM 1680 O O . SER B 1 4 ? -2.314 23.797 -0.136 1 63.34 4 SER B O 1
ATOM 1682 N N . ALA B 1 5 ? -2.631 25.766 -1.348 1 67.31 5 ALA B N 1
ATOM 1683 C CA . ALA B 1 5 ? -3.492 25.109 -2.338 1 67.31 5 ALA B CA 1
ATOM 1684 C C . ALA B 1 5 ? -2.709 24.109 -3.178 1 67.31 5 ALA B C 1
ATOM 1686 O O . ALA B 1 5 ? -3.26 23.109 -3.633 1 67.31 5 ALA B O 1
ATOM 1687 N N . VAL B 1 6 ? -1.462 24.391 -3.367 1 74.62 6 VAL B N 1
ATOM 1688 C CA . VAL B 1 6 ? -0.677 23.5 -4.215 1 74.62 6 VAL B CA 1
ATOM 1689 C C . VAL B 1 6 ? -0.055 22.391 -3.369 1 74.62 6 VAL B C 1
ATOM 1691 O O . VAL B 1 6 ? 0.208 21.281 -3.867 1 74.62 6 VAL B O 1
ATOM 1694 N N . GLN B 1 7 ? 0.043 22.594 -2.186 1 78.06 7 GLN B N 1
ATOM 1695 C CA . GLN B 1 7 ? 0.689 21.641 -1.296 1 78.06 7 GLN B CA 1
ATOM 1696 C C . GLN B 1 7 ? -0.213 20.438 -1.033 1 78.06 7 GLN B C 1
ATOM 1698 O O . GLN B 1 7 ? 0.259 19.297 -0.982 1 78.06 7 GLN B O 1
ATOM 1703 N N . LEU B 1 8 ? -1.512 20.719 -1.048 1 82.56 8 LEU B N 1
ATOM 1704 C CA . LEU B 1 8 ? -2.432 19.641 -0.723 1 82.56 8 LEU B CA 1
ATOM 1705 C C . LEU B 1 8 ? -2.553 18.656 -1.887 1 82.56 8 LEU B C 1
ATOM 1707 O O . LEU B 1 8 ? -2.428 17.438 -1.699 1 82.56 8 LEU B O 1
ATOM 1711 N N . PRO B 1 9 ? -2.703 19.156 -3.08 1 86.69 9 PRO B N 1
ATOM 1712 C CA . PRO B 1 9 ? -2.721 18.203 -4.199 1 86.69 9 PRO B CA 1
ATOM 1713 C C . PRO B 1 9 ? -1.39 17.484 -4.383 1 86.69 9 PRO B C 1
ATOM 1715 O O . PRO B 1 9 ? -1.366 16.328 -4.801 1 86.69 9 PRO B O 1
ATOM 1718 N N . GLY B 1 10 ? -0.322 18.234 -4.184 1 88.31 10 GLY B N 1
ATOM 1719 C CA . GLY B 1 10 ? 0.969 17.562 -4.227 1 88.31 10 GLY B CA 1
ATOM 1720 C C . GLY B 1 10 ? 1.093 16.438 -3.221 1 88.31 10 GLY B C 1
ATOM 1721 O O . GLY B 1 10 ? 1.598 15.367 -3.547 1 88.31 10 GLY B O 1
ATOM 1722 N N . TYR B 1 11 ? 0.587 16.688 -2.1 1 90 11 TYR B N 1
ATOM 1723 C CA . TYR B 1 11 ? 0.594 15.672 -1.052 1 90 11 TYR B CA 1
ATOM 1724 C C . TYR B 1 11 ? -0.305 14.5 -1.424 1 90 11 TYR B C 1
ATOM 1726 O O . TYR B 1 11 ? 0.062 13.344 -1.22 1 90 11 TYR B O 1
ATOM 1734 N N . ALA B 1 12 ? -1.407 14.766 -1.97 1 91.75 12 ALA B N 1
ATOM 1735 C CA . ALA B 1 12 ? -2.33 13.719 -2.4 1 91.75 12 ALA B CA 1
ATOM 1736 C C . ALA B 1 12 ? -1.716 12.867 -3.508 1 91.75 12 ALA B C 1
ATOM 1738 O O . ALA B 1 12 ? -1.827 11.641 -3.49 1 91.75 12 ALA B O 1
ATOM 1739 N N . LEU B 1 13 ? -1.121 13.5 -4.359 1 93.88 13 LEU B N 1
ATOM 1740 C CA . LEU B 1 13 ? -0.476 12.789 -5.457 1 93.88 13 LEU B CA 1
ATOM 1741 C C . LEU B 1 13 ? 0.651 11.898 -4.945 1 93.88 13 LEU B C 1
ATOM 1743 O O . LEU B 1 13 ? 0.831 10.773 -5.422 1 93.88 13 LEU B O 1
ATOM 1747 N N . ALA B 1 14 ? 1.396 12.391 -4.062 1 94.44 14 ALA B N 1
ATOM 1748 C CA . ALA B 1 14 ? 2.477 11.609 -3.467 1 94.44 14 ALA B CA 1
ATOM 1749 C C . ALA B 1 14 ? 1.927 10.398 -2.725 1 94.44 14 ALA B C 1
ATOM 1751 O O . ALA B 1 14 ? 2.539 9.328 -2.734 1 94.44 14 ALA B O 1
ATOM 1752 N N . LEU B 1 15 ? 0.805 10.562 -2.1 1 94.69 15 LEU B N 1
ATOM 1753 C CA . LEU B 1 15 ? 0.172 9.453 -1.396 1 94.69 15 LEU B CA 1
ATOM 1754 C C . LEU B 1 15 ? -0.283 8.375 -2.377 1 94.69 15 LEU B C 1
ATOM 1756 O O . LEU B 1 15 ? -0.131 7.18 -2.107 1 94.69 15 LEU B O 1
ATOM 1760 N N . ILE B 1 16 ? -0.802 8.805 -3.467 1 95 16 ILE B N 1
ATOM 1761 C CA . ILE B 1 16 ? -1.185 7.863 -4.512 1 95 16 ILE B CA 1
ATOM 1762 C C . ILE B 1 16 ? 0.049 7.113 -5.008 1 95 16 ILE B C 1
ATOM 1764 O O . ILE B 1 16 ? -0.014 5.91 -5.273 1 95 16 ILE B O 1
ATOM 1768 N N . GLY B 1 17 ? 1.106 7.895 -5.145 1 96.19 17 GLY B N 1
ATOM 1769 C CA . GLY B 1 17 ? 2.357 7.258 -5.52 1 96.19 17 GLY B CA 1
ATOM 1770 C C . GLY B 1 17 ? 2.805 6.191 -4.539 1 96.19 17 GLY B C 1
ATOM 1771 O O . GLY B 1 17 ? 3.26 5.117 -4.941 1 96.19 17 GLY B O 1
ATOM 1772 N N . LEU B 1 18 ? 2.676 6.414 -3.258 1 96.12 18 LEU B N 1
ATOM 1773 C CA . LEU B 1 18 ? 3.051 5.445 -2.232 1 96.12 18 LEU B CA 1
ATOM 1774 C C . LEU B 1 18 ? 2.188 4.191 -2.326 1 96.12 18 LEU B C 1
ATOM 1776 O O . LEU B 1 18 ? 2.705 3.074 -2.309 1 96.12 18 LEU B O 1
ATOM 1780 N N . VAL B 1 19 ? 0.892 4.34 -2.436 1 95.06 19 VAL B N 1
ATOM 1781 C CA . VAL B 1 19 ? -0.033 3.213 -2.527 1 95.06 19 VAL B CA 1
ATOM 1782 C C . VAL B 1 19 ? 0.252 2.41 -3.793 1 95.06 19 VAL B C 1
ATOM 1784 O O . VAL B 1 19 ? 0.313 1.179 -3.756 1 95.06 19 VAL B O 1
ATOM 1787 N N . GLY B 1 20 ? 0.43 3.131 -4.852 1 95 20 GLY B N 1
ATOM 1788 C CA . GLY B 1 20 ? 0.747 2.465 -6.105 1 95 20 GLY B CA 1
ATOM 1789 C C . GLY B 1 20 ? 2.047 1.685 -6.055 1 95 20 GLY B C 1
ATOM 1790 O O . GLY B 1 20 ? 2.145 0.595 -6.621 1 95 20 GLY B O 1
ATOM 1791 N N . SER B 1 21 ? 3.059 2.244 -5.414 1 95.62 21 SER B N 1
ATOM 1792 C CA . SER B 1 21 ? 4.34 1.553 -5.297 1 95.62 21 SER B CA 1
ATOM 1793 C C . SER B 1 21 ? 4.203 0.281 -4.469 1 95.62 21 SER B C 1
ATOM 1795 O O . SER B 1 21 ? 4.844 -0.731 -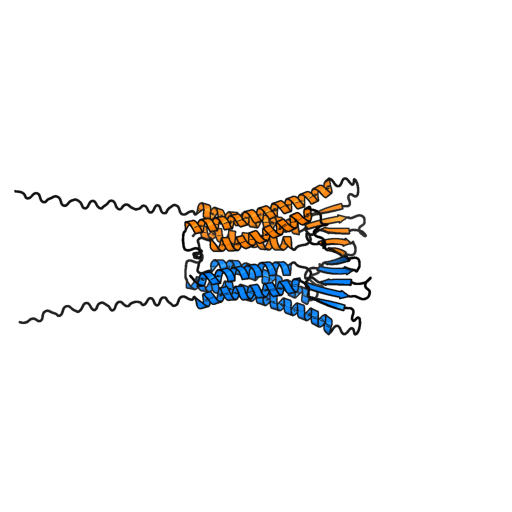4.766 1 95.62 21 SER B O 1
ATOM 1797 N N . VAL B 1 22 ? 3.393 0.31 -3.463 1 94.94 22 VAL B N 1
ATOM 1798 C CA . VAL B 1 22 ? 3.166 -0.874 -2.641 1 94.94 22 VAL B CA 1
ATOM 1799 C C . VAL B 1 22 ? 2.439 -1.94 -3.457 1 94.94 22 VAL B C 1
ATOM 1801 O O . VAL B 1 22 ? 2.801 -3.119 -3.412 1 94.94 22 VAL B O 1
ATOM 1804 N N . ILE B 1 23 ? 1.521 -1.536 -4.23 1 92.81 23 ILE B N 1
ATOM 1805 C CA . ILE B 1 23 ? 0.774 -2.461 -5.074 1 92.81 23 ILE B CA 1
ATOM 1806 C C . ILE B 1 23 ? 1.714 -3.107 -6.09 1 92.81 23 ILE B C 1
ATOM 1808 O O . ILE B 1 23 ? 1.705 -4.328 -6.262 1 92.81 23 ILE B O 1
ATOM 1812 N N . ALA B 1 24 ? 2.494 -2.307 -6.695 1 92.88 24 ALA B N 1
ATOM 1813 C CA . ALA B 1 24 ? 3.408 -2.811 -7.719 1 92.88 24 ALA B CA 1
ATOM 1814 C C . ALA B 1 24 ? 4.414 -3.787 -7.117 1 92.88 24 ALA B C 1
ATOM 1816 O O . ALA B 1 24 ? 4.805 -4.762 -7.766 1 92.88 24 ALA B O 1
ATOM 1817 N N . THR B 1 25 ? 4.859 -3.508 -5.91 1 90.81 25 THR B N 1
ATOM 1818 C CA . THR B 1 25 ? 5.836 -4.367 -5.254 1 90.81 25 THR B CA 1
ATOM 1819 C C . THR B 1 25 ? 5.215 -5.711 -4.887 1 90.81 25 THR B C 1
ATOM 1821 O O . THR B 1 25 ? 5.898 -6.738 -4.879 1 90.81 25 THR B O 1
ATOM 1824 N N . THR B 1 26 ? 3.943 -5.754 -4.613 1 88.12 26 THR B N 1
ATOM 1825 C CA . THR B 1 26 ? 3.295 -6.969 -4.129 1 88.12 26 THR B CA 1
ATOM 1826 C C . THR B 1 26 ? 2.691 -7.758 -5.289 1 88.12 26 THR B C 1
ATOM 1828 O O . THR B 1 26 ? 2.434 -8.953 -5.168 1 88.12 26 THR B O 1
ATOM 1831 N N . MET B 1 27 ? 2.555 -7.145 -6.438 1 84.38 27 MET B N 1
ATOM 1832 C CA . MET B 1 27 ? 1.989 -7.809 -7.609 1 84.38 27 MET B CA 1
ATOM 1833 C C . MET B 1 27 ? 3.002 -8.766 -8.234 1 84.38 27 MET B C 1
ATOM 1835 O O . MET B 1 27 ? 4.203 -8.484 -8.234 1 84.38 27 MET B O 1
ATOM 1839 N N . VAL B 1 28 ? 2.535 -9.828 -8.812 1 76.88 28 VAL B N 1
ATOM 1840 C CA . VAL B 1 28 ? 3.428 -10.844 -9.367 1 76.88 28 VAL B CA 1
ATOM 1841 C C . VAL B 1 28 ? 3.518 -10.68 -10.883 1 76.88 28 VAL B C 1
ATOM 1843 O O . VAL B 1 28 ? 4.34 -11.328 -11.539 1 76.88 28 VAL B O 1
ATOM 1846 N N . GLU B 1 29 ? 2.854 -9.82 -11.539 1 80.12 29 GLU B N 1
ATOM 1847 C CA . GLU B 1 29 ? 2.848 -9.719 -12.992 1 80.12 29 GLU B CA 1
ATOM 1848 C C . GLU B 1 29 ? 3.803 -8.633 -13.477 1 80.12 29 GLU B C 1
ATOM 1850 O O . GLU B 1 29 ? 3.373 -7.641 -14.07 1 80.12 29 GLU B O 1
ATOM 1855 N N . TRP B 1 30 ? 5.109 -8.805 -13.383 1 82 30 TRP B N 1
ATOM 1856 C CA . TRP B 1 30 ? 6.086 -7.832 -13.867 1 82 30 TRP B CA 1
ATOM 1857 C C . TRP B 1 30 ? 6.477 -8.133 -15.312 1 82 30 TRP B C 1
ATOM 1859 O O . TRP B 1 30 ? 6.688 -7.211 -16.109 1 82 30 TRP B O 1
ATOM 1869 N N . LYS B 1 31 ? 6.605 -9.422 -15.578 1 81.44 31 LYS B N 1
ATOM 1870 C CA . LYS B 1 31 ? 6.926 -9.852 -16.938 1 81.44 31 LYS B CA 1
ATOM 1871 C C . LYS B 1 31 ? 5.957 -10.93 -17.422 1 81.44 31 LYS B C 1
ATOM 1873 O O . LYS B 1 31 ? 5.602 -11.836 -16.656 1 81.44 31 LYS B O 1
ATOM 1878 N N . ARG B 1 32 ? 5.5 -10.664 -18.688 1 77.69 32 ARG B N 1
ATOM 1879 C CA . ARG B 1 32 ? 4.605 -11.648 -19.281 1 77.69 32 ARG B CA 1
ATOM 1880 C C . ARG B 1 32 ? 5.164 -12.164 -20.609 1 77.69 32 ARG B C 1
ATOM 1882 O O . ARG B 1 32 ? 5.582 -11.383 -21.453 1 77.69 32 ARG B O 1
ATOM 1889 N N . HIS B 1 33 ? 5.336 -13.508 -20.609 1 75.25 33 HIS B N 1
ATOM 1890 C CA . HIS B 1 33 ? 5.816 -14.148 -21.828 1 75.25 33 HIS B CA 1
ATOM 1891 C C . HIS B 1 33 ? 4.785 -15.125 -22.391 1 75.25 33 HIS B C 1
ATOM 1893 O O . HIS B 1 33 ? 4.219 -15.93 -21.641 1 75.25 33 HIS B O 1
ATOM 1899 N N . SER B 1 34 ? 4.254 -14.82 -23.609 1 73.44 34 SER B N 1
ATOM 1900 C CA . SER B 1 34 ? 3.303 -15.75 -24.219 1 73.44 34 SER B CA 1
ATOM 1901 C C . SER B 1 34 ? 3.936 -16.5 -25.391 1 73.44 34 SER B C 1
ATOM 1903 O O . SER B 1 34 ? 4.699 -15.93 -26.156 1 73.44 34 SER B O 1
ATOM 1905 N N . TYR B 1 35 ? 4 -17.828 -25.156 1 68.44 35 TYR B N 1
ATOM 1906 C CA . TYR B 1 35 ? 4.465 -18.672 -26.234 1 68.44 35 TYR B CA 1
ATOM 1907 C C . TYR B 1 35 ? 3.293 -19.312 -26.969 1 68.44 35 TYR B C 1
ATOM 1909 O O . TYR B 1 35 ? 2.434 -19.953 -26.344 1 68.44 35 TYR B O 1
ATOM 1917 N N . THR B 1 36 ? 2.961 -18.75 -28.078 1 60.91 36 THR B N 1
ATOM 1918 C CA . THR B 1 36 ? 1.863 -19.328 -28.844 1 60.91 36 THR B CA 1
ATOM 1919 C C . THR B 1 36 ? 2.391 -20.312 -29.875 1 60.91 36 THR B C 1
ATOM 1921 O O . THR B 1 36 ? 3.014 -19.922 -30.875 1 60.91 36 THR B O 1
ATOM 1924 N N . GLU B 1 37 ? 2.809 -21.594 -29.531 1 59.91 37 GLU B N 1
ATOM 1925 C CA . GLU B 1 37 ? 3.084 -22.516 -30.625 1 59.91 37 GLU B CA 1
ATOM 1926 C C . GLU B 1 37 ? 1.798 -22.922 -31.344 1 59.91 37 GLU B C 1
ATOM 1928 O O . GLU B 1 37 ? 1.73 -22.891 -32.562 1 59.91 37 GLU B O 1
ATOM 1933 N N . SER B 1 38 ? 0.771 -23.609 -30.703 1 57.66 38 SER B N 1
ATOM 1934 C CA . SER B 1 38 ? -0.561 -23.938 -31.203 1 57.66 38 SER B CA 1
ATOM 1935 C C . SER B 1 38 ? -1.643 -23.469 -30.234 1 57.66 38 SER B C 1
ATOM 1937 O O . SER B 1 38 ? -1.346 -23.094 -29.109 1 57.66 38 SER B O 1
ATOM 1939 N N . THR B 1 39 ? -2.842 -22.969 -30.688 1 55.84 39 THR B N 1
ATOM 1940 C CA . THR B 1 39 ? -3.988 -22.531 -29.906 1 55.84 39 THR B CA 1
ATOM 1941 C C . THR B 1 39 ? -4.164 -23.391 -28.656 1 55.84 39 THR B C 1
ATOM 1943 O O . THR B 1 39 ? -4.688 -22.938 -27.641 1 55.84 39 THR B O 1
ATOM 1946 N N . VAL B 1 40 ? -3.646 -24.734 -28.859 1 58.56 40 VAL B N 1
ATOM 1947 C CA . VAL B 1 40 ? -3.885 -25.734 -27.812 1 58.56 40 VAL B CA 1
ATOM 1948 C C . VAL B 1 40 ? -2.756 -25.688 -26.797 1 58.56 40 VAL B C 1
ATOM 1950 O O . VAL B 1 40 ? -2.969 -25.984 -25.609 1 58.56 40 VAL B O 1
ATOM 1953 N N . THR B 1 41 ? -1.525 -25.203 -27.266 1 62.16 41 THR B N 1
ATOM 1954 C CA . THR B 1 41 ? -0.389 -25.266 -26.359 1 62.16 41 THR B CA 1
ATOM 1955 C C . THR B 1 41 ? 0.126 -23.875 -26.031 1 62.16 41 THR B C 1
ATOM 1957 O O . THR B 1 41 ? 1.335 -23.656 -25.922 1 62.16 41 THR B O 1
ATOM 1960 N N . SER B 1 42 ? -0.877 -22.922 -26.047 1 68.81 42 SER B N 1
ATOM 1961 C CA . SER B 1 42 ? -0.404 -21.578 -25.719 1 68.81 42 SER B CA 1
ATOM 1962 C C . SER B 1 42 ? -0.048 -21.469 -24.234 1 68.81 42 SER B C 1
ATOM 1964 O O . SER B 1 42 ? -0.789 -21.953 -23.375 1 68.81 42 SER B O 1
ATOM 1966 N N . LYS B 1 43 ? 1.243 -21.297 -24.031 1 73.19 43 LYS B N 1
ATOM 1967 C CA . LYS B 1 43 ? 1.722 -21.109 -22.672 1 73.19 43 LYS B CA 1
ATOM 1968 C C . LYS B 1 43 ? 2.105 -19.656 -22.422 1 73.19 43 LYS B C 1
ATOM 1970 O O . LYS B 1 43 ? 2.73 -19.016 -23.266 1 73.19 43 LYS B O 1
ATOM 1975 N N . GLU B 1 44 ? 1.442 -19.078 -21.406 1 77.44 44 GLU B N 1
ATOM 1976 C CA . GLU B 1 44 ? 1.787 -17.734 -20.969 1 77.44 44 GLU B CA 1
ATOM 1977 C C . GLU B 1 44 ? 2.504 -17.75 -19.625 1 77.44 44 GLU B C 1
ATOM 1979 O O . GLU B 1 44 ? 2.041 -18.406 -18.672 1 77.44 44 GLU B O 1
ATOM 1984 N N . THR B 1 45 ? 3.725 -17.25 -19.625 1 77.31 45 THR B N 1
ATOM 1985 C CA . THR B 1 45 ? 4.473 -17.203 -18.375 1 77.31 45 THR B CA 1
ATOM 1986 C C . THR B 1 45 ? 4.527 -15.781 -17.828 1 77.31 45 THR B C 1
ATOM 1988 O O . THR B 1 45 ? 4.781 -14.836 -18.562 1 77.31 45 THR B O 1
ATOM 1991 N N . TYR B 1 46 ? 4.07 -15.672 -16.578 1 79.81 46 TYR B N 1
ATOM 1992 C CA . TYR B 1 46 ? 4.18 -14.414 -15.844 1 79.81 46 TYR B CA 1
ATOM 1993 C C . TYR B 1 46 ? 5.266 -14.5 -14.773 1 79.81 46 TYR B C 1
ATOM 1995 O O . TYR B 1 46 ? 5.344 -15.484 -14.039 1 79.81 46 TYR B O 1
ATOM 2003 N N . LEU B 1 47 ? 6.262 -13.602 -14.891 1 76.81 47 LEU B N 1
ATOM 2004 C CA . LEU B 1 47 ? 7.324 -13.539 -13.891 1 76.81 47 LEU B CA 1
ATOM 2005 C C . LEU B 1 47 ? 7.113 -12.344 -12.953 1 76.81 47 LEU B C 1
ATOM 2007 O O . LEU B 1 47 ? 6.895 -11.227 -13.414 1 76.81 47 LEU B O 1
ATOM 2011 N N . GLY B 1 48 ? 7.016 -12.672 -11.727 1 76.94 48 GLY B N 1
ATOM 2012 C CA . GLY B 1 48 ? 6.93 -11.633 -10.719 1 76.94 48 GLY B CA 1
ATOM 2013 C C . GLY B 1 48 ? 8.18 -11.516 -9.867 1 76.94 48 GLY B C 1
ATOM 2014 O O . GLY B 1 48 ? 9.203 -12.141 -10.172 1 76.94 48 GLY B O 1
ATOM 2015 N N . LEU B 1 49 ? 8.172 -10.656 -8.914 1 81.06 49 LEU B N 1
ATOM 2016 C CA . LEU B 1 49 ? 9.297 -10.438 -8.023 1 81.06 49 LEU B CA 1
ATOM 2017 C C . LEU B 1 49 ? 9.398 -11.555 -6.992 1 81.06 49 LEU B C 1
ATOM 2019 O O . LEU B 1 49 ? 10.492 -11.859 -6.496 1 81.06 49 LEU B O 1
ATOM 2023 N N . TRP B 1 50 ? 8.258 -12.219 -6.789 1 80.38 50 TRP B N 1
ATOM 2024 C CA . TRP B 1 50 ? 8.25 -13.188 -5.695 1 80.38 50 TRP B CA 1
ATOM 2025 C C . TRP B 1 50 ? 7.934 -14.586 -6.215 1 80.38 50 TRP B C 1
ATOM 2027 O O . TRP B 1 50 ? 8.195 -15.578 -5.531 1 80.38 50 TRP B O 1
ATOM 2037 N N . MET B 1 51 ? 7.324 -14.586 -7.363 1 78.25 51 MET B N 1
ATOM 2038 C CA . MET B 1 51 ? 6.945 -15.883 -7.91 1 78.25 51 MET B CA 1
ATOM 2039 C C . MET B 1 51 ? 6.879 -15.836 -9.43 1 78.25 51 MET B C 1
ATOM 2041 O O . MET B 1 51 ? 6.719 -14.766 -10.016 1 78.25 51 MET B O 1
ATOM 2045 N N . SER B 1 52 ? 7.172 -16.969 -10.023 1 79.25 52 SER B N 1
ATOM 2046 C CA . SER B 1 52 ? 7.008 -17.125 -11.461 1 79.25 52 SER B CA 1
ATOM 2047 C C . SER B 1 52 ? 5.852 -18.062 -11.789 1 79.25 52 SER B C 1
ATOM 2049 O O . SER B 1 52 ? 5.695 -19.109 -11.148 1 79.25 52 SER B O 1
ATOM 2051 N N . CYS B 1 53 ? 5.012 -17.562 -12.688 1 76.25 53 CYS B N 1
ATOM 2052 C CA . CYS B 1 53 ? 3.832 -18.359 -13 1 76.25 53 CYS B CA 1
ATOM 2053 C C . CYS B 1 53 ? 3.732 -18.625 -14.5 1 76.25 53 CYS B C 1
ATOM 2055 O O . CYS B 1 53 ? 4.043 -17.75 -15.305 1 76.25 53 CYS B O 1
ATOM 2057 N N . THR B 1 54 ? 3.467 -19.844 -14.844 1 78.75 54 THR B N 1
ATOM 2058 C CA . THR B 1 54 ? 3.25 -20.219 -16.234 1 78.75 54 THR B CA 1
ATOM 2059 C C . THR B 1 54 ? 1.814 -20.703 -16.453 1 78.75 54 THR B C 1
ATOM 2061 O O . THR B 1 54 ? 1.287 -21.469 -15.648 1 78.75 54 THR B O 1
ATOM 2064 N N . VAL B 1 55 ? 1.099 -20.031 -17.312 1 75.25 55 VAL B N 1
ATOM 2065 C CA . VAL B 1 55 ? -0.285 -20.375 -17.594 1 75.25 55 VAL B CA 1
ATOM 2066 C C . VAL B 1 55 ? -0.344 -21.203 -18.891 1 75.25 55 VAL B C 1
ATOM 2068 O O . VAL B 1 55 ? 0.203 -20.812 -19.906 1 75.25 55 VAL B O 1
ATOM 2071 N N . ASP B 1 56 ? -0.925 -22.391 -18.719 1 73.56 56 ASP B N 1
ATOM 2072 C CA . ASP B 1 56 ? -1.057 -23.25 -19.891 1 73.56 56 ASP B CA 1
ATOM 2073 C C . ASP B 1 56 ? -2.371 -22.984 -20.625 1 73.56 56 ASP B C 1
ATOM 2075 O O . ASP B 1 56 ? -3.168 -22.156 -20.188 1 73.56 56 ASP B O 1
ATOM 2079 N N . ALA B 1 57 ? -2.572 -23.578 -21.781 1 70.25 57 ALA B N 1
ATOM 2080 C CA . ALA B 1 57 ? -3.744 -23.375 -22.625 1 70.25 57 ALA B CA 1
ATOM 2081 C C . ALA B 1 57 ? -5.027 -23.734 -21.891 1 70.25 57 ALA B C 1
ATOM 2083 O O . ALA B 1 57 ? -6.086 -23.156 -22.156 1 70.25 57 ALA B O 1
ATOM 2084 N N . THR B 1 58 ? -4.938 -24.656 -20.859 1 66 58 THR B N 1
ATOM 2085 C CA . THR B 1 58 ? -6.125 -25.078 -20.125 1 66 58 THR B CA 1
ATOM 2086 C C . THR B 1 58 ? -6.391 -24.141 -18.953 1 66 58 THR B C 1
ATOM 2088 O O . THR B 1 58 ? -7.223 -24.438 -18.094 1 66 58 THR B O 1
ATOM 2091 N N . ARG B 1 59 ? -5.754 -22.891 -18.953 1 65.75 59 ARG B N 1
ATOM 2092 C CA . ARG B 1 59 ? -5.953 -21.828 -17.969 1 65.75 59 ARG B CA 1
ATOM 2093 C C . ARG B 1 59 ? -5.512 -22.281 -16.578 1 65.75 59 ARG B C 1
ATOM 2095 O O . ARG B 1 59 ? -6.105 -21.891 -15.57 1 65.75 59 ARG B O 1
ATOM 2102 N N . HIS B 1 60 ? -4.629 -23.453 -16.594 1 70.75 60 HIS B N 1
ATOM 2103 C CA . HIS B 1 60 ? -3.971 -23.797 -15.336 1 70.75 60 HIS B CA 1
ATOM 2104 C C . HIS B 1 60 ? -2.645 -23.047 -15.188 1 70.75 60 HIS B C 1
ATOM 2106 O O . HIS B 1 60 ? -1.842 -23.016 -16.125 1 70.75 60 HIS B O 1
ATOM 2112 N N . THR B 1 61 ? -2.648 -22.312 -14.164 1 72.5 61 THR B N 1
ATOM 2113 C CA . THR B 1 61 ? -1.449 -21.516 -13.914 1 72.5 61 THR B CA 1
ATOM 2114 C C . THR B 1 61 ? -0.521 -22.234 -12.945 1 72.5 61 THR B C 1
ATOM 2116 O O . THR B 1 61 ? -0.944 -22.656 -11.859 1 72.5 61 THR B O 1
ATOM 2119 N N . MET B 1 62 ? 0.685 -22.672 -13.406 1 76.06 62 MET B N 1
ATOM 2120 C CA . MET B 1 62 ? 1.723 -23.234 -12.539 1 76.06 62 MET B CA 1
ATOM 2121 C C . MET B 1 62 ? 2.682 -22.141 -12.078 1 76.06 62 MET B C 1
ATOM 2123 O O . MET B 1 62 ? 3.23 -21.406 -12.898 1 76.06 62 MET B O 1
ATOM 2127 N N . CYS B 1 63 ? 2.699 -22 -10.797 1 73.69 63 CYS B N 1
ATOM 2128 C CA . CYS B 1 63 ? 3.562 -20.953 -10.25 1 73.69 63 CYS B CA 1
ATOM 2129 C C . CYS B 1 63 ? 4.652 -21.562 -9.375 1 73.69 63 CYS B C 1
ATOM 2131 O O . CYS B 1 63 ? 4.438 -22.578 -8.727 1 73.69 63 CYS B O 1
ATOM 2133 N N . VAL B 1 64 ? 5.91 -21.062 -9.523 1 74.56 64 VAL B N 1
ATOM 2134 C CA . VAL B 1 64 ? 7.043 -21.469 -8.695 1 74.56 64 VAL B CA 1
ATOM 2135 C C . VAL B 1 64 ? 7.496 -20.297 -7.828 1 74.56 64 VAL B C 1
ATOM 2137 O O . VAL B 1 64 ? 7.703 -19.188 -8.328 1 74.56 64 VAL B O 1
ATOM 2140 N N . ASN B 1 65 ? 7.465 -20.562 -6.449 1 72.94 65 ASN B N 1
ATOM 2141 C CA . ASN B 1 65 ? 7.926 -19.531 -5.527 1 72.94 65 ASN B CA 1
ATOM 2142 C C . ASN B 1 65 ? 9.453 -19.453 -5.488 1 72.94 65 ASN B C 1
ATOM 2144 O O . ASN B 1 65 ? 10.125 -20.484 -5.469 1 72.94 65 ASN B O 1
ATOM 2148 N N . TYR B 1 66 ? 9.875 -18.172 -5.598 1 71.44 66 TYR B N 1
ATOM 2149 C CA . TYR B 1 66 ? 11.32 -17.984 -5.539 1 71.44 66 TYR B CA 1
ATOM 2150 C C . TYR B 1 66 ? 11.836 -18.109 -4.113 1 71.44 66 TYR B C 1
ATOM 2152 O O . TYR B 1 66 ? 11.508 -17.297 -3.248 1 71.44 66 TYR B O 1
ATOM 2160 N N . LYS B 1 67 ? 11.867 -19.391 -3.5 1 61.53 67 LYS B N 1
ATOM 2161 C CA . LYS B 1 67 ? 12.312 -19.547 -2.117 1 61.53 67 LYS B CA 1
ATOM 2162 C C . LYS B 1 67 ? 13.758 -19.094 -1.948 1 61.53 67 LYS B C 1
ATOM 2164 O O . LYS B 1 67 ? 14.117 -18.547 -0.906 1 61.53 67 LYS B O 1
ATOM 2169 N N . SER B 1 68 ? 14.703 -19.531 -2.852 1 61.44 68 SER B N 1
ATOM 2170 C CA . SER B 1 68 ? 16.109 -19.281 -2.525 1 61.44 68 SER B CA 1
ATOM 2171 C C . SER B 1 68 ? 16.578 -17.969 -3.123 1 61.44 68 SER B C 1
ATOM 2173 O O . SER B 1 68 ? 16.531 -17.781 -4.34 1 61.44 68 SER B O 1
ATOM 2175 N N . LEU B 1 69 ? 16.562 -16.844 -2.271 1 58.19 69 LEU B N 1
ATOM 2176 C CA . LEU B 1 69 ? 17.094 -15.531 -2.629 1 58.19 69 LEU B CA 1
ATOM 2177 C C . LEU B 1 69 ? 18.375 -15.68 -3.459 1 58.19 69 LEU B C 1
ATOM 2179 O O . LEU B 1 69 ? 18.609 -14.898 -4.387 1 58.19 69 LEU B O 1
ATOM 2183 N N . PHE B 1 70 ? 19.094 -16.703 -3.115 1 59.16 70 PHE B N 1
ATOM 2184 C CA . PHE B 1 70 ? 20.453 -16.781 -3.615 1 59.16 70 PHE B CA 1
ATOM 2185 C C . PHE B 1 70 ? 20.5 -17.391 -5.008 1 59.16 70 PHE B C 1
ATOM 2187 O O . PHE B 1 70 ? 21.438 -17.172 -5.77 1 59.16 70 PHE B O 1
ATOM 2194 N N . HIS B 1 71 ? 19.484 -18.016 -5.402 1 66.31 71 HIS B N 1
ATOM 2195 C CA . HIS B 1 71 ? 19.578 -18.609 -6.73 1 66.31 71 HIS B CA 1
ATOM 2196 C C . HIS B 1 71 ? 18.75 -17.812 -7.742 1 66.31 71 HIS B C 1
ATOM 2198 O O . HIS B 1 71 ? 18.656 -18.203 -8.914 1 66.31 71 HIS B O 1
ATOM 2204 N N . LEU B 1 72 ? 18.359 -16.625 -7.281 1 70.06 72 LEU B N 1
ATOM 2205 C CA . LEU B 1 72 ? 17.562 -15.789 -8.172 1 70.06 72 LEU B CA 1
ATOM 2206 C C . LEU B 1 72 ? 18.453 -14.914 -9.039 1 70.06 72 LEU B C 1
ATOM 2208 O O . LEU B 1 72 ? 19.531 -14.508 -8.609 1 70.06 72 LEU B O 1
ATOM 2212 N N . PRO B 1 73 ? 18.047 -14.672 -10.25 1 77.5 73 PRO B N 1
ATOM 2213 C CA . PRO B 1 73 ? 18.797 -13.719 -11.07 1 77.5 73 PRO B CA 1
ATOM 2214 C C . PRO B 1 73 ? 18.906 -12.344 -10.422 1 77.5 73 PRO B C 1
ATOM 2216 O O . PRO B 1 73 ? 18.016 -11.938 -9.664 1 77.5 73 PRO B O 1
ATOM 2219 N N . ALA B 1 74 ? 20.109 -11.82 -10.555 1 77.19 74 ALA B N 1
ATOM 2220 C CA . ALA B 1 74 ? 20.422 -10.508 -9.992 1 77.19 74 ALA B CA 1
ATOM 2221 C C . ALA B 1 74 ? 19.328 -9.492 -10.305 1 77.19 74 ALA B C 1
ATOM 2223 O O . ALA B 1 74 ? 19.062 -8.602 -9.5 1 77.19 74 ALA B O 1
ATOM 2224 N N . GLU B 1 75 ? 18.656 -9.609 -11.453 1 83.75 75 GLU B N 1
ATOM 2225 C CA . GLU B 1 75 ? 17.641 -8.648 -11.883 1 83.75 75 GLU B CA 1
ATOM 2226 C C . GLU B 1 75 ? 16.453 -8.641 -10.945 1 83.75 75 GLU B C 1
ATOM 2228 O O . GLU B 1 75 ? 15.938 -7.582 -10.586 1 83.75 75 GLU B O 1
ATOM 2233 N N . ILE B 1 76 ? 16.125 -9.773 -10.453 1 85.12 76 ILE B N 1
ATOM 2234 C CA . ILE B 1 76 ? 14.961 -9.891 -9.586 1 85.12 76 ILE B CA 1
ATOM 2235 C C . ILE B 1 76 ? 15.328 -9.438 -8.172 1 85.12 76 ILE B C 1
ATOM 2237 O O . ILE B 1 76 ? 14.562 -8.711 -7.531 1 85.12 76 ILE B O 1
ATOM 2241 N N . LEU B 1 77 ? 16.531 -9.781 -7.766 1 84.69 77 LEU B N 1
ATOM 2242 C CA . LEU B 1 77 ? 16.969 -9.438 -6.414 1 84.69 77 LEU B CA 1
ATOM 2243 C C . LEU B 1 77 ? 17.125 -7.93 -6.266 1 84.69 77 LEU B C 1
ATOM 2245 O O . LEU B 1 77 ? 16.672 -7.348 -5.277 1 84.69 77 LEU B O 1
ATOM 2249 N N . ILE B 1 78 ? 17.766 -7.355 -7.242 1 88.25 78 ILE B N 1
ATOM 2250 C CA . ILE B 1 78 ? 18 -5.918 -7.191 1 88.25 78 ILE B CA 1
ATOM 2251 C C . ILE B 1 78 ? 16.656 -5.184 -7.277 1 88.25 78 ILE B C 1
ATOM 2253 O O . ILE B 1 78 ? 16.438 -4.195 -6.57 1 88.25 78 ILE B O 1
ATOM 2257 N N . THR B 1 79 ? 15.734 -5.641 -8.125 1 90 79 THR B N 1
ATOM 2258 C CA . THR B 1 79 ? 14.43 -5 -8.266 1 90 79 THR B CA 1
ATOM 2259 C C . THR B 1 79 ? 13.625 -5.109 -6.977 1 90 79 THR B C 1
ATOM 2261 O O . THR B 1 79 ? 12.984 -4.145 -6.555 1 90 79 THR B O 1
ATOM 2264 N N . ARG B 1 80 ? 13.781 -6.184 -6.281 1 90.06 80 ARG B N 1
ATOM 2265 C CA . ARG B 1 80 ? 13.102 -6.387 -5.008 1 90.06 80 ARG B CA 1
ATOM 2266 C C . ARG B 1 80 ? 13.578 -5.379 -3.965 1 90.06 80 ARG B C 1
ATOM 2268 O O . ARG B 1 80 ? 12.773 -4.719 -3.314 1 90.06 80 ARG B O 1
ATOM 2275 N N . VAL B 1 81 ? 14.875 -5.355 -3.871 1 91.25 81 VAL B N 1
ATOM 2276 C CA . VAL B 1 81 ? 15.477 -4.52 -2.834 1 91.25 81 VAL B CA 1
ATOM 2277 C C . VAL B 1 81 ? 15.164 -3.051 -3.111 1 91.25 81 VAL B C 1
ATOM 2279 O O . VAL B 1 81 ? 14.773 -2.311 -2.205 1 91.25 81 VAL B O 1
ATOM 2282 N N . VAL B 1 82 ? 15.273 -2.646 -4.316 1 95.06 82 VAL B N 1
ATOM 2283 C CA . VAL B 1 82 ? 15.094 -1.241 -4.668 1 95.06 82 VAL B CA 1
ATOM 2284 C C . VAL B 1 82 ? 13.625 -0.853 -4.496 1 95.06 82 VAL B C 1
ATOM 2286 O O . VAL B 1 82 ? 13.32 0.248 -4.031 1 95.06 82 VAL B O 1
ATOM 2289 N N . MET B 1 83 ? 12.695 -1.696 -4.867 1 94.88 83 MET B N 1
ATOM 2290 C CA . MET B 1 83 ? 11.273 -1.394 -4.711 1 94.88 83 MET B CA 1
ATOM 2291 C C . MET B 1 83 ? 10.898 -1.284 -3.236 1 94.88 83 MET B C 1
ATOM 2293 O O . MET B 1 83 ? 10.125 -0.405 -2.852 1 94.88 83 MET B O 1
ATOM 2297 N N . ILE B 1 84 ? 11.438 -2.121 -2.395 1 94.31 84 ILE B N 1
ATOM 2298 C CA . ILE B 1 84 ? 11.18 -2.057 -0.961 1 94.31 84 ILE B CA 1
ATOM 2299 C C . ILE B 1 84 ? 11.727 -0.746 -0.398 1 94.31 84 ILE B C 1
ATOM 2301 O O . ILE B 1 84 ? 11.062 -0.085 0.407 1 94.31 84 ILE B O 1
ATOM 2305 N N . LEU B 1 85 ? 12.875 -0.446 -0.842 1 96 85 LEU B N 1
ATOM 2306 C CA . LEU B 1 85 ? 13.484 0.802 -0.394 1 96 85 LEU B CA 1
ATOM 2307 C C . LEU B 1 85 ? 12.656 2.002 -0.836 1 96 85 LEU B C 1
ATOM 2309 O O . LEU B 1 85 ? 12.508 2.969 -0.086 1 96 85 LEU B O 1
ATOM 2313 N N . SER B 1 86 ? 12.203 1.922 -2.012 1 96.5 86 SER B N 1
ATOM 2314 C CA . SER B 1 86 ? 11.367 3.004 -2.516 1 96.5 86 SER B CA 1
ATOM 2315 C C . SER B 1 86 ? 10.109 3.168 -1.668 1 96.5 86 SER B C 1
ATOM 2317 O O . SER B 1 86 ? 9.719 4.289 -1.334 1 96.5 86 SER B O 1
ATOM 2319 N N . VAL B 1 87 ? 9.516 2.117 -1.29 1 96.31 87 VAL B N 1
ATOM 2320 C CA . VAL B 1 87 ? 8.305 2.15 -0.476 1 96.31 87 VAL B CA 1
ATOM 2321 C C . VAL B 1 87 ? 8.625 2.723 0.903 1 96.31 87 VAL B C 1
ATOM 2323 O O . VAL B 1 87 ? 7.891 3.566 1.417 1 96.31 87 VAL B O 1
ATOM 2326 N N . LEU B 1 88 ? 9.703 2.307 1.478 1 96 88 LEU B N 1
ATOM 2327 C CA . LEU B 1 88 ? 10.109 2.787 2.795 1 96 88 LEU B CA 1
ATOM 2328 C C . LEU B 1 88 ? 10.391 4.285 2.764 1 96 88 LEU B C 1
ATOM 2330 O O . LEU B 1 88 ? 9.961 5.023 3.65 1 96 88 LEU B O 1
ATOM 2334 N N . LEU B 1 89 ? 11.07 4.656 1.754 1 96.31 89 LEU B N 1
ATOM 2335 C CA . LEU B 1 89 ? 11.391 6.074 1.616 1 96.31 89 LEU B CA 1
ATOM 2336 C C . LEU B 1 89 ? 10.117 6.902 1.454 1 96.31 89 LEU B C 1
ATOM 2338 O O . LEU B 1 89 ? 10.008 7.992 2.021 1 96.31 89 LEU B O 1
ATOM 2342 N N . SER B 1 90 ? 9.234 6.402 0.658 1 95.56 90 SER B N 1
ATOM 2343 C CA . SER B 1 90 ? 7.98 7.113 0.452 1 95.56 90 SER B CA 1
ATOM 2344 C C . SER B 1 90 ? 7.176 7.199 1.744 1 95.56 90 SER B C 1
ATOM 2346 O O . SER B 1 90 ? 6.582 8.242 2.045 1 95.56 90 SER B O 1
ATOM 2348 N N . ALA B 1 91 ? 7.172 6.152 2.48 1 94.5 91 ALA B N 1
ATOM 2349 C CA . ALA B 1 91 ? 6.461 6.145 3.756 1 94.5 91 ALA B CA 1
ATOM 2350 C C . ALA B 1 91 ? 7.059 7.152 4.727 1 94.5 91 ALA B C 1
ATOM 2352 O O . ALA B 1 91 ? 6.332 7.914 5.371 1 94.5 91 ALA B O 1
ATOM 2353 N N . ILE B 1 92 ? 8.32 7.195 4.809 1 94.19 92 ILE B N 1
ATOM 2354 C CA . ILE B 1 92 ? 9.008 8.172 5.648 1 94.19 92 ILE B CA 1
ATOM 2355 C C . ILE B 1 92 ? 8.742 9.578 5.121 1 94.19 92 ILE B C 1
ATOM 2357 O O . ILE B 1 92 ? 8.578 10.523 5.902 1 94.19 92 ILE B O 1
ATOM 2361 N N . GLY B 1 93 ? 8.734 9.656 3.793 1 93.44 93 GLY B N 1
ATOM 2362 C CA . GLY B 1 93 ? 8.438 10.945 3.184 1 93.44 93 GLY B CA 1
ATOM 2363 C C . GLY B 1 93 ? 7.086 11.5 3.602 1 93.44 93 GLY B C 1
ATOM 2364 O O . GLY B 1 93 ? 6.957 12.703 3.846 1 93.44 93 GLY B O 1
ATOM 2365 N N . VAL B 1 94 ? 6.086 10.703 3.697 1 92.12 94 VAL B N 1
ATOM 2366 C CA . VAL B 1 94 ? 4.762 11.141 4.121 1 92.12 94 VAL B CA 1
ATOM 2367 C C . VAL B 1 94 ? 4.836 11.719 5.531 1 92.12 94 VAL B C 1
ATOM 2369 O O . VAL B 1 94 ? 4.262 12.773 5.809 1 92.12 94 VAL B O 1
ATOM 2372 N N . LEU B 1 95 ? 5.598 11.102 6.398 1 89.19 95 LEU B N 1
ATOM 2373 C CA . LEU B 1 95 ? 5.734 11.547 7.781 1 89.19 95 LEU B CA 1
ATOM 2374 C C . LEU B 1 95 ? 6.473 12.875 7.852 1 89.19 95 LEU B C 1
ATOM 2376 O O . LEU B 1 95 ? 6.016 13.812 8.516 1 89.19 95 LEU B O 1
ATOM 2380 N N . VAL B 1 96 ? 7.523 12.977 7.152 1 89.31 96 VAL B N 1
ATOM 2381 C CA . VAL B 1 96 ? 8.352 14.172 7.168 1 89.31 96 VAL B CA 1
ATOM 2382 C C . VAL B 1 96 ? 7.598 15.328 6.52 1 89.31 96 VAL B C 1
ATOM 2384 O O . VAL B 1 96 ? 7.66 16.469 6.996 1 89.31 96 VAL B O 1
ATOM 2387 N N . ALA B 1 97 ? 6.945 15.031 5.426 1 87.62 97 ALA B N 1
ATOM 2388 C CA . ALA B 1 97 ? 6.188 16.062 4.734 1 87.62 97 ALA B CA 1
ATOM 2389 C C . ALA B 1 97 ? 5.062 16.609 5.617 1 87.62 97 ALA B C 1
ATOM 2391 O O . ALA B 1 97 ? 4.758 17.797 5.586 1 87.62 97 ALA B O 1
ATOM 2392 N N . THR B 1 98 ? 4.453 15.797 6.336 1 85.31 98 THR B N 1
ATOM 2393 C CA . THR B 1 98 ? 3.381 16.219 7.227 1 85.31 98 THR B CA 1
ATOM 2394 C C . THR B 1 98 ? 3.928 17.109 8.344 1 85.31 98 THR B C 1
ATOM 2396 O O . THR B 1 98 ? 3.283 18.078 8.75 1 85.31 98 THR B O 1
ATOM 2399 N N . LEU B 1 99 ? 5.145 16.859 8.805 1 81.12 99 LEU B N 1
ATOM 2400 C CA . LEU B 1 99 ? 5.762 17.641 9.867 1 81.12 99 LEU B CA 1
ATOM 2401 C C . LEU B 1 99 ? 6.254 18.984 9.344 1 81.12 99 LEU B C 1
ATOM 2403 O O . LEU B 1 99 ? 6.32 19.969 10.086 1 81.12 99 LEU B O 1
ATOM 2407 N N . GLY B 1 100 ? 6.637 18.984 8.133 1 74.75 100 GLY B N 1
ATOM 2408 C CA . GLY B 1 100 ? 7.277 20.172 7.594 1 74.75 100 GLY B CA 1
ATOM 2409 C C . GLY B 1 100 ? 6.309 21.109 6.883 1 74.75 100 GLY B C 1
ATOM 2410 O O . GLY B 1 100 ? 6.688 22.203 6.469 1 74.75 100 GLY B O 1
ATOM 2411 N N . MET B 1 101 ? 5.141 20.797 6.77 1 70.94 101 MET B N 1
ATOM 2412 C CA . MET B 1 101 ? 4.203 21.656 6.059 1 70.94 101 MET B CA 1
ATOM 2413 C C . MET B 1 101 ? 3.99 22.969 6.809 1 70.94 101 MET B C 1
ATOM 2415 O O . MET B 1 101 ? 4.059 23 8.039 1 70.94 101 MET B O 1
ATOM 2419 N N . ARG B 1 102 ? 3.971 24.109 6.109 1 62.12 102 ARG B N 1
ATOM 2420 C CA . ARG B 1 102 ? 3.881 25.438 6.684 1 62.12 102 ARG B CA 1
ATOM 2421 C C . ARG B 1 102 ? 2.639 25.578 7.555 1 62.12 102 ARG B C 1
ATOM 2423 O O . ARG B 1 102 ? 2.625 26.375 8.5 1 62.12 102 ARG B O 1
ATOM 2430 N N . CYS B 1 103 ? 1.74 24.734 7.145 1 61.56 103 CYS B N 1
ATOM 2431 C CA . CYS B 1 103 ? 0.516 24.844 7.93 1 61.56 103 CYS B CA 1
ATOM 2432 C C . CYS B 1 103 ? 0.609 24.031 9.219 1 61.56 103 CYS B C 1
ATOM 2434 O O . CYS B 1 103 ? -0.287 24.094 10.062 1 61.56 103 CYS B O 1
ATOM 2436 N N . THR B 1 104 ? 1.885 23.422 9.383 1 66.44 104 THR B N 1
ATOM 2437 C CA . THR B 1 104 ? 2.045 22.609 10.586 1 66.44 104 THR B CA 1
ATOM 2438 C C . THR B 1 104 ? 2.965 23.312 11.586 1 66.44 104 THR B C 1
ATOM 2440 O O . THR B 1 104 ? 3.916 23.984 11.188 1 66.44 104 THR B O 1
ATOM 2443 N N . ARG B 1 105 ? 2.512 23.562 12.789 1 62.44 105 ARG B N 1
ATOM 2444 C CA . ARG B 1 105 ? 3.326 24.172 13.836 1 62.44 105 ARG B CA 1
ATOM 2445 C C . ARG B 1 105 ? 3.943 23.094 14.734 1 62.44 105 ARG B C 1
ATOM 2447 O O . ARG B 1 105 ? 4.219 23.359 15.906 1 62.44 105 ARG B O 1
ATOM 2454 N N . CYS B 1 106 ? 3.969 21.828 14.125 1 63.91 106 CYS B N 1
ATOM 2455 C CA . CYS B 1 106 ? 4.5 20.75 14.938 1 63.91 106 CYS B CA 1
ATOM 2456 C C . CYS B 1 106 ? 5.973 20.969 15.258 1 63.91 106 CYS B C 1
ATOM 2458 O O . CYS B 1 106 ? 6.453 20.562 16.312 1 63.91 106 CYS B O 1
ATOM 2460 N N . LEU B 1 107 ? 6.594 21.719 14.273 1 62.38 107 LEU B N 1
ATOM 2461 C CA . LEU B 1 107 ? 7.992 22.031 14.539 1 62.38 107 LEU B CA 1
ATOM 2462 C C . LEU B 1 107 ? 8.156 23.516 14.867 1 62.38 107 LEU B C 1
ATOM 2464 O O . LEU B 1 107 ? 7.98 24.375 13.992 1 62.38 107 LEU B O 1
ATOM 2468 N N . GLU B 1 108 ? 7.312 24.016 15.836 1 59.19 108 GLU B N 1
ATOM 2469 C CA . GLU B 1 108 ? 7.137 25.422 16.219 1 59.19 108 GLU B CA 1
ATOM 2470 C C . GLU B 1 108 ? 8.469 26.172 16.203 1 59.19 108 GLU B C 1
ATOM 2472 O O . GLU B 1 108 ? 8.492 27.391 16.094 1 59.19 108 GLU B O 1
ATOM 2477 N N . GLU B 1 109 ? 9.531 25.562 16.344 1 60.19 109 GLU B N 1
ATOM 2478 C CA . GLU B 1 109 ? 10.586 26.469 16.781 1 60.19 109 GLU B CA 1
ATOM 2479 C C . GLU B 1 109 ? 10.938 27.469 15.68 1 60.19 109 GLU B C 1
ATOM 2481 O O . GLU B 1 109 ? 10.93 28.672 15.906 1 60.19 109 GLU B O 1
ATOM 2486 N N . ASP B 1 110 ? 11.688 27.078 14.758 1 62.31 110 ASP B N 1
ATOM 2487 C CA . ASP B 1 110 ? 12.352 27.953 13.797 1 62.31 110 ASP B CA 1
ATOM 2488 C C . ASP B 1 110 ? 11.766 27.766 12.398 1 62.31 110 ASP B C 1
ATOM 2490 O O . ASP B 1 110 ? 11.578 26.641 11.945 1 62.31 110 ASP B O 1
ATOM 2494 N N . GLU B 1 111 ? 11.055 28.797 11.906 1 67.56 111 GLU B N 1
ATOM 2495 C CA . GLU B 1 111 ? 10.531 28.812 10.547 1 67.56 111 GLU B CA 1
ATOM 2496 C C . GLU B 1 111 ? 11.539 28.234 9.562 1 67.56 111 GLU B C 1
ATOM 2498 O O . GLU B 1 111 ? 11.164 27.516 8.625 1 67.56 111 GLU B O 1
ATOM 2503 N N . ASN B 1 112 ? 12.781 28.594 9.836 1 71.94 112 ASN B N 1
ATOM 2504 C CA . ASN B 1 112 ? 13.82 28.078 8.945 1 71.94 112 ASN B CA 1
ATOM 2505 C C . ASN B 1 112 ? 13.914 26.547 9.016 1 71.94 112 ASN B C 1
ATOM 2507 O O . ASN B 1 112 ? 14.125 25.891 8 1 71.94 112 ASN B O 1
ATOM 2511 N N . GLN B 1 113 ? 13.742 26.078 10.234 1 75.56 113 GLN B N 1
ATOM 2512 C CA . GLN B 1 113 ? 13.805 24.625 10.398 1 75.56 113 GLN B CA 1
ATOM 2513 C C . GLN B 1 113 ? 12.602 23.953 9.75 1 75.56 113 GLN B C 1
ATOM 2515 O O . GLN B 1 113 ? 12.727 22.875 9.164 1 75.56 113 GLN B O 1
ATOM 2520 N N . LYS B 1 114 ? 11.578 24.641 9.695 1 73.44 114 LYS B N 1
ATOM 2521 C CA . LYS B 1 114 ? 10.359 24.094 9.102 1 73.44 114 LYS B CA 1
ATOM 2522 C C . LYS B 1 114 ? 10.477 24.016 7.582 1 73.44 114 LYS B C 1
ATOM 2524 O O . LYS B 1 114 ? 10.07 23.016 6.977 1 73.44 114 LYS B O 1
ATOM 2529 N N . ASP B 1 115 ? 11 25.031 7.059 1 75.81 115 ASP B N 1
ATOM 2530 C CA . ASP B 1 115 ? 11.188 25.016 5.609 1 75.81 115 ASP B CA 1
ATOM 2531 C C . ASP B 1 115 ? 12.156 23.906 5.195 1 75.81 115 ASP B C 1
ATOM 2533 O O . ASP B 1 115 ? 11.961 23.266 4.16 1 75.81 115 ASP B O 1
ATOM 2537 N N . ARG B 1 116 ? 13.125 23.734 6.008 1 82.56 116 ARG B N 1
ATOM 2538 C CA . ARG B 1 116 ? 14.102 22.688 5.699 1 82.56 116 ARG B CA 1
ATOM 2539 C C . ARG B 1 116 ? 13.469 21.312 5.77 1 82.56 116 ARG B C 1
ATOM 2541 O O . ARG B 1 116 ? 13.727 20.453 4.918 1 82.56 116 ARG B O 1
ATOM 2548 N N . VAL B 1 117 ? 12.68 21.078 6.703 1 83.75 117 VAL B N 1
ATOM 2549 C CA . VAL B 1 117 ? 12.039 19.781 6.879 1 83.75 117 VAL B CA 1
ATOM 2550 C C . VAL B 1 117 ? 11.039 19.547 5.75 1 83.75 117 VAL B C 1
ATOM 2552 O O . VAL B 1 117 ? 10.906 18.422 5.258 1 83.75 117 VAL B O 1
ATOM 2555 N N . ALA B 1 118 ? 10.375 20.594 5.355 1 81.81 118 ALA B N 1
ATOM 2556 C CA . ALA B 1 118 ? 9.422 20.469 4.25 1 81.81 118 ALA B CA 1
ATOM 2557 C C . ALA B 1 118 ? 10.141 20.109 2.951 1 81.81 118 ALA B C 1
ATOM 2559 O O . ALA B 1 118 ? 9.656 19.281 2.174 1 81.81 118 ALA B O 1
ATOM 2560 N N . ILE B 1 119 ? 11.266 20.734 2.742 1 84.75 119 ILE B N 1
ATOM 2561 C CA . ILE B 1 119 ? 12.047 20.469 1.541 1 84.75 119 ILE B CA 1
ATOM 2562 C C . ILE B 1 119 ? 12.562 19.031 1.575 1 84.75 119 ILE B C 1
ATOM 2564 O O . ILE B 1 119 ? 12.555 18.328 0.555 1 84.75 119 ILE B O 1
ATOM 2568 N N . VAL B 1 120 ? 12.93 18.609 2.725 1 89.31 120 VAL B N 1
ATOM 2569 C CA . VAL B 1 120 ? 13.445 17.25 2.875 1 89.31 120 VAL B CA 1
ATOM 2570 C C . VAL B 1 120 ? 12.336 16.234 2.572 1 89.31 120 VAL B C 1
ATOM 2572 O O . VAL B 1 120 ? 12.57 15.227 1.919 1 89.31 120 VAL B O 1
ATOM 2575 N N . GLY B 1 121 ? 11.18 16.547 3.016 1 89.69 121 GLY B N 1
ATOM 2576 C CA . GLY B 1 121 ? 10.055 15.672 2.715 1 89.69 121 GLY B CA 1
ATOM 2577 C C . GLY B 1 121 ? 9.781 15.531 1.228 1 89.69 121 GLY B C 1
ATOM 2578 O O . GLY B 1 121 ? 9.617 14.422 0.721 1 89.69 121 GLY B O 1
ATOM 2579 N N . GLY B 1 122 ? 9.734 16.656 0.548 1 90.44 122 GLY B N 1
ATOM 2580 C CA . GLY B 1 122 ? 9.547 16.625 -0.894 1 90.44 122 GLY B CA 1
ATOM 2581 C C . GLY B 1 122 ? 10.648 15.875 -1.618 1 90.44 122 GLY B C 1
ATOM 2582 O O . GLY B 1 122 ? 10.375 15.086 -2.525 1 90.44 122 GLY B O 1
ATOM 2583 N N . PHE B 1 123 ? 11.812 16.047 -1.191 1 93.06 123 PHE B N 1
ATOM 2584 C CA . PHE B 1 123 ? 12.961 15.391 -1.815 1 93.06 123 PHE B CA 1
ATOM 2585 C C . PHE B 1 123 ? 12.906 13.883 -1.594 1 93.06 123 PHE B C 1
ATOM 2587 O O . PHE B 1 123 ? 13.297 13.102 -2.467 1 93.06 123 PHE B O 1
ATOM 2594 N N . LEU B 1 124 ? 12.477 13.445 -0.498 1 95.81 124 LEU B N 1
ATOM 2595 C CA . LEU B 1 124 ? 12.352 12.016 -0.223 1 95.81 124 LEU B CA 1
ATOM 2596 C C . LEU B 1 124 ? 11.383 11.359 -1.199 1 95.81 124 LEU B C 1
ATOM 2598 O O . LEU B 1 124 ? 11.648 10.266 -1.696 1 95.81 124 LEU B O 1
ATOM 2602 N N . PHE B 1 125 ? 10.352 12.062 -1.539 1 96.19 125 PHE B N 1
ATOM 2603 C CA . PHE B 1 125 ? 9.391 11.531 -2.502 1 96.19 125 PHE B CA 1
ATOM 2604 C C . PHE B 1 125 ? 10 11.484 -3.898 1 96.19 125 PHE B C 1
ATOM 2606 O O . PHE B 1 125 ? 9.773 10.531 -4.648 1 96.19 125 PHE B O 1
ATOM 2613 N N . ILE B 1 126 ? 10.758 12.438 -4.188 1 96.19 126 ILE B N 1
ATOM 2614 C CA . ILE B 1 126 ? 11.375 12.484 -5.508 1 96.19 126 ILE B CA 1
ATOM 2615 C C . ILE B 1 126 ? 12.375 11.336 -5.648 1 96.19 126 ILE B C 1
ATOM 2617 O O . ILE B 1 126 ? 12.359 10.617 -6.648 1 96.19 126 ILE B O 1
ATOM 2621 N N . ILE B 1 127 ? 13.133 11.133 -4.637 1 97.31 127 ILE B N 1
ATOM 2622 C CA . ILE B 1 127 ? 14.117 10.055 -4.676 1 97.31 127 ILE B CA 1
ATOM 2623 C C . ILE B 1 127 ? 13.414 8.703 -4.758 1 97.31 127 ILE B C 1
ATOM 2625 O O . ILE B 1 127 ? 13.805 7.836 -5.535 1 97.31 127 ILE B O 1
ATOM 2629 N N . ALA B 1 128 ? 12.438 8.586 -3.949 1 97.56 128 ALA B N 1
ATOM 2630 C CA . ALA B 1 128 ? 11.664 7.34 -3.963 1 97.56 128 ALA B CA 1
ATOM 2631 C C . ALA B 1 128 ? 11.078 7.078 -5.344 1 97.56 128 ALA B C 1
ATOM 2633 O O . ALA B 1 128 ? 11.141 5.953 -5.852 1 97.56 128 ALA B O 1
ATOM 2634 N N . GLY B 1 129 ? 10.492 8.109 -5.965 1 97.44 129 GLY B N 1
ATOM 2635 C CA . GLY B 1 129 ? 9.914 7.969 -7.293 1 97.44 129 GLY B CA 1
ATOM 2636 C C . GLY B 1 129 ? 10.953 7.664 -8.359 1 97.44 129 GLY B C 1
ATOM 2637 O O . GLY B 1 129 ? 10.727 6.809 -9.219 1 97.44 129 GLY B O 1
ATOM 2638 N N . VAL B 1 130 ? 12.031 8.289 -8.297 1 97.06 130 VAL B N 1
ATOM 2639 C CA . VAL B 1 130 ? 13.094 8.078 -9.266 1 97.06 130 VAL B CA 1
ATOM 2640 C C . VAL B 1 130 ? 13.656 6.668 -9.133 1 97.06 130 VAL B C 1
ATOM 2642 O O . VAL B 1 130 ? 13.953 6.008 -10.133 1 97.06 130 VAL B O 1
ATOM 2645 N N . LEU B 1 131 ? 13.82 6.23 -7.91 1 97.19 131 LEU B N 1
ATOM 2646 C CA . LEU B 1 131 ? 14.273 4.859 -7.691 1 97.19 131 LEU B CA 1
ATOM 2647 C C . LEU B 1 131 ? 13.305 3.859 -8.32 1 97.19 131 LEU B C 1
ATOM 2649 O O . LEU B 1 131 ? 13.727 2.93 -9.008 1 97.19 131 LEU B O 1
ATOM 2653 N N . ALA B 1 132 ? 12.078 4.098 -8.117 1 96.5 132 ALA B N 1
ATOM 2654 C CA . ALA B 1 132 ? 11.062 3.191 -8.664 1 96.5 132 ALA B CA 1
ATOM 2655 C C . ALA B 1 132 ? 11.062 3.225 -10.188 1 96.5 132 ALA B C 1
ATOM 2657 O O . ALA B 1 132 ? 11.023 2.176 -10.836 1 96.5 132 ALA B O 1
ATOM 2658 N N . ILE B 1 133 ? 11.125 4.395 -10.75 1 96.56 133 ILE B N 1
ATOM 2659 C CA . ILE B 1 133 ? 11.117 4.527 -12.203 1 96.56 133 ILE B CA 1
ATOM 2660 C C . ILE B 1 133 ? 12.391 3.916 -12.789 1 96.56 133 ILE B C 1
ATOM 2662 O O . ILE B 1 133 ? 12.344 3.229 -13.812 1 96.56 133 ILE B O 1
ATOM 2666 N N . SER B 1 134 ? 13.516 4.094 -12.18 1 96 134 SER B N 1
ATOM 2667 C CA . SER B 1 134 ? 14.797 3.598 -12.672 1 96 134 SER B CA 1
ATOM 2668 C C . SER B 1 134 ? 14.844 2.074 -12.656 1 96 134 SER B C 1
ATOM 2670 O O . SER B 1 134 ? 15.219 1.445 -13.648 1 96 134 SER B O 1
ATOM 2672 N N . VAL B 1 135 ? 14.492 1.559 -11.523 1 94.69 135 VAL B N 1
ATOM 2673 C CA . VAL B 1 135 ? 14.578 0.106 -11.422 1 94.69 135 VAL B CA 1
ATOM 2674 C C . VAL B 1 135 ? 13.562 -0.54 -12.359 1 94.69 135 VAL B C 1
ATOM 2676 O O . VAL B 1 135 ? 13.844 -1.578 -12.969 1 94.69 135 VAL B O 1
ATOM 2679 N N . THR B 1 136 ? 12.391 0.034 -12.461 1 93 136 THR B N 1
ATOM 2680 C CA . THR B 1 136 ? 11.383 -0.488 -13.367 1 93 136 THR B CA 1
ATOM 2681 C C . THR B 1 136 ? 11.867 -0.418 -14.812 1 93 136 THR B C 1
ATOM 2683 O O . THR B 1 136 ? 11.625 -1.334 -15.602 1 93 136 THR B O 1
ATOM 2686 N N . SER B 1 137 ? 12.523 0.667 -15.156 1 92.25 137 SER B N 1
ATOM 2687 C CA . SER B 1 137 ? 13.062 0.811 -16.5 1 92.25 137 SER B CA 1
ATOM 2688 C C . SER B 1 137 ? 14.203 -0.169 -16.75 1 92.25 137 SER B C 1
ATOM 2690 O O . SER B 1 137 ? 14.344 -0.709 -17.844 1 92.25 137 SER B O 1
ATOM 2692 N N . TRP B 1 138 ? 15.016 -0.265 -15.727 1 89.44 138 TRP B N 1
ATOM 2693 C CA . TRP B 1 138 ? 16.094 -1.251 -15.836 1 89.44 138 TRP B CA 1
ATOM 2694 C C . TRP B 1 138 ? 15.516 -2.652 -16.031 1 89.44 138 TRP B C 1
ATOM 2696 O O . TRP B 1 138 ? 16 -3.414 -16.875 1 89.44 138 TRP B O 1
ATOM 2706 N N . PHE B 1 139 ? 14.469 -2.988 -15.281 1 87.88 139 PHE B N 1
ATOM 2707 C CA . PHE B 1 139 ? 13.82 -4.289 -15.406 1 87.88 139 PHE B CA 1
ATOM 2708 C C . PHE B 1 139 ? 13.188 -4.445 -16.781 1 87.88 139 PHE B C 1
ATOM 2710 O O . PHE B 1 139 ? 13.289 -5.508 -17.406 1 87.88 139 PHE B O 1
ATOM 2717 N N . ALA B 1 140 ? 12.562 -3.416 -17.188 1 84 140 ALA B N 1
ATOM 2718 C CA . ALA B 1 140 ? 11.938 -3.443 -18.5 1 84 140 ALA B CA 1
ATOM 2719 C C . ALA B 1 140 ? 12.977 -3.645 -19.609 1 84 140 ALA B C 1
ATOM 2721 O O . ALA B 1 140 ? 12.734 -4.363 -20.578 1 84 140 ALA B O 1
ATOM 2722 N N . ASN B 1 141 ? 14.102 -2.998 -19.453 1 84.12 141 ASN B N 1
ATOM 2723 C CA . ASN B 1 141 ? 15.172 -3.154 -20.422 1 84.12 141 ASN B CA 1
ATOM 2724 C C . ASN B 1 141 ? 15.711 -4.582 -20.438 1 84.12 141 ASN B C 1
ATOM 2726 O O . ASN B 1 141 ? 16.047 -5.109 -21.5 1 84.12 141 ASN B O 1
ATOM 2730 N N . ALA B 1 142 ? 15.867 -5.082 -19.266 1 79.62 142 ALA B N 1
ATOM 2731 C CA . ALA B 1 142 ? 16.312 -6.473 -19.188 1 79.62 142 ALA B CA 1
ATOM 2732 C C . ALA B 1 142 ? 15.344 -7.406 -19.891 1 79.62 142 ALA B C 1
ATOM 2734 O O . ALA B 1 142 ? 15.758 -8.375 -20.531 1 79.62 142 ALA B O 1
ATOM 2735 N N . ILE B 1 143 ? 14.094 -7.082 -19.781 1 75.12 143 ILE B N 1
ATOM 2736 C CA . ILE B 1 143 ? 13.07 -7.875 -20.453 1 75.12 143 ILE B CA 1
ATOM 2737 C C . ILE B 1 143 ? 13.242 -7.754 -21.969 1 75.12 143 ILE B C 1
ATOM 2739 O O . ILE B 1 143 ? 13.195 -8.758 -22.688 1 75.12 143 ILE B O 1
ATOM 2743 N N . ILE B 1 144 ? 13.469 -6.551 -22.438 1 75.94 144 ILE B N 1
ATOM 2744 C CA . ILE B 1 144 ? 13.609 -6.301 -23.859 1 75.94 144 ILE B CA 1
ATOM 2745 C C . ILE B 1 144 ? 14.883 -6.973 -24.391 1 75.94 144 ILE B C 1
ATOM 2747 O O . ILE B 1 144 ? 14.875 -7.578 -25.453 1 75.94 144 ILE B O 1
ATOM 2751 N N . ARG B 1 145 ? 15.977 -6.883 -23.641 1 75.75 145 ARG B N 1
ATOM 2752 C CA . ARG B 1 145 ? 17.25 -7.457 -24.047 1 75.75 145 ARG B CA 1
ATOM 2753 C C . ARG B 1 145 ? 17.172 -8.977 -24.125 1 75.75 145 ARG B C 1
ATOM 2755 O O . ARG B 1 145 ? 17.781 -9.602 -24.984 1 75.75 145 ARG B O 1
ATOM 2762 N N . SER B 1 146 ? 16.516 -9.508 -23.109 1 72.38 146 SER B N 1
ATOM 2763 C CA . SER B 1 146 ? 16.359 -10.961 -23.141 1 72.38 146 SER B CA 1
ATOM 2764 C C . SER B 1 146 ? 15.586 -11.414 -24.359 1 72.38 146 SER B C 1
ATOM 2766 O O . SER B 1 146 ? 15.789 -12.523 -24.859 1 72.38 146 SER B O 1
ATOM 2768 N N . PHE B 1 147 ? 14.805 -10.531 -24.859 1 68.5 147 PHE B N 1
ATOM 2769 C CA . PHE B 1 147 ? 14.016 -10.875 -26.031 1 68.5 147 PHE B CA 1
ATOM 2770 C C . PHE B 1 147 ? 14.789 -10.602 -27.312 1 68.5 147 PHE B C 1
ATOM 2772 O O . PHE B 1 147 ? 14.68 -11.344 -28.281 1 68.5 147 PHE B O 1
ATOM 2779 N N . VAL B 1 148 ? 15.492 -9.461 -27.219 1 62.59 148 VAL B N 1
ATOM 2780 C CA . VAL B 1 148 ? 16.219 -9.086 -28.438 1 62.59 148 VAL B CA 1
ATOM 2781 C C . VAL B 1 148 ? 17.438 -9.992 -28.609 1 62.59 148 VAL B C 1
ATOM 2783 O O . VAL B 1 148 ? 17.719 -10.445 -29.719 1 62.59 148 VAL B O 1
ATOM 2786 N N . PHE B 1 149 ? 18.266 -10.125 -27.547 1 57.72 149 PHE B N 1
ATOM 2787 C CA . PHE B 1 149 ? 19.516 -10.859 -27.688 1 57.72 149 PHE B CA 1
ATOM 2788 C C . PHE B 1 149 ? 19.281 -12.359 -27.578 1 57.72 149 PHE B C 1
ATOM 2790 O O . PHE B 1 149 ? 20.188 -13.156 -27.828 1 57.72 149 PHE B O 1
ATOM 2797 N N . SER B 1 150 ? 18.438 -12.688 -26.75 1 52.78 150 SER B N 1
ATOM 2798 C CA . SER B 1 150 ? 18.234 -14.125 -26.859 1 52.78 150 SER B CA 1
ATOM 2799 C C . SER B 1 150 ? 18.047 -14.539 -28.312 1 52.78 150 SER B C 1
ATOM 2801 O O . SER B 1 150 ? 17.078 -14.125 -28.969 1 52.78 150 SER B O 1
ATOM 2803 N N . ASP B 1 151 ? 19.188 -14.5 -29.094 1 44.62 151 ASP B N 1
ATOM 2804 C CA . ASP B 1 151 ? 19.469 -15.031 -30.422 1 44.62 151 ASP B CA 1
ATOM 2805 C C . ASP B 1 151 ? 18.516 -16.156 -30.781 1 44.62 151 ASP B C 1
ATOM 2807 O O . ASP B 1 151 ? 18.75 -16.906 -31.719 1 44.62 151 ASP B O 1
ATOM 2811 N N . SER B 1 152 ? 17.984 -16.859 -29.828 1 43.88 152 SER B N 1
ATOM 2812 C CA . SER B 1 152 ? 17.453 -18.016 -30.562 1 43.88 152 SER B CA 1
ATOM 2813 C C . SER B 1 152 ? 16.672 -17.578 -31.781 1 43.88 152 SER B C 1
ATOM 2815 O O . SER B 1 152 ? 15.781 -16.719 -31.688 1 43.88 152 SER B O 1
ATOM 2817 N N . PRO B 1 153 ? 17.281 -17.562 -33.062 1 40.34 153 PRO B N 1
ATOM 2818 C CA . PRO B 1 153 ? 16.5 -17.5 -34.281 1 40.34 153 PRO B CA 1
ATOM 2819 C C . PRO B 1 153 ? 15.016 -17.781 -34.062 1 40.34 153 PRO B C 1
ATOM 2821 O O . PRO B 1 153 ? 14.242 -17.844 -35 1 40.34 153 PRO B O 1
ATOM 2824 N N . THR B 1 154 ? 14.781 -18.734 -33.219 1 42.22 154 THR B N 1
ATOM 2825 C CA . THR B 1 154 ? 13.547 -19.516 -33.219 1 42.22 154 THR B CA 1
ATOM 2826 C C . THR B 1 154 ? 12.328 -18.594 -33.094 1 42.22 154 THR B C 1
ATOM 2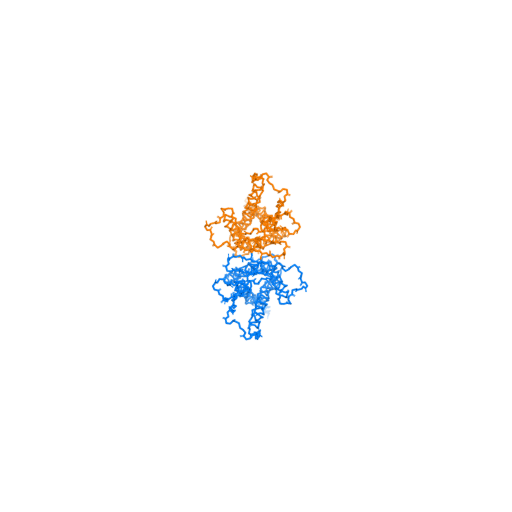828 O O . THR B 1 154 ? 12.453 -17.453 -32.656 1 42.22 154 THR B O 1
ATOM 2831 N N . SER B 1 155 ? 10.93 -19.125 -32.5 1 43.41 155 SER B N 1
ATOM 2832 C CA . SER B 1 155 ? 9.562 -19.078 -33 1 43.41 155 SER B CA 1
ATOM 2833 C C . SER B 1 155 ? 8.914 -17.719 -32.75 1 43.41 155 SER B C 1
ATOM 2835 O O . SER B 1 155 ? 9.078 -17.156 -31.656 1 43.41 155 SER B O 1
ATOM 2837 N N . LEU B 1 156 ? 8.734 -16.766 -33.781 1 47.03 156 LEU B N 1
ATOM 2838 C CA . LEU B 1 156 ? 7.625 -15.875 -34.125 1 47.03 156 LEU B CA 1
ATOM 2839 C C . LEU B 1 156 ? 6.512 -15.977 -33.062 1 47.03 156 LEU B C 1
ATOM 2841 O O . LEU B 1 156 ? 5.586 -15.164 -33.062 1 47.03 156 LEU B O 1
ATOM 2845 N N . HIS B 1 157 ? 6.777 -17.047 -32.219 1 55.34 157 HIS B N 1
ATOM 2846 C CA . HIS B 1 157 ? 5.598 -17.391 -31.422 1 55.34 157 HIS B CA 1
ATOM 2847 C C . HIS B 1 157 ? 5.719 -16.875 -29.984 1 55.34 157 HIS B C 1
ATOM 2849 O O . HIS B 1 157 ? 4.789 -17.031 -29.188 1 55.34 157 HIS B O 1
ATOM 2855 N N . ASN B 1 158 ? 7.008 -16.203 -29.688 1 60.28 158 ASN B N 1
ATOM 2856 C CA . ASN B 1 158 ? 7.117 -15.695 -28.328 1 60.28 158 ASN B CA 1
ATOM 2857 C C . ASN B 1 158 ? 6.82 -14.203 -28.266 1 60.28 158 ASN B C 1
ATOM 2859 O O . ASN B 1 158 ? 7.484 -13.406 -28.938 1 60.28 158 ASN B O 1
ATOM 2863 N N . ARG B 1 159 ? 5.621 -13.875 -27.891 1 68.81 159 ARG B N 1
ATOM 2864 C CA . ARG B 1 159 ? 5.266 -12.477 -27.656 1 68.81 159 ARG B CA 1
ATOM 2865 C C . ARG B 1 159 ? 5.449 -12.094 -26.188 1 68.81 159 ARG B C 1
ATOM 2867 O O . ARG B 1 159 ? 5.055 -12.844 -25.297 1 68.81 159 ARG B O 1
ATOM 2874 N N . PHE B 1 160 ? 6.402 -11.18 -26 1 70 160 PHE B N 1
ATOM 2875 C CA . PHE B 1 160 ? 6.555 -10.648 -24.641 1 70 160 PHE B CA 1
ATOM 2876 C C . PHE B 1 160 ? 5.676 -9.422 -24.438 1 70 160 PHE B C 1
ATOM 2878 O O . PHE B 1 160 ? 5.461 -8.648 -25.375 1 70 160 PHE B O 1
ATOM 2885 N N . GLU B 1 161 ? 4.949 -9.43 -23.359 1 75.81 161 GLU B N 1
ATOM 2886 C CA . GLU B 1 161 ? 4.16 -8.266 -22.953 1 75.81 161 GLU B CA 1
ATOM 2887 C C . GLU B 1 161 ? 4.559 -7.781 -21.562 1 75.81 161 GLU B C 1
ATOM 2889 O O . GLU B 1 161 ? 4.988 -8.578 -20.719 1 75.81 161 GLU B O 1
ATOM 2894 N N . PHE B 1 162 ? 4.789 -6.441 -21.516 1 80.81 162 PHE B N 1
ATOM 2895 C CA . PHE B 1 162 ? 4.984 -5.867 -20.188 1 80.81 162 PHE B CA 1
ATOM 2896 C C . PHE B 1 162 ? 3.834 -6.238 -19.266 1 80.81 162 PHE B C 1
ATOM 2898 O O . PHE B 1 162 ? 2.668 -6.195 -19.672 1 80.81 162 PHE B O 1
ATOM 2905 N N . GLY B 1 163 ? 4.266 -6.648 -18.109 1 81.5 163 GLY B N 1
ATOM 2906 C CA . GLY B 1 163 ? 3.24 -6.93 -17.109 1 81.5 163 GLY B CA 1
ATOM 2907 C C . GLY B 1 163 ? 2.576 -5.676 -16.578 1 81.5 163 GLY B C 1
ATOM 2908 O O . GLY B 1 163 ? 3.141 -4.582 -16.656 1 81.5 163 GLY B O 1
ATOM 2909 N N . ASN B 1 164 ? 1.367 -5.844 -16.016 1 84.38 164 ASN B N 1
ATOM 2910 C CA . ASN B 1 164 ? 0.621 -4.73 -15.445 1 84.38 164 ASN B CA 1
ATOM 2911 C C . ASN B 1 164 ? 1.378 -4.094 -14.281 1 84.38 164 ASN B C 1
ATOM 2913 O O . ASN B 1 164 ? 1.238 -2.895 -14.031 1 84.38 164 ASN B O 1
ATOM 2917 N N . ALA B 1 165 ? 2.221 -4.848 -13.633 1 89.25 165 ALA B N 1
ATOM 2918 C CA . ALA B 1 165 ? 2.963 -4.328 -12.492 1 89.25 165 ALA B CA 1
ATOM 2919 C C . ALA B 1 165 ? 3.963 -3.26 -12.922 1 89.25 165 ALA B C 1
ATOM 2921 O O . ALA B 1 165 ? 4.227 -2.311 -12.18 1 89.25 165 ALA B O 1
ATOM 2922 N N . VAL B 1 166 ? 4.543 -3.418 -14.117 1 90.62 166 VAL B N 1
ATOM 2923 C CA . VAL B 1 166 ? 5.512 -2.453 -14.633 1 90.62 166 VAL B CA 1
ATOM 2924 C C . VAL B 1 166 ? 4.82 -1.12 -14.906 1 90.62 166 VAL B C 1
ATOM 2926 O O . VAL B 1 166 ? 5.34 -0.06 -14.547 1 90.62 166 VAL B O 1
ATOM 2929 N N . LEU B 1 167 ? 3.605 -1.229 -15.438 1 91.44 167 LEU B N 1
ATOM 2930 C CA . LEU B 1 167 ? 2.85 -0.015 -15.727 1 91.44 167 LEU B CA 1
ATOM 2931 C C . LEU B 1 167 ? 2.436 0.688 -1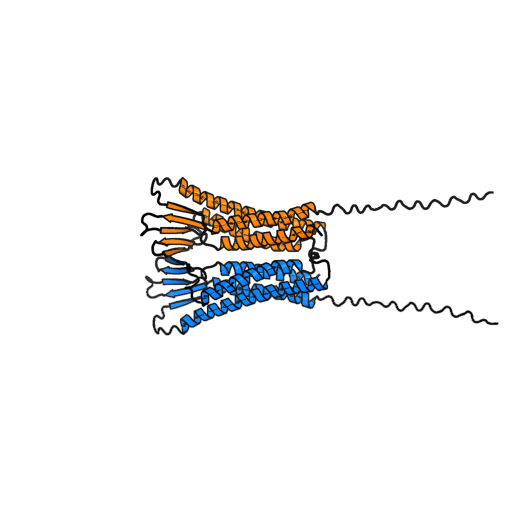4.438 1 91.44 167 LEU B C 1
ATOM 2933 O O . LEU B 1 167 ? 2.512 1.914 -14.344 1 91.44 167 LEU B O 1
ATOM 2937 N N . VAL B 1 168 ? 2.072 -0.053 -13.539 1 92.81 168 VAL B N 1
ATOM 2938 C CA . VAL B 1 168 ? 1.669 0.501 -12.25 1 92.81 168 VAL B CA 1
ATOM 2939 C C . VAL B 1 168 ? 2.873 1.146 -11.562 1 92.81 168 VAL B C 1
ATOM 2941 O O . VAL B 1 168 ? 2.758 2.227 -10.984 1 92.81 168 VAL B O 1
ATOM 2944 N N . SER B 1 169 ? 3.986 0.472 -11.633 1 94.19 169 SER B N 1
ATOM 2945 C CA . SER B 1 169 ? 5.188 1.003 -11 1 94.19 169 SER B CA 1
ATOM 2946 C C . SER B 1 169 ? 5.637 2.299 -11.664 1 94.19 169 SER B C 1
ATOM 2948 O O . SER B 1 169 ? 6.008 3.256 -10.977 1 94.19 169 SER B O 1
ATOM 2950 N N . TRP B 1 170 ? 5.609 2.422 -12.984 1 95.19 170 TRP B N 1
ATOM 2951 C CA . TRP B 1 170 ? 5.941 3.65 -13.703 1 95.19 170 TRP B CA 1
ATOM 2952 C C . TRP B 1 170 ? 5 4.781 -13.305 1 95.19 170 TRP B C 1
ATOM 2954 O O . TRP B 1 170 ? 5.445 5.895 -13.016 1 95.19 170 TRP B O 1
ATOM 2964 N N . GLY B 1 171 ? 3.738 4.438 -13.336 1 95.31 171 GLY B N 1
ATOM 2965 C CA . GLY B 1 171 ? 2.752 5.43 -12.945 1 95.31 171 GLY B CA 1
ATOM 2966 C C . GLY B 1 171 ? 2.924 5.914 -11.523 1 95.31 171 GLY B C 1
ATOM 2967 O O . GLY B 1 171 ? 2.865 7.117 -11.258 1 95.31 171 GLY B O 1
ATOM 2968 N N . ALA B 1 172 ? 3.145 5.004 -10.664 1 96.81 172 ALA B N 1
ATOM 2969 C CA . ALA B 1 172 ? 3.342 5.352 -9.258 1 96.81 172 ALA B CA 1
ATOM 2970 C C . ALA B 1 172 ? 4.59 6.207 -9.078 1 96.81 172 ALA B C 1
ATOM 2972 O O . ALA B 1 172 ? 4.586 7.168 -8.297 1 96.81 172 ALA B O 1
ATOM 2973 N N . GLY B 1 173 ? 5.672 5.809 -9.758 1 97.19 173 GLY B N 1
ATOM 2974 C CA . GLY B 1 173 ? 6.891 6.594 -9.688 1 97.19 173 GLY B CA 1
ATOM 2975 C C . GLY B 1 173 ? 6.711 8.023 -10.172 1 97.19 173 GLY B C 1
ATOM 2976 O O . GLY B 1 173 ? 7.176 8.961 -9.523 1 97.19 173 GLY B O 1
ATOM 2977 N N . ILE B 1 174 ? 6.027 8.188 -11.234 1 96.81 174 ILE B N 1
ATOM 2978 C CA . ILE B 1 174 ? 5.77 9.516 -11.789 1 96.81 174 ILE B CA 1
ATOM 2979 C C . ILE B 1 174 ? 4.922 10.328 -10.812 1 96.81 174 ILE B C 1
ATOM 2981 O O . ILE B 1 174 ? 5.195 11.508 -10.578 1 96.81 174 ILE B O 1
ATOM 2985 N N . CYS B 1 175 ? 3.928 9.711 -10.297 1 96.81 175 CYS B N 1
ATOM 2986 C CA . CYS B 1 175 ? 3.082 10.383 -9.32 1 96.81 175 CYS B CA 1
ATOM 2987 C C . CYS B 1 175 ? 3.896 10.844 -8.117 1 96.81 175 CYS B C 1
ATOM 2989 O O . CYS B 1 175 ? 3.719 11.953 -7.625 1 96.81 175 CYS B O 1
ATOM 2991 N N . SER B 1 176 ? 4.809 10.016 -7.676 1 96.62 176 SER B N 1
ATOM 2992 C CA . SER B 1 176 ? 5.637 10.367 -6.527 1 96.62 176 SER B CA 1
ATOM 2993 C C . SER B 1 176 ? 6.582 11.516 -6.855 1 96.62 176 SER B C 1
ATOM 2995 O O . SER B 1 176 ? 6.77 12.422 -6.039 1 96.62 176 SER B O 1
ATOM 2997 N N . VAL B 1 177 ? 7.145 11.508 -7.988 1 96.62 177 VAL B N 1
ATOM 2998 C CA . VAL B 1 177 ? 8.086 12.547 -8.383 1 96.62 177 VAL B CA 1
ATOM 2999 C C . VAL B 1 177 ? 7.352 13.875 -8.555 1 96.62 177 VAL B C 1
ATOM 3001 O O . VAL B 1 177 ? 7.789 14.906 -8.039 1 96.62 177 VAL B O 1
ATOM 3004 N N . VAL B 1 178 ? 6.238 13.852 -9.258 1 94.94 178 VAL B N 1
ATOM 3005 C CA . VAL B 1 178 ? 5.461 15.062 -9.484 1 94.94 178 VAL B CA 1
ATOM 3006 C C . VAL B 1 178 ? 4.934 15.602 -8.156 1 94.94 178 VAL B C 1
ATOM 3008 O O . VAL B 1 178 ? 5.012 16.797 -7.895 1 94.94 178 VAL B O 1
ATOM 3011 N N . GLY B 1 179 ? 4.426 14.688 -7.387 1 93.81 179 GLY B N 1
ATOM 3012 C CA . GLY B 1 179 ? 3.965 15.102 -6.07 1 93.81 179 GLY B CA 1
ATOM 3013 C C . GLY B 1 179 ? 5.066 15.688 -5.211 1 93.81 179 GLY B C 1
ATOM 3014 O O . GLY B 1 179 ? 4.863 16.703 -4.551 1 93.81 179 GLY B O 1
ATOM 3015 N N . GLY B 1 180 ? 6.211 15.016 -5.145 1 92.75 180 GLY B N 1
ATOM 3016 C CA . GLY B 1 180 ? 7.34 15.547 -4.395 1 92.75 180 GLY B CA 1
ATOM 3017 C C . GLY B 1 180 ? 7.793 16.906 -4.891 1 92.75 180 GLY B C 1
ATOM 3018 O O . GLY B 1 180 ? 8.141 17.781 -4.094 1 92.75 180 GLY B O 1
ATOM 3019 N N . PHE B 1 181 ? 7.762 17.078 -6.188 1 91.44 181 PHE B N 1
ATOM 3020 C CA . PHE B 1 181 ? 8.148 18.359 -6.785 1 91.44 181 PHE B CA 1
ATOM 3021 C C . PHE B 1 181 ? 7.188 19.469 -6.383 1 91.44 181 PHE B C 1
ATOM 3023 O O . PHE B 1 181 ? 7.609 20.562 -6.039 1 91.44 181 PHE B O 1
ATOM 3030 N N . LEU B 1 182 ? 5.941 19.25 -6.426 1 88.25 182 LEU B N 1
ATOM 3031 C CA . LEU B 1 182 ? 4.938 20.234 -6.035 1 88.25 182 LEU B CA 1
ATOM 3032 C C . LEU B 1 182 ? 5.086 20.609 -4.566 1 88.25 182 LEU B C 1
ATOM 3034 O O . LEU B 1 182 ? 4.918 21.766 -4.199 1 88.25 182 LEU B O 1
ATOM 3038 N N . LEU B 1 183 ? 5.445 19.672 -3.777 1 83.94 183 LEU B N 1
ATOM 3039 C CA . LEU B 1 183 ? 5.621 19.922 -2.35 1 83.94 183 LEU B CA 1
ATOM 3040 C C . LEU B 1 183 ? 6.898 20.719 -2.088 1 83.94 183 LEU B C 1
ATOM 3042 O O . LEU B 1 183 ? 6.91 21.625 -1.246 1 83.94 183 LEU B O 1
ATOM 3046 N N . GLY B 1 184 ? 8 20.359 -2.764 1 78.56 184 GLY B N 1
ATOM 3047 C CA . GLY B 1 184 ? 9.289 21 -2.549 1 78.56 184 GLY B CA 1
ATOM 3048 C C . GLY B 1 184 ? 9.375 22.391 -3.174 1 78.56 184 GLY B C 1
ATOM 3049 O O . GLY B 1 184 ? 9.922 23.312 -2.57 1 78.56 184 GLY B O 1
ATOM 3050 N N . CYS B 1 185 ? 8.977 22.547 -4.324 1 74.25 185 CYS B N 1
ATOM 3051 C CA . CYS B 1 185 ? 9.125 23.812 -5.051 1 74.25 185 CYS B CA 1
ATOM 3052 C C . CYS B 1 185 ? 8.32 24.922 -4.383 1 74.25 185 CYS B C 1
ATOM 3054 O O . CYS B 1 185 ? 8.789 26.047 -4.285 1 74.25 185 CYS B O 1
ATOM 3056 N N . ARG B 1 186 ? 7.176 24.625 -3.979 1 66.19 186 ARG B N 1
ATOM 3057 C CA . ARG B 1 186 ? 6.387 25.672 -3.34 1 66.19 186 ARG B CA 1
ATOM 3058 C C . ARG B 1 186 ? 7.094 26.219 -2.105 1 66.19 186 ARG B C 1
ATOM 3060 O O . ARG B 1 186 ? 7.055 27.422 -1.84 1 66.19 186 ARG B O 1
ATOM 3067 N N . TYR B 1 187 ? 7.758 25.344 -1.471 1 63.81 187 TYR B N 1
ATOM 3068 C CA . TYR B 1 187 ? 8.445 25.781 -0.261 1 63.81 187 TYR B CA 1
ATOM 3069 C C . TYR B 1 187 ? 9.766 26.453 -0.602 1 63.81 187 TYR B C 1
ATOM 3071 O O . TYR B 1 187 ? 10.203 27.375 0.107 1 63.81 187 TYR B O 1
ATOM 3079 N N . LEU B 1 188 ? 10.266 25.922 -1.639 1 61.97 188 LEU B N 1
ATOM 3080 C CA . LEU B 1 188 ? 11.492 26.578 -2.09 1 61.97 188 LEU B CA 1
ATOM 3081 C C . LEU B 1 188 ? 11.211 27.984 -2.609 1 61.97 188 LEU B C 1
ATOM 3083 O O . LEU B 1 188 ? 12 28.891 -2.389 1 61.97 188 LEU B O 1
ATOM 3087 N N . TRP B 1 189 ? 9.984 28.031 -3.154 1 58.5 189 TRP B N 1
ATOM 3088 C CA . TRP B 1 189 ? 9.633 29.328 -3.719 1 58.5 189 TRP B CA 1
ATOM 3089 C C . TRP B 1 189 ? 8.977 30.219 -2.666 1 58.5 189 TRP B C 1
ATOM 3091 O O . TRP B 1 189 ? 9.086 31.438 -2.73 1 58.5 189 TRP B O 1
ATOM 3101 N N . SER B 1 190 ? 8.148 29.578 -1.688 1 52.09 190 SER B N 1
ATOM 3102 C CA . SER B 1 190 ? 7.543 30.406 -0.645 1 52.09 190 SER B CA 1
ATOM 3103 C C . SER B 1 190 ? 8.57 30.812 0.41 1 52.09 190 SER B C 1
ATOM 3105 O O . SER B 1 190 ? 8.203 31.203 1.521 1 52.09 190 SER B O 1
ATOM 3107 N N . CYS B 1 191 ? 9.758 30.375 0.374 1 44.59 191 CYS B N 1
ATOM 3108 C CA . CYS B 1 191 ? 10.664 31.031 1.313 1 44.59 191 CYS B CA 1
ATOM 3109 C C . CYS B 1 191 ? 10.211 32.438 1.615 1 44.59 191 CYS B C 1
ATOM 3111 O O . CYS B 1 191 ? 9.984 33.25 0.698 1 44.59 191 CYS B O 1
ATOM 3113 N N . PRO B 1 192 ? 9.547 32.625 2.713 1 40.41 192 PRO B N 1
ATOM 3114 C CA . PRO B 1 192 ? 9.266 34 3.061 1 40.41 192 PRO B CA 1
ATOM 3115 C C . PRO B 1 192 ? 10.336 34.969 2.541 1 40.41 192 PRO B C 1
ATOM 3117 O O . PRO B 1 192 ? 11.523 34.656 2.541 1 40.41 192 PRO B O 1
ATOM 3120 N N . GLN B 1 193 ? 10.172 35.719 1.511 1 35.47 193 GLN B N 1
ATOM 3121 C CA . GLN B 1 193 ? 10.922 36.969 1.596 1 35.47 193 GLN B CA 1
ATOM 3122 C C . GLN B 1 193 ? 11.172 37.375 3.049 1 35.47 193 GLN B C 1
ATOM 3124 O O . GLN B 1 193 ? 10.273 37.281 3.889 1 35.47 193 GLN B O 1
ATOM 3129 N N . GLY B 1 194 ? 12.391 37.188 3.734 1 35.06 194 GLY B N 1
ATOM 3130 C CA . GLY B 1 194 ? 12.719 38.031 4.883 1 35.06 194 GLY B CA 1
ATOM 3131 C C . GLY B 1 194 ? 11.703 39.125 5.141 1 35.06 194 GLY B C 1
ATOM 3132 O O . GLY B 1 194 ? 11.375 39.906 4.238 1 35.06 194 GLY B O 1
ATOM 3133 N N . SER B 1 195 ? 10.586 38.781 5.68 1 36.09 195 SER B N 1
ATOM 3134 C CA . SER B 1 195 ? 10.07 40 6.254 1 36.09 195 SER B CA 1
ATOM 3135 C C . SER B 1 195 ? 11.18 41.031 6.434 1 36.09 195 SER B C 1
ATOM 3137 O O . SER B 1 195 ? 12.117 40.812 7.199 1 36.09 195 SER B O 1
ATOM 3139 N N . ARG B 1 196 ? 11.703 41.5 5.324 1 35.06 196 ARG B N 1
ATOM 3140 C CA . ARG B 1 196 ? 12.242 42.844 5.547 1 35.06 196 ARG B CA 1
ATOM 3141 C C . ARG B 1 196 ? 11.492 43.562 6.668 1 35.06 196 ARG B C 1
ATOM 3143 O O . ARG B 1 196 ? 10.383 44.062 6.465 1 35.06 196 ARG B O 1
ATOM 3150 N N . SER B 1 197 ? 11.312 42.781 7.785 1 34.59 197 SER B N 1
ATOM 3151 C CA . SER B 1 197 ? 11.141 43.812 8.82 1 34.59 197 SER B CA 1
ATOM 3152 C C . SER B 1 197 ? 11.859 45.094 8.453 1 34.59 197 SER B C 1
ATOM 3154 O O . SER B 1 197 ? 13.086 45.125 8.352 1 34.59 197 SER B O 1
ATOM 3156 N N . VAL B 1 198 ? 11.43 45.625 7.422 1 33.38 198 VAL B N 1
ATOM 3157 C CA . VAL B 1 198 ? 11.727 47.062 7.477 1 33.38 198 VAL B CA 1
ATOM 3158 C C . VAL B 1 198 ? 11.75 47.531 8.93 1 33.38 198 VAL B C 1
ATOM 3160 O O . VAL B 1 198 ? 10.719 47.531 9.602 1 33.38 198 VAL B O 1
ATOM 3163 N N . SER B 1 199 ? 12.672 46.938 9.734 1 32.91 199 SER B N 1
ATOM 3164 C CA . SER B 1 199 ? 13 47.875 10.805 1 32.91 199 SER B CA 1
ATOM 3165 C C . SER B 1 199 ? 12.711 49.312 10.375 1 32.91 199 SER B C 1
ATOM 3167 O O . SER B 1 199 ? 13.438 49.875 9.555 1 32.91 199 SER B O 1
ATOM 3169 N N . SER B 1 200 ? 11.469 49.5 9.836 1 31.89 200 SER B N 1
ATOM 3170 C CA . SER B 1 200 ? 11.172 50.906 9.914 1 31.89 200 SER B CA 1
ATOM 3171 C C . SER B 1 200 ? 11.922 51.562 11.062 1 31.89 200 SER B C 1
ATOM 3173 O O . SER B 1 200 ? 11.609 51.344 12.234 1 31.89 200 SER B O 1
ATOM 3175 N N . PHE B 1 201 ? 13.281 51.375 11.055 1 31.97 201 PHE B N 1
ATOM 3176 C CA . PHE B 1 201 ? 14.016 52.406 11.758 1 31.97 201 PHE B CA 1
ATOM 3177 C C . PHE B 1 201 ? 13.219 53.719 11.781 1 31.97 201 PHE B C 1
ATOM 3179 O O . PHE B 1 201 ? 13.062 54.375 10.75 1 31.97 201 PHE B O 1
ATOM 3186 N N . THR B 1 202 ? 11.945 53.531 12.344 1 33.78 202 THR B N 1
ATOM 3187 C CA . THR B 1 202 ? 11.375 54.812 12.727 1 33.78 202 THR B CA 1
ATOM 3188 C C . THR B 1 202 ? 12.477 55.844 12.961 1 33.78 202 THR B C 1
ATOM 3190 O O . THR B 1 202 ? 13.383 55.625 13.773 1 33.78 202 THR B O 1
ATOM 3193 N N . GLN B 1 203 ? 12.914 56.5 11.875 1 35.38 203 GLN B N 1
ATOM 3194 C CA . GLN B 1 203 ? 13.75 57.688 12.039 1 35.38 203 GLN B CA 1
ATOM 3195 C C . GLN B 1 203 ? 13.57 58.281 13.43 1 35.38 203 GLN B C 1
ATOM 3197 O O . GLN B 1 203 ? 12.445 58.406 13.914 1 35.38 203 GLN B O 1
ATOM 3202 N N . PRO B 1 204 ? 14.547 57.906 14.32 1 38.91 204 PRO B N 1
ATOM 3203 C CA . PRO B 1 204 ? 14.398 58.625 15.594 1 38.91 204 PRO B CA 1
ATOM 3204 C C . PRO B 1 204 ? 13.688 59.969 15.438 1 38.91 204 PRO B C 1
ATOM 3206 O O . PRO B 1 204 ? 14.031 60.75 14.539 1 38.91 204 PRO B O 1
ATOM 3209 N N . LYS B 1 205 ? 12.297 59.906 15.531 1 37.91 205 LYS B N 1
ATOM 3210 C CA . LYS B 1 205 ? 11.695 61.25 15.594 1 37.91 205 LYS B CA 1
ATOM 3211 C C . LYS B 1 205 ? 12.672 62.281 16.172 1 37.91 205 LYS B C 1
ATOM 3213 O O . LYS B 1 205 ? 13.094 62.156 17.328 1 37.91 205 LYS B O 1
ATOM 3218 N N . VAL B 1 206 ? 13.625 62.625 15.32 1 38.06 206 VAL B N 1
ATOM 3219 C CA . VAL B 1 206 ? 14.375 63.812 15.719 1 38.06 206 VAL B CA 1
ATOM 3220 C C . VAL B 1 206 ? 13.461 64.75 16.5 1 38.06 206 VAL B C 1
ATOM 3222 O O . VAL B 1 206 ? 12.469 65.25 15.961 1 38.06 206 VAL B O 1
ATOM 3225 N N . ILE B 1 207 ? 13.109 64.312 17.766 1 36.81 207 ILE B N 1
ATOM 3226 C CA . ILE B 1 207 ? 12.5 65.312 18.594 1 36.81 207 ILE B CA 1
ATOM 3227 C C . ILE B 1 207 ? 13.07 66.688 18.234 1 36.81 207 ILE B C 1
ATOM 3229 O O . ILE B 1 207 ? 14.289 66.875 18.25 1 36.81 207 ILE B O 1
ATOM 3233 N N . PRO B 1 208 ? 12.43 67.312 17.234 1 37.94 208 PRO B N 1
ATOM 3234 C CA . PRO B 1 208 ? 12.93 68.688 17 1 37.94 208 PRO B CA 1
ATOM 3235 C C . PRO B 1 208 ? 13.469 69.375 18.281 1 37.94 208 PRO B C 1
ATOM 3237 O O . PRO B 1 208 ? 12.867 69.25 19.344 1 37.94 208 PRO B O 1
ATOM 3240 N N . GLY B 1 209 ? 14.844 69.188 18.531 1 36.28 209 GLY B N 1
ATOM 3241 C CA . GLY B 1 209 ? 15.508 69.875 19.594 1 36.28 209 GLY B CA 1
ATOM 3242 C C . GLY B 1 209 ? 14.797 71.188 19.953 1 36.28 209 GLY B C 1
ATOM 3243 O O . GLY B 1 209 ? 14.305 71.875 19.078 1 36.28 209 GLY B O 1
ATOM 3244 N N . THR B 1 210 ? 14.023 71.125 21.047 1 36.91 210 THR B N 1
ATOM 3245 C CA . THR B 1 210 ? 13.492 72.375 21.656 1 36.91 210 THR B CA 1
ATOM 3246 C C . THR B 1 210 ? 14.453 73.5 21.438 1 36.91 210 THR B C 1
ATOM 3248 O O . THR B 1 210 ? 15.625 73.438 21.828 1 36.91 210 THR B O 1
ATOM 3251 N N . ARG B 1 211 ? 14.352 74.25 20.297 1 35.06 211 ARG B N 1
ATOM 3252 C CA . ARG B 1 211 ? 15.062 75.5 20.156 1 35.06 211 ARG B CA 1
ATOM 3253 C C . ARG B 1 211 ? 15.219 76.188 21.5 1 35.06 211 ARG B C 1
ATOM 3255 O O . ARG B 1 211 ? 14.273 76.25 22.297 1 35.06 211 ARG B O 1
ATOM 3262 N N . PRO B 1 212 ? 16.438 76.062 22.125 1 39.5 212 PRO B N 1
ATOM 3263 C CA . PRO B 1 212 ? 16.672 76.875 23.312 1 39.5 212 PRO B CA 1
ATOM 3264 C C . PRO B 1 212 ? 16 78.25 23.188 1 39.5 212 PRO B C 1
ATOM 3266 O O . PRO B 1 212 ? 15.93 78.812 22.109 1 39.5 212 PRO B O 1
ATOM 3269 N N . GLY B 1 213 ? 14.805 78.375 23.812 1 33.66 213 GLY B N 1
ATOM 3270 C CA . GLY B 1 213 ? 14.219 79.688 23.969 1 33.66 213 GLY B CA 1
ATOM 3271 C C . GLY B 1 213 ? 15.25 80.812 24.094 1 33.66 213 GLY B C 1
ATOM 3272 O O . GLY B 1 213 ? 16.219 80.688 24.844 1 33.66 213 GLY B O 1
ATOM 3273 N N . THR B 1 214 ? 15.695 81.312 22.969 1 34.34 214 THR B N 1
ATOM 3274 C CA . THR B 1 214 ? 16.453 82.562 22.984 1 34.34 214 THR B CA 1
ATOM 3275 C C . THR B 1 214 ? 15.93 83.5 24.047 1 34.34 214 THR B C 1
ATOM 3277 O O . THR B 1 214 ? 14.773 83.938 23.984 1 34.34 214 THR B O 1
ATOM 3280 N N . HIS B 1 215 ? 16.234 83.188 25.312 1 30.33 215 HIS B N 1
ATOM 3281 C CA . HIS B 1 215 ? 16.094 84.312 26.25 1 30.33 215 HIS B CA 1
ATOM 3282 C C . HIS B 1 215 ? 16.516 85.625 25.625 1 30.33 215 HIS B C 1
ATOM 3284 O O . HIS B 1 215 ? 17.688 85.75 25.266 1 30.33 215 HIS B O 1
ATOM 3290 N N . TYR B 1 216 ? 15.586 86.125 24.844 1 31.03 216 TYR B N 1
ATOM 3291 C CA . TYR B 1 216 ? 15.672 87.562 24.562 1 31.03 216 TYR B CA 1
ATOM 3292 C C . TYR B 1 216 ? 16.219 88.312 25.75 1 31.03 216 TYR B C 1
ATOM 3294 O O . TYR B 1 216 ? 15.531 88.438 26.766 1 31.03 216 TYR B O 1
ATOM 3302 N N . VAL B 1 217 ? 17.453 87.938 26.219 1 28.86 217 VAL B N 1
ATOM 3303 C CA . VAL B 1 217 ? 18.047 89.125 26.812 1 28.86 217 VAL B CA 1
ATOM 3304 C C . VAL B 1 217 ? 18.25 90.188 25.734 1 28.86 217 VAL B C 1
ATOM 3306 O O . VAL B 1 217 ? 18.625 89.875 24.594 1 28.86 217 VAL B O 1
#